Protein 7QR2 (pdb70)

Foldseek 3Di:
DLCQQVLVLLQQLVLLLVVLVCVPQPLHKWKFFSLQQLLLVVLLLLQFDDPLNVLNCVLSVVVVPLSDDVVSSLQSSQVVCVQFADDDVQKHKFKDKAKEFAPVQDWDPSSVVSCVVRPNRHYHYDHLQPPVVVVQVVLQVVQCVRQVNDRGCLPPPVQGHNPAGIAIEIEMHIEGAFQQFFAVVQFDWDWFPLDPVDTDIFGKTKGKAKWWKFDCVVLQWMWTWTQTNDGQKIKIWTAHNDLPSVVVCSVPDGPVVVCVRVPPVRGDIDIAIAIGGFDKDKDKDFCLVSSVVSRSVLQQDQNTGSVSTGPDNTDHHSTYMYMYIYGYDGPNPDHHYHHRRHKIKMFMARNVRRRTGMTIIDNHD

InterPro domains:
  IPR000215 Serpin family [PTHR11461] (58-447)
  IPR023795 Serpin, conserved site [PS00284] (420-430)
  IPR023796 Serpin domain [PF00079] (61-447)
  IPR023796 Serpin domain [SM00093] (67-447)
  IPR036186 Serpin superfamily [SSF56574] (30-447)
  IPR042178 Serpin superfamily, domain 1 [G3DSA:3.30.497.10] (67-394)
  IPR042185 Serpin superfamily, domain 2 [G3DSA:2.30.39.10] (246-440)

Nearest PDB structures (foldseek):
  7qr2-assembly1_A  TM=1.003E+00  e=2.146E-83  Gallus gallus
  7qrn-assembly1_A  TM=9.904E-01  e=1.339E-75  Gallus gallus
  1uhg-assembly3_C  TM=9.634E-01  e=2.475E-57  Gallus gallus
  1uhg-assembly4_D  TM=9.576E-01  e=9.231E-57  Gallus gallus
  1ova-assembly1_B  TM=9.535E-01  e=1.209E-55  Gallus gallus

Secondary structure (DSSP, 8-state):
-TTHHHHHHHHHHHHHHHHHHHHHSTTS-EEE-HHHHHHHHHHHHTT--HHHHHHHHHHTTGGG----TTHHHHHHHHHHHHHH-EEETTEEEEEEEEEEEETTSPPPHHHHHHHHHHSTT-EEEE-HHHHHHHHHHHHHHHHHHHTTT-S---S-GGG--TT--EEEEEEEEEEEEBSSPPPTTT-EEEEEESSSS-EEEEEEEEEEEEEEEEEEGGGTEEEEEEEBSSSSEEEEEEEESSTT-HHHHHHH--HHHHHHHT-TTTEEEEEEEEEEE--EEEEEEE-HHHHHHTT--GGGSTT---TTT---SS--EEEEEEEEEEEEE------EEEE--S-EEEEEEETTTTEEEEEEEE---

Radius of gyration: 21.05 Å; Cα contacts (8 Å, |Δi|>4): 815; chains: 1; bounding box: 39×41×70 Å

Organism: Gallus gallus (NCBI:txid9031)

Sequence (365 aa):
FRMGSISAANAEFCFDVFNELLKVQHTNENILYSPLSIIVALAMVYMGARGNTEYQMEKALHFDSIKCGKSVNIHLLFKELLSDITASKANYSSLLRIANRLYAEKSRPILPIYLKCVKKLYRAGLETVNFKTASDQARQLINSWVEKQTEGQIKDLLVSSSTDLDTTLVLVNAIYFKGMWKTAFNAEDTREMPFHVTKEESKPVQMMCMNNSFNVATLPAEKMKILELLPFASGDLSMLVLLPDEVSGLERIEKTINFEKLTEWTNPNTMEKRRVKVYLPQMKIEEKYNLTSVLMALGMTDLFIPSANLTGISSAESLKISQAVHGAFMELSEDGPELEQFRADHPFLFLIKHNPTNTIVYFGRYWSP

Solvent-accessible surface area: 14768 Å² total; per-residue (Å²): 167,158,15,17,50,1,9,31,1,0,3,60,0,0,10,46,0,1,72,51,0,43,109,100,35,92,112,68,30,0,0,0,0,0,0,0,5,0,3,1,1,0,0,0,14,14,0,0,94,46,112,2,51,131,43,0,54,64,12,0,43,6,85,83,65,125,20,43,114,21,44,102,17,2,84,32,0,95,53,0,28,78,81,4,46,44,84,86,80,76,8,34,3,72,33,3,22,42,0,3,0,4,51,65,51,90,32,48,107,98,5,95,57,4,3,69,60,12,14,81,75,1,26,61,74,17,61,0,55,118,22,20,86,114,3,27,102,114,0,9,66,42,0,62,135,40,1,92,30,65,0,116,68,9,0,74,86,106,15,15,75,109,105,6,10,0,0,5,0,4,0,0,15,0,86,4,35,2,89,24,52,0,56,67,111,41,34,131,116,10,77,0,66,2,46,99,105,78,62,84,84,14,86,1,2,31,9,60,75,64,8,61,1,0,54,17,100,97,66,117,2,45,0,0,38,2,55,11,43,29,33,84,3,8,0,8,0,2,9,1,75,89,55,77,6,9,73,74,9,13,86,62,8,66,67,80,25,14,76,112,17,33,34,120,148,68,30,43,92,102,90,0,18,0,25,0,0,82,0,102,12,63,28,90,10,78,4,24,72,5,1,56,68,39,33,0,50,24,1,14,64,102,83,16,48,2,76,6,0,1,90,24,117,50,11,66,1,22,35,4,8,0,0,0,4,0,20,4,29,48,49,125,143,155,60,21,81,1,90,0,18,13,1,0,0,0,2,0,40,7,68,82,6,89,0,7,0,0,0,0,13,8,44,19,63

Structure (mmCIF, N/CA/C/O backbone):
data_7QR2
#
_entry.id   7QR2
#
_cell.length_a   53.742
_cell.length_b   64.275
_cell.length_c   115.525
_cell.angle_alpha   90.000
_cell.angle_beta   90.000
_cell.angle_gamma   90.000
#
_symmetry.space_group_name_H-M   'P 21 21 21'
#
loop_
_entity.id
_entity.type
_entity.pdbx_description
1 polymer 'Ovalbumin-related protein X'
2 non-polymer 'SULFATE ION'
3 non-polymer 1,2-ETHANEDIOL
4 water water
#
loop_
_atom_site.group_PDB
_atom_site.id
_atom_site.type_symbol
_atom_site.label_atom_id
_atom_site.label_alt_id
_atom_site.label_comp_id
_atom_site.label_asym_id
_atom_site.label_entity_id
_atom_site.label_seq_id
_atom_site.pdbx_PDB_ins_code
_atom_site.Cartn_x
_atom_site.Cartn_y
_atom_site.Cartn_z
_atom_site.occupancy
_atom_site.B_iso_or_equiv
_atom_site.auth_seq_id
_atom_site.auth_comp_id
_atom_site.auth_asym_id
_atom_site.auth_atom_id
_atom_site.pdbx_PDB_model_num
ATOM 1 N N . PHE A 1 8 ? 1.86096 -16.54684 -13.20136 1.000 87.51292 8 PHE A N 1
ATOM 2 C CA . PHE A 1 8 ? 1.43744 -15.15169 -13.19112 1.000 93.25822 8 PHE A CA 1
ATOM 3 C C . PHE A 1 8 ? 1.06311 -14.72803 -11.77150 1.000 90.73641 8 PHE A C 1
ATOM 4 O O . PHE A 1 8 ? -0.11721 -14.68686 -11.41291 1.000 81.22860 8 PHE A O 1
ATOM 12 N N . ARG A 1 9 ? 2.08702 -14.40620 -10.97529 1.000 89.76672 9 ARG A N 1
ATOM 13 C CA . ARG A 1 9 ? 1.86692 -14.03277 -9.58071 1.000 76.12044 9 ARG A CA 1
ATOM 14 C C . ARG A 1 9 ? 1.01483 -12.77283 -9.46513 1.000 73.72036 9 ARG A C 1
ATOM 15 O O . ARG A 1 9 ? 0.09692 -12.70367 -8.63887 1.000 67.60440 9 ARG A O 1
ATOM 23 N N . MET A 1 10 ? 1.28811 -11.77508 -10.29704 1.000 63.60827 10 MET A N 1
ATOM 24 C CA . MET A 1 10 ? 0.62464 -10.48650 -10.18364 1.000 58.83433 10 MET A CA 1
ATOM 25 C C . MET A 1 10 ? -0.76580 -10.46030 -10.81422 1.000 45.34468 10 MET A C 1
ATOM 26 O O . MET A 1 10 ? -1.38289 -9.39281 -10.84500 1.000 43.84064 10 MET A O 1
ATOM 31 N N . GLY A 1 11 ? -1.28195 -11.59679 -11.29214 1.000 53.99368 11 GLY A N 1
ATOM 32 C CA . GLY A 1 11 ? -2.51893 -11.57528 -12.06177 1.000 51.29599 11 GLY A CA 1
ATOM 33 C C . GLY A 1 11 ? -3.73970 -11.19328 -11.24320 1.000 50.68614 11 GLY A C 1
ATOM 34 O O . GLY A 1 11 ? -4.61419 -10.46146 -11.71853 1.000 40.59031 11 GLY A O 1
ATOM 35 N N . SER A 1 12 ? -3.83424 -11.69782 -10.01246 1.000 42.40488 12 SER A N 1
ATOM 36 C CA . SER A 1 12 ? -5.00272 -11.37455 -9.21266 1.000 46.23197 12 SER A CA 1
ATOM 37 C C . SER A 1 12 ? -4.96761 -9.91984 -8.77071 1.000 45.29586 12 SER A C 1
ATOM 38 O O . SER A 1 12 ? -6.01407 -9.26919 -8.70035 1.000 34.61119 12 SER A O 1
ATOM 41 N N . ILE A 1 13 ? -3.77294 -9.38246 -8.51018 1.000 35.91797 13 ILE A N 1
ATOM 42 C CA . ILE A 1 13 ? -3.66245 -7.98003 -8.12773 1.000 33.88947 13 ILE A CA 1
ATOM 43 C C . ILE A 1 13 ? -3.97204 -7.07454 -9.31872 1.000 33.84074 13 ILE A C 1
ATOM 44 O O . ILE A 1 13 ? -4.62012 -6.03239 -9.17231 1.000 29.39651 13 ILE A O 1
ATOM 49 N N . SER A 1 14 ? -3.54475 -7.46842 -10.52134 1.000 33.07851 14 SER A N 1
ATOM 50 C CA . SER A 1 14 ? -3.86978 -6.68619 -11.70569 1.000 31.43300 14 SER A CA 1
ATOM 51 C C . SER A 1 14 ? -5.37830 -6.67065 -11.95337 1.000 30.35111 14 SER A C 1
ATOM 52 O O . SER A 1 14 ? -5.95484 -5.63037 -12.31415 1.000 26.55420 14 SER A O 1
ATOM 55 N N . ALA A 1 15 ? -6.03621 -7.81097 -11.72701 1.000 31.54340 15 ALA A N 1
ATOM 56 C CA . ALA A 1 15 ? -7.48438 -7.89780 -11.89998 1.000 28.24925 15 ALA A CA 1
ATOM 57 C C . ALA A 1 15 ? -8.23861 -7.06180 -10.86988 1.000 26.49986 15 ALA A C 1
ATOM 58 O O . ALA A 1 15 ? -9.21828 -6.39225 -11.20674 1.000 26.77679 15 ALA A O 1
ATOM 60 N N . ALA A 1 16 ? -7.83161 -7.13506 -9.59809 1.000 28.09748 16 ALA A N 1
ATOM 61 C CA . ALA A 1 16 ? -8.44174 -6.28345 -8.58086 1.000 26.05757 16 ALA A CA 1
ATOM 62 C C . ALA A 1 16 ? -8.28233 -4.80445 -8.93340 1.000 26.65165 16 ALA A C 1
ATOM 63 O O . ALA A 1 16 ? -9.22196 -4.00059 -8.79096 1.000 24.40634 16 ALA A O 1
ATOM 65 N N . ASN A 1 17 ? -7.09734 -4.42689 -9.40985 1.000 21.58740 17 ASN A N 1
ATOM 66 C CA . ASN A 1 17 ? -6.86863 -3.04062 -9.79354 1.000 19.75607 17 ASN A CA 1
ATOM 67 C C . ASN A 1 17 ? -7.81601 -2.61028 -10.91474 1.000 20.71970 17 ASN A C 1
ATOM 68 O O . ASN A 1 17 ? -8.36044 -1.49657 -10.89342 1.000 21.47176 17 ASN A O 1
ATOM 73 N N . ALA A 1 18 ? -8.01788 -3.48210 -11.91562 1.000 22.14178 18 ALA A N 1
ATOM 74 C CA . ALA A 1 18 ? -8.91302 -3.14273 -13.02147 1.000 21.46139 18 ALA A CA 1
ATOM 75 C C . ALA A 1 18 ? -10.36516 -3.02704 -12.56798 1.000 24.51463 18 ALA A C 1
ATOM 76 O O . ALA A 1 18 ? -11.09536 -2.13056 -13.00739 1.000 20.52820 18 ALA A O 1
ATOM 78 N N . GLU A 1 19 ? -10.82272 -3.94436 -11.72203 1.000 22.60662 19 GLU A N 1
ATOM 79 C CA . GLU A 1 19 ? -12.19213 -3.85266 -11.23843 1.000 25.02444 19 GLU A CA 1
ATOM 80 C C . GLU A 1 19 ? -12.37728 -2.57856 -10.42891 1.000 25.09069 19 GLU A C 1
ATOM 81 O O . GLU A 1 19 ? -13.37031 -1.86085 -10.59142 1.000 23.13650 19 GLU A O 1
ATOM 87 N N . PHE A 1 20 ? -11.40315 -2.26282 -9.57812 1.000 20.83857 20 PHE A N 1
ATOM 88 C CA . PHE A 1 20 ? -11.44943 -1.00926 -8.83779 1.000 20.22425 20 PHE A CA 1
ATOM 89 C C . PHE A 1 20 ? -11.42325 0.18348 -9.78433 1.000 21.17219 20 PHE A C 1
ATOM 90 O O . PHE A 1 20 ? -12.12658 1.17618 -9.57048 1.000 19.71932 20 PHE A O 1
ATOM 98 N N . CYS A 1 21 ? -10.60093 0.11459 -10.83719 1.000 18.95738 21 CYS A N 1
ATOM 99 C CA . CYS A 1 21 ? -10.53394 1.20657 -11.79746 1.000 19.14743 21 CYS A CA 1
ATOM 100 C C . CYS A 1 21 ? -11.91588 1.55959 -12.31594 1.000 20.72031 21 CYS A C 1
ATOM 101 O O . CYS A 1 21 ? -12.30154 2.72857 -12.33060 1.000 19.73866 21 CYS A O 1
ATOM 104 N N . PHE A 1 22 ? -12.67308 0.55393 -12.73665 1.000 19.45531 22 PHE A N 1
ATOM 105 C CA . PHE A 1 22 ? -13.96502 0.85348 -13.34153 1.000 19.69176 22 PHE A CA 1
ATOM 106 C C . PHE A 1 22 ? -15.01709 1.17502 -12.29333 1.000 21.70257 22 PHE A C 1
ATOM 107 O O . PHE A 1 22 ? -15.91710 1.97583 -12.57240 1.000 23.18843 22 PHE A O 1
ATOM 115 N N . ASP A 1 23 ? -14.86310 0.66225 -11.06476 1.000 20.68234 23 ASP A N 1
ATOM 116 C CA . ASP A 1 23 ? -15.72441 1.13246 -9.98009 1.000 22.20508 23 ASP A CA 1
ATOM 117 C C . ASP A 1 23 ? -15.52152 2.62372 -9.73200 1.000 23.03685 23 ASP A C 1
ATOM 118 O O . ASP A 1 23 ? -16.49191 3.37725 -9.57685 1.000 21.42203 23 ASP A O 1
ATOM 123 N N . VAL A 1 24 ? -14.26571 3.06928 -9.70322 1.000 19.33687 24 VAL A N 1
ATOM 124 C CA . VAL A 1 24 ? -13.97572 4.49175 -9.53609 1.000 18.28120 24 VAL A CA 1
ATOM 125 C C . VAL A 1 24 ? -14.52009 5.28647 -10.72036 1.000 22.62792 24 VAL A C 1
ATOM 126 O O . VAL A 1 24 ? -15.13672 6.33982 -10.54981 1.000 21.64775 24 VAL A O 1
ATOM 130 N N . PHE A 1 25 ? -14.26308 4.81402 -11.94220 1.000 19.95438 25 PHE A N 1
ATOM 131 C CA . PHE A 1 25 ? -14.72798 5.56996 -13.10084 1.000 21.10460 25 PHE A CA 1
ATOM 132 C C . PHE A 1 25 ? -16.23754 5.77430 -13.05310 1.000 23.01502 25 PHE A C 1
ATOM 133 O O . PHE A 1 25 ? -16.73840 6.86545 -13.35629 1.000 22.26245 25 PHE A O 1
ATOM 141 N N . ASN A 1 26 ? -16.97470 4.73355 -12.66170 1.000 22.15588 26 ASN A N 1
ATOM 142 C CA . ASN A 1 26 ? -18.42571 4.82292 -12.61079 1.000 24.35001 26 ASN A CA 1
ATOM 143 C C . ASN A 1 26 ? -18.89724 5.89660 -11.64326 1.000 28.42520 26 ASN A C 1
ATOM 144 O O . ASN A 1 26 ? -19.90504 6.56377 -11.90678 1.000 30.07099 26 ASN A O 1
ATOM 149 N N . GLU A 1 27 ? -18.20060 6.06721 -10.50932 1.000 21.99724 27 GLU A N 1
ATOM 150 C CA . GLU A 1 27 ? -18.55435 7.13699 -9.58947 1.000 26.96385 27 GLU A CA 1
ATOM 151 C C . GLU A 1 27 ? -18.01383 8.47043 -10.05462 1.000 26.58056 27 GLU A C 1
ATOM 152 O O . GLU A 1 27 ? -18.71307 9.48553 -9.99648 1.000 25.79874 27 GLU A O 1
ATOM 158 N N . LEU A 1 28 ? -16.73791 8.49848 -10.46277 1.000 24.90291 28 LEU A N 1
ATOM 159 C CA A LEU A 1 28 ? -16.08967 9.75514 -10.81510 0.500 27.37951 28 LEU A CA 1
ATOM 160 C CA B LEU A 1 28 ? -16.10599 9.76329 -10.78344 0.500 27.32316 28 LEU A CA 1
ATOM 161 C C . LEU A 1 28 ? -16.81790 10.45082 -11.93161 1.000 27.78032 28 LEU A C 1
ATOM 162 O O . LEU A 1 28 ? -16.96200 11.67909 -11.92188 1.000 30.79740 28 LEU A O 1
ATOM 171 N N . LYS A 1 29 ? -17.26325 9.67897 -12.92804 1.000 22.71473 29 LYS A N 1
ATOM 172 C CA . LYS A 1 29 ? -17.88453 10.31472 -14.06543 1.000 30.57932 29 LYS A CA 1
ATOM 173 C C . LYS A 1 29 ? -19.21250 10.96406 -13.68921 1.000 28.98030 29 LYS A C 1
ATOM 174 O O . LYS A 1 29 ? -19.64455 11.86618 -14.40506 1.000 33.38254 29 LYS A O 1
ATOM 180 N N . VAL A 1 30 ? -19.83297 10.58613 -12.55664 1.000 25.76819 30 VAL A N 1
ATOM 181 C CA . VAL A 1 30 ? -21.10971 11.20267 -12.19622 1.000 30.87401 30 VAL A CA 1
ATOM 182 C C . VAL A 1 30 ? -20.93192 12.67597 -11.86290 1.000 28.12354 30 VAL A C 1
ATOM 183 O O . VAL A 1 30 ? -21.84651 13.48985 -12.09265 1.000 29.48298 30 VAL A O 1
ATOM 187 N N . GLN A 1 31 ? -19.79541 13.04030 -11.27006 1.000 23.82545 31 GLN A N 1
ATOM 188 C CA . GLN A 1 31 ? -19.58948 14.40703 -10.82111 1.000 28.36111 31 GLN A CA 1
ATOM 189 C C . GLN A 1 31 ? -18.58344 15.15976 -11.68291 1.000 25.25415 31 GLN A C 1
ATOM 190 O O . GLN A 1 31 ? -18.26878 16.32106 -11.38577 1.000 28.70549 31 GLN A O 1
ATOM 196 N N . HIS A 1 32 ? -18.05904 14.52556 -12.72633 1.000 24.32586 32 HIS A N 1
ATOM 197 C CA . HIS A 1 32 ? -17.15257 15.19469 -13.65326 1.000 23.65088 32 HIS A CA 1
ATOM 198 C C . HIS A 1 32 ? -17.67800 15.03127 -15.06979 1.000 24.70760 32 HIS A C 1
ATOM 199 O O . HIS A 1 32 ? -17.02316 14.47354 -15.95270 1.000 31.43457 32 HIS A O 1
ATOM 206 N N . THR A 1 33 ? -18.88108 15.52563 -15.27618 1.000 26.07010 33 THR A N 1
ATOM 207 C CA . THR A 1 33 ? -19.48384 15.45863 -16.59640 1.000 26.29008 33 THR A CA 1
ATOM 208 C C . THR A 1 33 ? -18.91324 16.53974 -17.50183 1.000 31.88138 33 THR A C 1
ATOM 209 O O . THR A 1 33 ? -18.57131 17.63755 -17.05657 1.000 28.95147 33 THR A O 1
ATOM 213 N N . ASN A 1 34 ? -18.83190 16.22197 -18.79538 1.000 29.11938 34 ASN A N 1
ATOM 214 C CA . ASN A 1 34 ? -18.38008 17.18425 -19.80286 1.000 29.60616 34 ASN A CA 1
ATOM 215 C C . ASN A 1 34 ? -17.01387 17.74872 -19.43409 1.000 31.04978 34 ASN A C 1
ATOM 216 O O . ASN A 1 34 ? -16.74913 18.94792 -19.56574 1.000 32.38374 34 ASN A O 1
ATOM 221 N N . GLU A 1 35 ? -16.13539 16.85827 -18.98991 1.000 25.44719 35 GLU A N 1
ATOM 222 C CA . GLU A 1 35 ? -14.83343 17.22242 -18.46209 1.000 26.47452 35 GLU A CA 1
ATOM 223 C C . GLU A 1 35 ? -13.84082 16.12152 -18.79862 1.000 22.03472 35 GLU A C 1
ATOM 224 O O . GLU A 1 35 ? -14.20293 14.94212 -18.84119 1.000 21.21431 35 GLU A O 1
ATOM 230 N N . ASN A 1 36 ? -12.58345 16.50320 -19.05030 1.000 21.72863 36 ASN A N 1
ATOM 231 C CA . ASN A 1 36 ? -11.51838 15.50421 -19.04390 1.000 20.20180 36 ASN A CA 1
ATOM 232 C C . ASN A 1 36 ? -11.45787 14.80593 -17.68813 1.000 19.10048 36 ASN A C 1
ATOM 233 O O . ASN A 1 36 ? -11.74605 15.40841 -16.65957 1.000 24.05597 36 ASN A O 1
ATOM 238 N N . ILE A 1 37 ? -11.09442 13.52633 -17.71888 1.000 17.96672 37 ILE A N 1
ATOM 239 C CA . ILE A 1 37 ? -10.87430 12.71287 -16.52157 1.000 18.19508 37 ILE A CA 1
ATOM 240 C C . ILE A 1 37 ? -9.49570 12.06909 -16.62227 1.000 21.97897 37 ILE A C 1
ATOM 241 O O . ILE A 1 37 ? -9.09998 11.60249 -17.69829 1.000 18.11005 37 ILE A O 1
ATOM 246 N N . LEU A 1 38 ? -8.74303 12.06143 -15.51451 1.000 16.22363 38 LEU A N 1
ATOM 247 C CA . LEU A 1 38 ? -7.43986 11.39399 -15.52519 1.000 16.16183 38 LEU A CA 1
ATOM 248 C C . LEU A 1 38 ? -7.11828 10.96791 -14.10528 1.000 15.47796 38 LEU A C 1
ATOM 249 O O . LEU A 1 38 ? -7.01133 11.84297 -13.24826 1.000 17.61904 38 LEU A O 1
ATOM 254 N N . TYR A 1 39 ? -6.93614 9.66567 -13.88637 1.000 16.64955 39 TYR A N 1
ATOM 255 C CA . TYR A 1 39 ? -6.54775 9.21781 -12.53378 1.000 16.27831 39 TYR A CA 1
ATOM 256 C C . TYR A 1 39 ? -5.76593 7.91816 -12.65937 1.000 19.39754 39 TYR A C 1
ATOM 257 O O . TYR A 1 39 ? -5.75765 7.26617 -13.71779 1.000 18.55243 39 TYR A O 1
ATOM 266 N N . SER A 1 40 ? -5.07233 7.54390 -11.57350 1.000 16.42023 40 SER A N 1
ATOM 267 C CA . SER A 1 40 ? -4.33743 6.29646 -11.54160 1.000 17.22609 40 SER A CA 1
ATOM 268 C C . SER A 1 40 ? -5.04308 5.36209 -10.58731 1.000 17.44098 40 SER A C 1
ATOM 269 O O . SER A 1 40 ? -4.92014 5.56172 -9.35614 1.000 17.77711 40 SER A O 1
ATOM 272 N N . PRO A 1 41 ? -5.73115 4.32864 -11.06191 1.000 17.91184 41 PRO A N 1
ATOM 273 C CA . PRO A 1 41 ? -6.29086 3.35873 -10.11179 1.000 16.23622 41 PRO A CA 1
ATOM 274 C C . PRO A 1 41 ? -5.20397 2.68082 -9.31471 1.000 18.81735 41 PRO A C 1
ATOM 275 O O . PRO A 1 41 ? -5.41145 2.37122 -8.12653 1.000 20.05747 41 PRO A O 1
ATOM 279 N N . LEU A 1 42 ? -4.01541 2.49590 -9.91947 1.000 17.69651 42 LEU A N 1
ATOM 280 C CA . LEU A 1 42 ? -2.92054 1.80314 -9.24920 1.000 17.78314 42 LEU A CA 1
ATOM 281 C C . LEU A 1 42 ? -2.40732 2.62235 -8.08416 1.000 21.75702 42 LEU A C 1
ATOM 282 O O . LEU A 1 42 ? -2.22847 2.09993 -6.97721 1.000 20.21025 42 LEU A O 1
ATOM 287 N N . SER A 1 43 ? -2.19446 3.92214 -8.29152 1.000 18.32167 43 SER A N 1
ATOM 288 C CA . SER A 1 43 ? -1.64035 4.67190 -7.16956 1.000 20.87092 43 SER A CA 1
ATOM 289 C C . SER A 1 43 ? -2.68036 4.84099 -6.08357 1.000 18.75441 43 SER A C 1
ATOM 290 O O . SER A 1 43 ? -2.32896 4.81099 -4.89451 1.000 19.88522 43 SER A O 1
ATOM 293 N N . ILE A 1 44 ? -3.96020 4.93970 -6.44601 1.000 18.63984 44 ILE A N 1
ATOM 294 C CA . ILE A 1 44 ? -5.00066 5.04957 -5.42679 1.000 16.16493 44 ILE A CA 1
ATOM 295 C C . ILE A 1 44 ? -5.10764 3.75803 -4.63828 1.000 18.92271 44 ILE A C 1
ATOM 296 O O . ILE A 1 44 ? -5.23594 3.77848 -3.39831 1.000 19.25921 44 ILE A O 1
ATOM 301 N N . ILE A 1 45 ? -5.12102 2.61606 -5.33567 1.000 19.76387 45 ILE A N 1
ATOM 302 C CA . ILE A 1 45 ? -5.31992 1.35493 -4.62746 1.000 19.39204 45 ILE A CA 1
ATOM 303 C C . ILE A 1 45 ? -4.11108 1.05463 -3.73726 1.000 21.65157 45 ILE A C 1
ATOM 304 O O . ILE A 1 45 ? -4.27439 0.48919 -2.63887 1.000 24.52727 45 ILE A O 1
ATOM 309 N N . VAL A 1 46 ? -2.90038 1.46153 -4.15150 1.000 19.29273 46 VAL A N 1
ATOM 310 C CA . VAL A 1 46 ? -1.73363 1.27312 -3.28402 1.000 20.26381 46 VAL A CA 1
ATOM 311 C C . VAL A 1 46 ? -1.86672 2.14260 -2.03387 1.000 21.63307 46 VAL A C 1
ATOM 312 O O . VAL A 1 46 ? -1.53729 1.70199 -0.91800 1.000 23.91072 46 VAL A O 1
ATOM 316 N N . ALA A 1 47 ? -2.32463 3.38555 -2.19614 1.000 19.45886 47 ALA A N 1
ATOM 317 C CA . ALA A 1 47 ? -2.51259 4.25210 -1.03218 1.000 21.09812 47 ALA A CA 1
ATOM 318 C C . ALA A 1 47 ? -3.49954 3.63568 -0.06657 1.000 22.80788 47 ALA A C 1
ATOM 319 O O . ALA A 1 47 ? -3.28332 3.64625 1.16639 1.000 22.10941 47 ALA A O 1
ATOM 321 N N . LEU A 1 48 ? -4.60107 3.11514 -0.60227 1.000 17.85023 48 LEU A N 1
ATOM 322 C CA . LEU A 1 48 ? -5.62965 2.55372 0.28181 1.000 17.83953 48 LEU A CA 1
ATOM 323 C C . LEU A 1 48 ? -5.16105 1.24125 0.90850 1.000 21.10764 48 LEU A C 1
ATOM 324 O O . LEU A 1 48 ? -5.48249 0.95469 2.07814 1.000 22.80606 48 LEU A O 1
ATOM 329 N N . ALA A 1 49 ? -4.39448 0.43932 0.16565 1.000 22.13182 49 ALA A N 1
ATOM 330 C CA . ALA A 1 49 ? -3.85076 -0.78541 0.74356 1.000 22.65057 49 ALA A CA 1
ATOM 331 C C . ALA A 1 49 ? -2.95970 -0.48262 1.93627 1.000 26.85918 49 ALA A C 1
ATOM 332 O O . ALA A 1 49 ? -2.94541 -1.24719 2.90638 1.000 24.73731 49 ALA A O 1
ATOM 334 N N . MET A 1 50 ? -2.18880 0.61326 1.87008 1.000 23.62746 50 MET A N 1
ATOM 335 C CA . MET A 1 50 ? -1.35620 1.00191 3.01309 1.000 23.82582 50 MET A CA 1
ATOM 336 C C . MET A 1 50 ? -2.20310 1.32092 4.23719 1.000 24.26716 50 MET A C 1
ATOM 337 O O . MET A 1 50 ? -1.85480 0.91279 5.34886 1.000 25.08464 50 MET A O 1
ATOM 342 N N . VAL A 1 51 ? -3.31299 2.04736 4.05155 1.000 21.65655 51 VAL A N 1
ATOM 343 C CA . VAL A 1 51 ? -4.23496 2.31163 5.16006 1.000 20.28451 51 VAL A CA 1
ATOM 344 C C . VAL A 1 51 ? -4.88584 1.02159 5.64152 1.000 25.60076 51 VAL A C 1
ATOM 345 O O . VAL A 1 51 ? -5.03450 0.79363 6.85011 1.000 24.02423 51 VAL A O 1
ATOM 349 N N . TYR A 1 52 ? -5.33115 0.18620 4.69561 1.000 23.29469 52 TYR A N 1
ATOM 350 C CA . TYR A 1 52 ? -5.97162 -1.09104 5.01285 1.000 23.86167 52 TYR A CA 1
ATOM 351 C C . TYR A 1 52 ? -5.13434 -1.93267 5.96802 1.000 24.94661 52 TYR A C 1
ATOM 352 O O . TYR A 1 52 ? -5.67177 -2.64330 6.83894 1.000 25.69401 52 TYR A O 1
ATOM 361 N N . MET A 1 53 ? -3.80845 -1.86279 5.81886 1.000 26.24512 53 MET A N 1
ATOM 362 C CA . MET A 1 53 ? -2.90296 -2.60650 6.68690 1.000 27.73697 53 MET A CA 1
ATOM 363 C C . MET A 1 53 ? -3.13551 -2.28373 8.16216 1.000 29.50705 53 MET A C 1
ATOM 364 O O . MET A 1 53 ? -2.93283 -3.15410 9.02024 1.000 33.21414 53 MET A O 1
ATOM 369 N N . GLY A 1 54 ? -3.58882 -1.06304 8.47563 1.000 27.29393 54 GLY A N 1
ATOM 370 C CA . GLY A 1 54 ? -3.89818 -0.69274 9.85219 1.000 25.85689 54 GLY A CA 1
ATOM 371 C C . GLY A 1 54 ? -5.36477 -0.61701 10.21566 1.000 28.09127 54 GLY A C 1
ATOM 372 O O . GLY A 1 54 ? -5.69999 -0.22267 11.33584 1.000 27.00066 54 GLY A O 1
ATOM 373 N N . ALA A 1 55 ? -6.26570 -0.96186 9.30393 1.000 23.75698 55 ALA A N 1
ATOM 374 C CA . ALA A 1 55 ? -7.69416 -0.94452 9.59326 1.000 23.23874 55 ALA A CA 1
ATOM 375 C C . ALA A 1 55 ? -8.11332 -2.25580 10.23791 1.000 24.58706 55 ALA A C 1
ATOM 376 O O . ALA A 1 55 ? -7.51670 -3.30360 9.98402 1.000 26.97933 55 ALA A O 1
ATOM 378 N N . ARG A 1 56 ? -9.16207 -2.19378 11.06791 1.000 24.92410 56 ARG A N 1
ATOM 379 C CA . ARG A 1 56 ? -9.69500 -3.37152 11.74468 1.000 26.08999 56 ARG A CA 1
ATOM 380 C C . ARG A 1 56 ? -11.21532 -3.35378 11.66532 1.000 25.60729 56 ARG A C 1
ATOM 381 O O . ARG A 1 56 ? -11.81832 -2.35127 11.28024 1.000 25.76263 56 ARG A O 1
ATOM 389 N N . GLY A 1 57 ? -11.83373 -4.47431 12.05216 1.000 27.55950 57 GLY A N 1
ATOM 390 C CA . GLY A 1 57 ? -13.27695 -4.50658 12.22351 1.000 28.78227 57 GLY A CA 1
ATOM 391 C C . GLY A 1 57 ? -14.00936 -4.18373 10.93528 1.000 26.58967 57 GLY A C 1
ATOM 392 O O . GLY A 1 57 ? -13.57324 -4.54188 9.83061 1.000 27.74475 57 GLY A O 1
ATOM 393 N N . ASN A 1 58 ? -15.13833 -3.47512 11.07716 1.000 28.09855 58 ASN A N 1
ATOM 394 C CA . ASN A 1 58 ? -15.96573 -3.12828 9.91567 1.000 30.55320 58 ASN A CA 1
ATOM 395 C C . ASN A 1 58 ? -15.21919 -2.25711 8.91017 1.000 26.28445 58 ASN A C 1
ATOM 396 O O . ASN A 1 58 ? -15.46770 -2.35001 7.70350 1.000 26.52238 58 ASN A O 1
ATOM 401 N N . THR A 1 59 ? -14.35193 -1.36144 9.38487 1.000 24.09620 59 THR A N 1
ATOM 402 C CA . THR A 1 59 ? -13.59908 -0.48954 8.49411 1.000 21.89921 59 THR A CA 1
ATOM 403 C C . THR A 1 59 ? -12.74967 -1.32351 7.53528 1.000 22.81745 59 THR A C 1
ATOM 404 O O . THR A 1 59 ? -12.71473 -1.08539 6.31817 1.000 23.40042 59 THR A O 1
ATOM 408 N N . GLU A 1 60 ? -12.06302 -2.31613 8.09348 1.000 23.44100 60 GLU A N 1
ATOM 409 C CA . GLU A 1 60 ? -11.22919 -3.23247 7.32621 1.000 23.82435 60 GLU A CA 1
ATOM 410 C C . GLU A 1 60 ? -12.06001 -4.05999 6.35562 1.000 27.06105 60 GLU A C 1
ATOM 411 O O . GLU A 1 60 ? -11.66835 -4.24254 5.19383 1.000 26.26350 60 GLU A O 1
ATOM 417 N N . TYR A 1 61 ? -13.18105 -4.60347 6.83835 1.000 26.86045 61 TYR A N 1
ATOM 418 C CA . TYR A 1 61 ? -14.06068 -5.41082 6.00230 1.000 31.41829 61 TYR A CA 1
ATOM 419 C C . TYR A 1 61 ? -14.56419 -4.61511 4.80403 1.000 28.12669 61 TYR A C 1
ATOM 420 O O . TYR A 1 61 ? -14.58041 -5.12551 3.67474 1.000 28.18955 61 TYR A O 1
ATOM 429 N N . GLN A 1 62 ? -15.00507 -3.36932 5.03681 1.000 24.88108 62 GLN A N 1
ATOM 430 C CA . GLN A 1 62 ? -15.45817 -2.52141 3.92409 1.000 23.61013 62 GLN A CA 1
ATOM 431 C C . GLN A 1 62 ? -14.35244 -2.31056 2.90304 1.000 24.55682 62 GLN A C 1
ATOM 432 O O . GLN A 1 62 ? -14.60780 -2.32073 1.69253 1.000 24.88279 62 GLN A O 1
ATOM 438 N N . MET A 1 63 ? -13.12203 -2.06551 3.36681 1.000 23.26287 63 MET A N 1
ATOM 439 C CA . MET A 1 63 ? -12.03523 -1.85965 2.41413 1.000 24.69809 63 MET A CA 1
ATOM 440 C C . MET A 1 63 ? -11.72830 -3.13916 1.64970 1.000 25.11857 63 MET A C 1
ATOM 441 O O . MET A 1 63 ? -11.46302 -3.09302 0.43686 1.000 26.07059 63 MET A O 1
ATOM 446 N N . GLU A 1 64 ? -11.73309 -4.28406 2.33669 1.000 24.31875 64 GLU A N 1
ATOM 447 C CA . GLU A 1 64 ? -11.43813 -5.53900 1.65623 1.000 27.65088 64 GLU A CA 1
ATOM 448 C C . GLU A 1 64 ? -12.39392 -5.75854 0.48984 1.000 35.75741 64 GLU A C 1
ATOM 449 O O . GLU A 1 64 ? -11.97104 -6.14799 -0.60883 1.000 31.05381 64 GLU A O 1
ATOM 455 N N . LYS A 1 65 ? -13.67825 -5.46372 0.69410 1.000 30.30310 65 LYS A N 1
ATOM 456 C CA . LYS A 1 65 ? -14.66003 -5.67516 -0.36490 1.000 32.65765 65 LYS A CA 1
ATOM 457 C C . LYS A 1 65 ? -14.50956 -4.64677 -1.48233 1.000 30.55097 65 LYS A C 1
ATOM 458 O O . LYS A 1 65 ? -14.52406 -5.00109 -2.67366 1.000 29.83074 65 LYS A O 1
ATOM 462 N N . ALA A 1 66 ? -14.36915 -3.36712 -1.11893 1.000 25.71963 66 ALA A N 1
ATOM 463 C CA . ALA A 1 66 ? -14.33270 -2.29748 -2.11973 1.000 25.66414 66 ALA A CA 1
ATOM 464 C C . ALA A 1 66 ? -13.04485 -2.32178 -2.94348 1.000 30.59838 66 ALA A C 1
ATOM 465 O O . ALA A 1 66 ? -13.03795 -1.87882 -4.10231 1.000 27.60813 66 ALA A O 1
ATOM 467 N N . LEU A 1 67 ? -11.94817 -2.80991 -2.37616 1.000 25.72830 67 LEU A N 1
ATOM 468 C CA . LEU A 1 67 ? -10.70381 -2.89166 -3.13367 1.000 24.24840 67 LEU A CA 1
ATOM 469 C C . LEU A 1 67 ? -10.56256 -4.20884 -3.86807 1.000 28.27996 67 LEU A C 1
ATOM 470 O O . LEU A 1 67 ? -9.54840 -4.42233 -4.54751 1.000 28.02482 67 LEU A O 1
ATOM 475 N N . HIS A 1 68 ? -11.55476 -5.08638 -3.75068 1.000 25.76980 68 HIS A N 1
ATOM 476 C CA . HIS A 1 68 ? -11.60016 -6.37104 -4.42880 1.000 29.29947 68 HIS A CA 1
ATOM 477 C C . HIS A 1 68 ? -10.49575 -7.29983 -3.95482 1.000 38.05653 68 HIS A C 1
ATOM 478 O O . HIS A 1 68 ? -10.09085 -8.21456 -4.66874 1.000 37.67765 68 HIS A O 1
ATOM 485 N N . PHE A 1 69 ? -10.03622 -7.08618 -2.72053 1.000 34.56143 69 PHE A N 1
ATOM 486 C CA . PHE A 1 69 ? -9.06221 -7.97908 -2.11945 1.000 31.16668 69 PHE A CA 1
ATOM 487 C C . PHE A 1 69 ? -9.69502 -9.27727 -1.65212 1.000 39.70489 69 PHE A C 1
ATOM 488 O O . PHE A 1 69 ? -8.97848 -10.25974 -1.45007 1.000 47.02756 69 PHE A O 1
ATOM 496 N N . ASP A 1 70 ? -11.01784 -9.30368 -1.47625 1.000 40.83626 70 ASP A N 1
ATOM 497 C CA . ASP A 1 70 ? -11.68685 -10.53040 -1.04655 1.000 51.65766 70 ASP A CA 1
ATOM 498 C C . ASP A 1 70 ? -11.71862 -11.59248 -2.13335 1.000 59.73972 70 ASP A C 1
ATOM 499 O O . ASP A 1 70 ? -12.26963 -12.67291 -1.90351 1.000 68.22910 70 ASP A O 1
ATOM 504 N N . SER A 1 71 ? -11.13996 -11.31734 -3.30038 1.000 64.14801 71 SER A N 1
ATOM 505 C CA . SER A 1 71 ? -11.06530 -12.28705 -4.38386 1.000 68.05559 71 SER A CA 1
ATOM 506 C C . SER A 1 71 ? -9.63058 -12.60237 -4.78672 1.000 66.86474 71 SER A C 1
ATOM 507 O O . SER A 1 71 ? -9.42064 -13.28505 -5.79589 1.000 76.67792 71 SER A O 1
ATOM 510 N N . ILE A 1 72 ? -8.64000 -12.12182 -4.03740 1.000 69.51307 72 ILE A N 1
ATOM 511 C CA . ILE A 1 72 ? -7.23953 -12.41561 -4.33970 1.000 68.61575 72 ILE A CA 1
ATOM 512 C C . ILE A 1 72 ? -6.53868 -12.99414 -3.11468 1.000 75.08690 72 ILE A C 1
ATOM 513 O O . ILE A 1 72 ? -7.15988 -13.20723 -2.07200 1.000 73.86497 72 ILE A O 1
ATOM 518 N N . LYS A 1 87 ? 3.04996 -11.10747 10.81196 1.000 69.49071 87 LYS A N 1
ATOM 519 C CA . LYS A 1 87 ? 4.04959 -10.07423 10.56447 1.000 73.87488 87 LYS A CA 1
ATOM 520 C C . LYS A 1 87 ? 3.38143 -8.70920 10.41906 1.000 74.33597 87 LYS A C 1
ATOM 521 O O . LYS A 1 87 ? 3.22470 -7.97184 11.39093 1.000 83.72546 87 LYS A O 1
ATOM 523 N N . CYS A 1 88 ? 2.98128 -8.37747 9.19571 1.000 67.34318 88 CYS A N 1
ATOM 524 C CA . CYS A 1 88 ? 2.28141 -7.13044 8.91447 1.000 59.00241 88 CYS A CA 1
ATOM 525 C C . CYS A 1 88 ? 0.81643 -7.36616 8.57001 1.000 58.52125 88 CYS A C 1
ATOM 526 O O . CYS A 1 88 ? 0.22509 -6.60996 7.79590 1.000 63.82854 88 CYS A O 1
ATOM 529 N N . GLY A 1 89 ? 0.21718 -8.40526 9.14534 1.000 55.50304 89 GLY A N 1
ATOM 530 C CA . GLY A 1 89 ? -1.20052 -8.65236 8.97574 1.000 59.44383 89 GLY A CA 1
ATOM 531 C C . GLY A 1 89 ? -1.48477 -9.78545 8.00886 1.000 56.41455 89 GLY A C 1
ATOM 532 O O . GLY A 1 89 ? -0.59115 -10.38569 7.40326 1.000 66.60690 89 GLY A O 1
ATOM 533 N N . LYS A 1 90 ? -2.78306 -10.05815 7.85526 1.000 69.05367 90 LYS A N 1
ATOM 534 C CA . LYS A 1 90 ? -3.22926 -11.22771 7.10760 1.000 70.95201 90 LYS A CA 1
ATOM 535 C C . LYS A 1 90 ? -2.96508 -11.11328 5.61126 1.000 64.19494 90 LYS A C 1
ATOM 536 O O . LYS A 1 90 ? -2.82923 -12.14403 4.94353 1.000 74.33845 90 LYS A O 1
ATOM 538 N N . SER A 1 91 ? -2.87472 -9.89658 5.07106 1.000 58.28868 91 SER A N 1
ATOM 539 C CA . SER A 1 91 ? -2.73582 -9.68644 3.63364 1.000 48.00322 91 SER A CA 1
ATOM 540 C C . SER A 1 91 ? -1.31950 -9.28958 3.22428 1.000 48.74128 91 SER A C 1
ATOM 541 O O . SER A 1 91 ? -1.14514 -8.55172 2.24466 1.000 44.75693 91 SER A O 1
ATOM 544 N N . VAL A 1 92 ? -0.30437 -9.77926 3.94082 1.000 50.83122 92 VAL A N 1
ATOM 545 C CA . VAL A 1 92 ? 1.07037 -9.35394 3.68053 1.000 49.43270 92 VAL A CA 1
ATOM 546 C C . VAL A 1 92 ? 1.46671 -9.66227 2.23959 1.000 50.48502 92 VAL A C 1
ATOM 547 O O . VAL A 1 92 ? 2.19939 -8.89071 1.60966 1.000 48.68457 92 VAL A O 1
ATOM 551 N N . ASN A 1 93 ? 0.95654 -10.76693 1.68064 1.000 47.92788 93 ASN A N 1
ATOM 552 C CA . ASN A 1 93 ? 1.27494 -11.11077 0.29600 1.000 52.28071 93 ASN A CA 1
ATOM 553 C C . ASN A 1 93 ? 0.79770 -10.02991 -0.66912 1.000 48.58344 93 ASN A C 1
ATOM 554 O O . ASN A 1 93 ? 1.51068 -9.67028 -1.61785 1.000 46.21061 93 ASN A O 1
ATOM 559 N N . ILE A 1 94 ? -0.40324 -9.49216 -0.43707 1.000 42.63442 94 ILE A N 1
ATOM 560 C CA . ILE A 1 94 ? -0.91780 -8.41009 -1.27117 1.000 42.15374 94 ILE A CA 1
ATOM 561 C C . ILE A 1 94 ? -0.00056 -7.19737 -1.19364 1.000 38.68155 94 ILE A C 1
ATOM 562 O O . ILE A 1 94 ? 0.31797 -6.56849 -2.20970 1.000 36.92416 94 ILE A O 1
ATOM 567 N N . HIS A 1 95 ? 0.42689 -6.84233 0.02065 1.000 37.44212 95 HIS A N 1
ATOM 568 C CA . HIS A 1 95 ? 1.33371 -5.71086 0.17554 1.000 40.03896 95 HIS A CA 1
ATOM 569 C C . HIS A 1 95 ? 2.64464 -5.96551 -0.55729 1.000 35.47387 95 HIS A C 1
ATOM 570 O O . HIS A 1 95 ? 3.17831 -5.06593 -1.22315 1.000 40.25214 95 HIS A O 1
ATOM 577 N N . LEU A 1 96 ? 3.15537 -7.19461 -0.45921 1.000 35.67482 96 LEU A N 1
ATOM 578 C CA . LEU A 1 96 ? 4.41640 -7.54312 -1.10166 1.000 38.47226 96 LEU A CA 1
ATOM 579 C C . LEU A 1 96 ? 4.30556 -7.46533 -2.61453 1.000 40.94897 96 LEU A C 1
ATOM 580 O O . LEU A 1 96 ? 5.23966 -7.01334 -3.28476 1.000 43.57113 96 LEU A O 1
ATOM 585 N N . LEU A 1 97 ? 3.15887 -7.86754 -3.16829 1.000 42.67853 97 LEU A N 1
ATOM 586 C CA . LEU A 1 97 ? 2.98762 -7.81935 -4.62047 1.000 43.41842 97 LEU A CA 1
ATOM 587 C C . LEU A 1 97 ? 2.89346 -6.38639 -5.12387 1.000 35.56394 97 LEU A C 1
ATOM 588 O O . LEU A 1 97 ? 3.46259 -6.05304 -6.17341 1.000 42.50588 97 LEU A O 1
ATOM 593 N N . PHE A 1 98 ? 2.19143 -5.51533 -4.39076 1.000 34.86979 98 PHE A N 1
ATOM 594 C CA . PHE A 1 98 ? 2.12939 -4.10976 -4.77420 1.000 35.06692 98 PHE A CA 1
ATOM 595 C C . PHE A 1 98 ? 3.49171 -3.44200 -4.68830 1.000 38.10485 98 PHE A C 1
ATOM 596 O O . PHE A 1 98 ? 3.82165 -2.57385 -5.50734 1.000 36.96499 98 PHE A O 1
ATOM 604 N N . LYS A 1 99 ? 4.27784 -3.80069 -3.68130 1.000 36.27853 99 LYS A N 1
ATOM 605 C CA . LYS A 1 99 ? 5.59165 -3.19926 -3.53627 1.000 38.61538 99 LYS A CA 1
ATOM 606 C C . LYS A 1 99 ? 6.46822 -3.55390 -4.72519 1.000 37.08332 99 LYS A C 1
ATOM 607 O O . LYS A 1 99 ? 7.16509 -2.69342 -5.27402 1.000 41.10337 99 LYS A O 1
ATOM 613 N N . GLU A 1 100 ? 6.44241 -4.82911 -5.11710 1.000 38.48247 100 GLU A N 1
ATOM 614 C CA . GLU A 1 100 ? 7.21382 -5.30783 -6.25998 1.000 40.56233 100 GLU A CA 1
ATOM 615 C C . GLU A 1 100 ? 6.75571 -4.63894 -7.55579 1.000 42.06143 100 GLU A C 1
ATOM 616 O O . GLU A 1 100 ? 7.57968 -4.20104 -8.36253 1.000 46.74899 100 GLU A O 1
ATOM 622 N N . LEU A 1 101 ? 5.43854 -4.54342 -7.75874 1.000 40.26162 101 LEU A N 1
ATOM 623 C CA . LEU A 1 101 ? 4.87928 -3.92173 -8.96459 1.000 37.52213 101 LEU A CA 1
ATOM 624 C C . LEU A 1 101 ? 5.27723 -2.45010 -9.07952 1.000 34.65063 101 LEU A C 1
ATOM 625 O O . LEU A 1 101 ? 5.73511 -1.99902 -10.13818 1.000 41.52406 101 LEU A O 1
ATOM 630 N N . LEU A 1 102 ? 5.14269 -1.68920 -7.98124 1.000 37.26458 102 LEU A N 1
ATOM 631 C CA . LEU A 1 102 ? 5.53194 -0.27944 -7.99900 1.000 33.87889 102 LEU A CA 1
ATOM 632 C C . LEU A 1 102 ? 7.02526 -0.11079 -8.24906 1.000 38.89726 102 LEU A C 1
ATOM 633 O O . LEU A 1 102 ? 7.44921 0.83718 -8.91798 1.000 40.97271 102 LEU A O 1
ATOM 638 N N . SER A 1 103 ? 7.84754 -1.00584 -7.70940 1.000 38.82191 103 SER A N 1
ATOM 639 C CA . SER A 1 103 ? 9.28184 -0.89451 -7.94812 1.000 37.73239 103 SER A CA 1
ATOM 640 C C . SER A 1 103 ? 9.61679 -1.08629 -9.42682 1.000 40.91551 103 SER A C 1
ATOM 641 O O . SER A 1 103 ? 10.51683 -0.42514 -9.96332 1.000 53.08236 103 SER A O 1
ATOM 644 N N . ASP A 1 104 ? 8.92599 -2.01419 -10.09061 1.000 42.98349 104 ASP A N 1
ATOM 645 C CA . ASP A 1 104 ? 9.09293 -2.19004 -11.52716 1.000 44.03675 104 ASP A CA 1
ATOM 646 C C . ASP A 1 104 ? 8.83746 -0.88179 -12.27265 1.000 48.97948 104 ASP A C 1
ATOM 647 O O . ASP A 1 104 ? 9.68313 -0.40584 -13.03741 1.000 56.86729 104 ASP A O 1
ATOM 652 N N . ILE A 1 105 ? 7.66658 -0.27963 -12.06013 1.000 41.64414 105 ILE A N 1
ATOM 653 C CA . ILE A 1 105 ? 7.24165 0.78295 -12.96216 1.000 33.17368 105 ILE A CA 1
ATOM 654 C C . ILE A 1 105 ? 7.76871 2.15510 -12.56608 1.000 41.79151 105 ILE A C 1
ATOM 655 O O . ILE A 1 105 ? 7.81930 3.05196 -13.41639 1.000 36.20144 105 ILE A O 1
ATOM 660 N N . THR A 1 106 ? 8.18049 2.34983 -11.31546 1.000 35.09513 106 THR A N 1
ATOM 661 C CA . THR A 1 106 ? 8.72337 3.63609 -10.92059 1.000 39.29147 106 THR A CA 1
ATOM 662 C C . THR A 1 106 ? 10.21000 3.59584 -11.19312 1.000 47.98035 106 THR A C 1
ATOM 663 O O . THR A 1 106 ? 10.88899 2.61152 -10.88531 1.000 59.29140 106 THR A O 1
ATOM 667 N N . ALA A 1 107 ? 10.69407 4.65391 -11.81302 1.000 47.89647 107 ALA A N 1
ATOM 668 C CA . ALA A 1 107 ? 12.00456 4.66250 -12.43330 1.000 59.26670 107 ALA A CA 1
ATOM 669 C C . ALA A 1 107 ? 12.10698 5.95159 -13.20972 1.000 69.31736 107 ALA A C 1
ATOM 670 O O . ALA A 1 107 ? 11.08821 6.58639 -13.53677 1.000 43.27342 107 ALA A O 1
ATOM 672 N N . SER A 1 108 ? 13.34723 6.33549 -13.46918 1.000 73.11804 108 SER A N 1
ATOM 673 C CA . SER A 1 108 ? 13.70004 7.31423 -14.48194 1.000 63.81069 108 SER A CA 1
ATOM 674 C C . SER A 1 108 ? 14.74714 6.61007 -15.33971 1.000 79.85046 108 SER A C 1
ATOM 675 O O . SER A 1 108 ? 15.87453 6.38126 -14.89115 1.000 87.77817 108 SER A O 1
ATOM 678 N N . LYS A 1 109 ? 14.34502 6.18823 -16.53261 1.000 61.83990 109 LYS A N 1
ATOM 679 C CA . LYS A 1 109 ? 15.27199 5.84740 -17.59224 1.000 57.05916 109 LYS A CA 1
ATOM 680 C C . LYS A 1 109 ? 15.38222 7.06123 -18.50653 1.000 55.49322 109 LYS A C 1
ATOM 681 O O . LYS A 1 109 ? 14.76151 8.10151 -18.27355 1.000 62.81062 109 LYS A O 1
ATOM 685 N N . ALA A 1 110 ? 16.18695 6.94154 -19.55332 1.000 50.01509 110 ALA A N 1
ATOM 686 C CA . ALA A 1 110 ? 16.10917 7.92615 -20.61898 1.000 61.60943 110 ALA A CA 1
ATOM 687 C C . ALA A 1 110 ? 14.68889 7.92629 -21.17172 1.000 52.42410 110 ALA A C 1
ATOM 688 O O . ALA A 1 110 ? 14.10674 6.86095 -21.40612 1.000 52.08627 110 ALA A O 1
ATOM 690 N N . ASN A 1 111 ? 14.10462 9.12180 -21.29847 1.000 45.96174 111 ASN A N 1
ATOM 691 C CA . ASN A 1 111 ? 12.80625 9.33111 -21.93911 1.000 43.31708 111 ASN A CA 1
ATOM 692 C C . ASN A 1 111 ? 11.65768 8.68892 -21.17225 1.000 42.24455 111 ASN A C 1
ATOM 693 O O . ASN A 1 111 ? 10.58769 8.46547 -21.73793 1.000 40.63506 111 ASN A O 1
ATOM 698 N N . TYR A 1 112 ? 11.84104 8.40291 -19.88772 1.000 37.33570 112 TYR A N 1
ATOM 699 C CA . TYR A 1 112 ? 10.78904 7.77507 -19.09406 1.000 35.45106 112 TYR A CA 1
ATOM 700 C C . TYR A 1 112 ? 10.91405 8.27526 -17.67129 1.000 34.51522 112 TYR A C 1
ATOM 701 O O . TYR A 1 112 ? 11.96227 8.10250 -17.04772 1.000 39.34021 112 TYR A O 1
ATOM 710 N N . SER A 1 113 ? 9.86088 8.89027 -17.15992 1.000 32.04716 113 SER A N 1
ATOM 711 C CA A SER A 1 113 ? 9.83439 9.32266 -15.77298 0.500 31.12164 113 SER A CA 1
ATOM 712 C CA B SER A 1 113 ? 9.83770 9.31079 -15.76864 0.500 31.13259 113 SER A CA 1
ATOM 713 C C . SER A 1 113 ? 8.44849 9.02578 -15.23566 1.000 28.89978 113 SER A C 1
ATOM 714 O O . SER A 1 113 ? 7.46833 9.60242 -15.70135 1.000 27.27379 113 SER A O 1
ATOM 719 N N . LEU A 1 114 ? 8.36493 8.11649 -14.28546 1.000 31.02683 114 LEU A N 1
ATOM 720 C CA A LEU A 1 114 ? 7.11266 7.83121 -13.60323 0.500 28.87484 114 LEU A CA 1
ATOM 721 C CA B LEU A 1 114 ? 7.11277 7.83720 -13.60431 0.500 28.87425 114 LEU A CA 1
ATOM 722 C C . LEU A 1 114 ? 7.39599 7.95213 -12.12151 1.000 27.04667 114 LEU A C 1
ATOM 723 O O . LEU A 1 114 ? 8.31345 7.29744 -11.61046 1.000 30.49310 114 LEU A O 1
ATOM 732 N N . ARG A 1 115 ? 6.62506 8.79732 -11.44673 1.000 26.60557 115 ARG A N 1
ATOM 733 C CA . ARG A 1 115 ? 6.80512 9.06937 -10.03814 1.000 27.21329 115 ARG A CA 1
ATOM 734 C C . ARG A 1 115 ? 5.46123 8.92924 -9.35532 1.000 24.00470 115 ARG A C 1
ATOM 735 O O . ARG A 1 115 ? 4.46419 9.48500 -9.81520 1.000 22.70810 115 ARG A O 1
ATOM 743 N N . ILE A 1 116 ? 5.43466 8.19261 -8.25001 1.000 31.40751 116 ILE A N 1
ATOM 744 C CA . ILE A 1 116 ? 4.24668 8.11531 -7.40505 1.000 28.21383 116 ILE A CA 1
ATOM 745 C C . ILE A 1 116 ? 4.59410 8.70636 -6.05158 1.000 31.05336 116 ILE A C 1
ATOM 746 O O . ILE A 1 116 ? 5.58110 8.30710 -5.42219 1.000 31.11469 116 ILE A O 1
ATOM 751 N N . ALA A 1 117 ? 3.79458 9.66075 -5.60967 1.000 27.30517 117 ALA A N 1
ATOM 752 C CA . ALA A 1 117 ? 3.98339 10.29900 -4.31774 1.000 27.06123 117 ALA A CA 1
ATOM 753 C C . ALA A 1 117 ? 2.82359 9.82946 -3.46314 1.000 21.47716 117 ALA A C 1
ATOM 754 O O . ALA A 1 117 ? 1.67268 10.14891 -3.74934 1.000 24.66821 117 ALA A O 1
ATOM 756 N N . ASN A 1 118 ? 3.11554 9.05923 -2.41081 1.000 23.18615 118 ASN A N 1
ATOM 757 C CA . ASN A 1 118 ? 2.03535 8.44500 -1.64892 1.000 23.08989 118 ASN A CA 1
ATOM 758 C C . ASN A 1 118 ? 2.36116 8.59231 -0.17436 1.000 21.45835 118 ASN A C 1
ATOM 759 O O . ASN A 1 118 ? 3.35887 8.04172 0.30148 1.000 27.53149 118 ASN A O 1
ATOM 764 N N . ARG 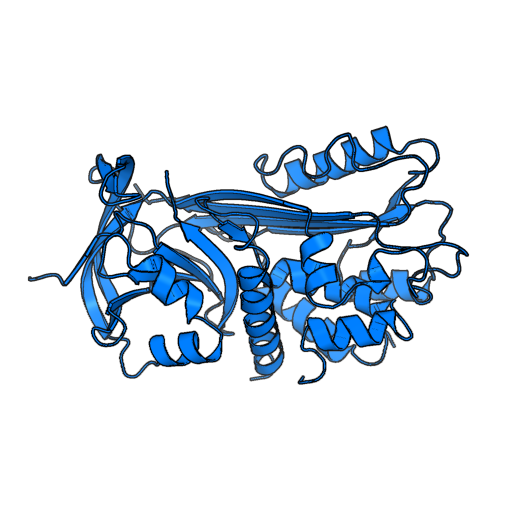A 1 119 ? 1.50780 9.31037 0.54868 1.000 22.40671 119 ARG A N 1
ATOM 765 C CA . ARG A 1 119 ? 1.83804 9.51961 1.95585 1.000 21.60387 119 ARG A CA 1
ATOM 766 C C . ARG A 1 119 ? 0.56400 9.65801 2.75712 1.000 23.25485 119 ARG A C 1
ATOM 767 O O . ARG A 1 119 ? -0.39836 10.29761 2.32971 1.000 22.10166 119 ARG A O 1
ATOM 775 N N . LEU A 1 120 ? 0.59685 9.08035 3.95925 1.000 22.31952 120 LEU A N 1
ATOM 776 C CA . LEU A 1 120 ? -0.41756 9.30849 4.97646 1.000 21.71381 120 LEU A CA 1
ATOM 777 C C . LEU A 1 120 ? 0.19336 10.29416 5.94950 1.000 22.77694 120 LEU A C 1
ATOM 778 O O . LEU A 1 120 ? 1.27652 10.03364 6.47766 1.000 23.68629 120 LEU A O 1
ATOM 783 N N . TYR A 1 121 ? -0.43149 11.45408 6.10780 1.000 23.10931 121 TYR A N 1
ATOM 784 C CA . TYR A 1 121 ? 0.00149 12.42991 7.10505 1.000 24.77411 121 TYR A CA 1
ATOM 785 C C . TYR A 1 121 ? -0.86417 12.29768 8.34311 1.000 23.54220 121 TYR A C 1
ATOM 786 O O . TYR A 1 121 ? -2.09562 12.26773 8.24850 1.000 23.35474 121 TYR A O 1
ATOM 795 N N . ALA A 1 122 ? -0.21144 12.22306 9.51018 1.000 24.93765 122 ALA A N 1
ATOM 796 C CA . ALA A 1 122 ? -0.89024 11.88042 10.75355 1.000 25.62617 122 ALA A CA 1
ATOM 797 C C . ALA A 1 122 ? -0.64107 12.93947 11.80460 1.000 28.49469 122 ALA A C 1
ATOM 798 O O . ALA A 1 122 ? 0.50323 13.35845 12.01260 1.000 32.35659 122 ALA A O 1
ATOM 800 N N . GLU A 1 123 ? -1.71218 13.33209 12.50405 1.000 28.05202 123 GLU A N 1
ATOM 801 C CA . GLU A 1 123 ? -1.57222 14.31394 13.57698 1.000 29.81967 123 GLU A CA 1
ATOM 802 C C . GLU A 1 123 ? -0.67179 13.79370 14.69601 1.000 30.16309 123 GLU A C 1
ATOM 803 O O . GLU A 1 123 ? -0.75561 12.62509 15.08397 1.000 33.04477 123 GLU A O 1
ATOM 809 N N . LYS A 1 124 ? 0.18343 14.68915 15.21291 1.000 34.45379 124 LYS A N 1
ATOM 810 C CA . LYS A 1 124 ? 1.15426 14.38373 16.27225 1.000 38.91478 124 LYS A CA 1
ATOM 811 C C . LYS A 1 124 ? 0.53497 13.65797 17.46266 1.000 44.01764 124 LYS A C 1
ATOM 812 O O . LYS A 1 124 ? 1.13953 12.73324 18.02405 1.000 43.39736 124 LYS A O 1
ATOM 814 N N . SER A 1 125 ? -0.62522 14.12618 17.92222 1.000 35.96366 125 SER A N 1
ATOM 815 C CA . SER A 1 125 ? -1.23287 13.57885 19.12860 1.000 37.60287 125 SER A CA 1
ATOM 816 C C . SER A 1 125 ? -1.97980 12.27589 18.86540 1.000 54.03143 125 SER A C 1
ATOM 817 O O . SER A 1 125 ? -2.67959 11.78552 19.76223 1.000 53.94608 125 SER A O 1
ATOM 820 N N . ARG A 1 126 ? -1.85869 11.71810 17.66035 1.000 41.69586 126 ARG A N 1
ATOM 821 C CA . ARG A 1 126 ? -2.32439 10.37011 17.35912 1.000 38.87096 126 ARG A CA 1
ATOM 822 C C . ARG A 1 126 ? -1.09902 9.47622 17.17646 1.000 40.83099 126 ARG A C 1
ATOM 823 O O . ARG A 1 126 ? -0.73533 9.14619 16.03708 1.000 44.31689 126 ARG A O 1
ATOM 831 N N . PRO A 1 127 ? -0.44226 9.07214 18.26162 1.000 37.72248 127 PRO A N 1
ATOM 832 C CA . PRO A 1 127 ? 0.82546 8.34595 18.14185 1.000 45.33048 127 PRO A CA 1
ATOM 833 C C . PRO A 1 127 ? 0.67196 7.08137 17.32124 1.000 48.33603 127 PRO A C 1
ATOM 834 O O . PRO A 1 127 ? -0.33167 6.37237 17.42435 1.000 44.65984 127 PRO A O 1
ATOM 838 N N . ILE A 1 128 ? 1.68123 6.80306 16.49949 1.000 35.35351 128 ILE A N 1
ATOM 839 C CA . ILE A 1 128 ? 1.63768 5.66419 15.59282 1.000 34.31385 128 ILE A CA 1
ATOM 840 C C . ILE A 1 128 ? 2.17703 4.43848 16.30780 1.000 37.27141 128 ILE A C 1
ATOM 841 O O . ILE A 1 128 ? 3.20921 4.50554 16.99167 1.000 41.00648 128 ILE A O 1
ATOM 846 N N . LEU A 1 129 ? 1.46974 3.33014 16.17210 1.000 33.27571 129 LEU A N 1
ATOM 847 C CA . LEU A 1 129 ? 1.94668 2.07674 16.72368 1.000 38.44493 129 LEU A CA 1
ATOM 848 C C . LEU A 1 129 ? 3.28239 1.72256 16.09749 1.000 36.67212 129 LEU A C 1
ATOM 849 O O . LEU A 1 129 ? 3.43026 1.81395 14.87538 1.000 39.70974 129 LEU A O 1
ATOM 854 N N . PRO A 1 130 ? 4.26896 1.32028 16.88601 1.000 41.63487 130 PRO A N 1
ATOM 855 C CA . PRO A 1 130 ? 5.55325 0.93160 16.28855 1.000 41.14534 130 PRO A CA 1
ATOM 856 C C . PRO A 1 130 ? 5.42001 -0.10289 15.18304 1.000 42.74503 130 PRO A C 1
ATOM 857 O O . PRO A 1 130 ? 6.12800 -0.00529 14.16891 1.000 38.94902 130 PRO A O 1
ATOM 861 N N . ILE A 1 131 ? 4.53271 -1.09019 15.34766 1.000 40.85693 131 ILE A N 1
ATOM 862 C CA . ILE A 1 131 ? 4.41020 -2.13341 14.33250 1.000 39.18607 131 ILE A CA 1
ATOM 863 C C . ILE A 1 131 ? 3.92278 -1.54876 13.00872 1.000 41.35488 131 ILE A C 1
ATOM 864 O O . ILE A 1 131 ? 4.43716 -1.89471 11.93919 1.000 38.56481 131 ILE A O 1
ATOM 869 N N . TYR A 1 132 ? 2.96149 -0.62529 13.05261 1.000 38.79669 132 TYR A N 1
ATOM 870 C CA . TYR A 1 132 ? 2.50937 -0.01492 11.80728 1.000 33.33384 132 TYR A CA 1
ATOM 871 C C . TYR A 1 132 ? 3.63456 0.77740 11.15520 1.000 33.32803 132 TYR A C 1
ATOM 872 O O . TYR A 1 132 ? 3.84406 0.69064 9.93408 1.000 34.33385 132 TYR A O 1
ATOM 881 N N . LEU A 1 133 ? 4.38614 1.52897 11.95861 1.000 35.47932 133 LEU A N 1
ATOM 882 C CA . LEU A 1 133 ? 5.50436 2.27878 11.41131 1.000 36.49590 133 LEU A CA 1
ATOM 883 C C . LEU A 1 133 ? 6.50897 1.34546 10.75189 1.000 35.75350 133 LEU A C 1
ATOM 884 O O . LEU A 1 133 ? 6.97291 1.61599 9.64211 1.000 37.97577 133 LEU A O 1
ATOM 889 N N . LYS A 1 134 ? 6.82669 0.22543 11.40428 1.000 39.57256 134 LYS A N 1
ATOM 890 C CA . LYS A 1 134 ? 7.78342 -0.71198 10.82001 1.000 48.15201 134 LYS A CA 1
ATOM 891 C C . LYS A 1 134 ? 7.22502 -1.33169 9.54424 1.000 52.50620 134 LYS A C 1
ATOM 892 O O . LYS A 1 134 ? 7.94680 -1.48633 8.54947 1.000 47.62013 134 LYS A O 1
ATOM 894 N N . CYS A 1 135 ? 5.93383 -1.66812 9.54989 1.000 42.49310 135 CYS A N 1
ATOM 895 C CA . CYS A 1 135 ? 5.30989 -2.24621 8.36776 1.000 41.59886 135 CYS A CA 1
ATOM 896 C C . CYS A 1 135 ? 5.29221 -1.25706 7.22016 1.000 43.28639 135 CYS A C 1
ATOM 897 O O . CYS A 1 135 ? 5.49109 -1.64196 6.06522 1.000 36.92928 135 CYS A O 1
ATOM 900 N N . VAL A 1 136 ? 5.05723 0.02470 7.50719 1.000 36.40897 136 VAL A N 1
ATOM 901 C CA . VAL A 1 136 ? 5.08623 0.99831 6.42171 1.000 33.16922 136 VAL A CA 1
ATOM 902 C C . VAL A 1 136 ? 6.50570 1.12428 5.86821 1.000 36.94248 136 VAL A C 1
ATOM 903 O O . VAL A 1 136 ? 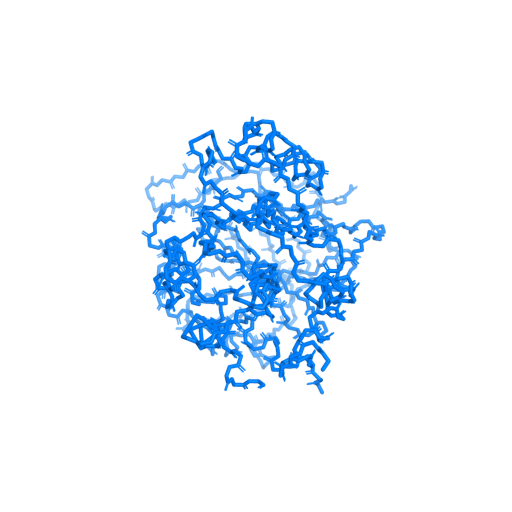6.70677 1.19211 4.65169 1.000 37.62204 136 VAL A O 1
ATOM 907 N N . LYS A 1 137 ? 7.50550 1.14249 6.74450 1.000 34.91183 137 LYS A N 1
ATOM 908 C CA . LYS A 1 137 ? 8.88712 1.22647 6.27060 1.000 33.35528 137 LYS A CA 1
ATOM 909 C C . LYS A 1 137 ? 9.22678 0.05206 5.35438 1.000 39.29104 137 LYS A C 1
ATOM 910 O O . LYS A 1 137 ? 9.78821 0.24046 4.26840 1.000 47.42461 137 LYS A O 1
ATOM 912 N N . LYS A 1 138 ? 8.89206 -1.17120 5.78046 1.000 37.12309 138 LYS A N 1
ATOM 913 C CA . LYS A 1 138 ? 9.23850 -2.35334 5.00022 1.000 43.23332 138 LYS A CA 1
ATOM 914 C C . LYS A 1 138 ? 8.45413 -2.41299 3.69157 1.000 45.52909 138 LYS A C 1
ATOM 915 O O . LYS A 1 138 ? 9.00649 -2.79191 2.65024 1.000 45.49147 138 LYS A O 1
ATOM 917 N N . LEU A 1 139 ? 7.17272 -2.04442 3.71476 1.000 40.60921 139 LEU A N 1
ATOM 918 C CA . LEU A 1 139 ? 6.30349 -2.30209 2.57274 1.000 37.74552 139 LEU A CA 1
ATOM 919 C C . LEU A 1 139 ? 5.92215 -1.07038 1.77037 1.000 43.46621 139 LEU A C 1
ATOM 920 O O . LEU A 1 139 ? 5.68106 -1.20023 0.56415 1.000 37.12633 139 LEU A O 1
ATOM 925 N N . TYR A 1 140 ? 5.85648 0.11374 2.38792 1.000 32.97959 140 TYR A N 1
ATOM 926 C CA . TYR A 1 140 ? 5.33416 1.30210 1.71727 1.000 37.44056 140 TYR A CA 1
ATOM 927 C C . TYR A 1 140 ? 6.29360 2.48190 1.80452 1.000 39.99098 140 TYR A C 1
ATOM 928 O O . TYR A 1 140 ? 5.87429 3.62418 2.00769 1.000 41.42408 140 TYR A O 1
ATOM 937 N N . ARG A 1 141 ? 7.59551 2.23541 1.60403 1.000 36.75926 141 ARG A N 1
ATOM 938 C CA . ARG A 1 141 ? 8.55435 3.32500 1.43289 1.000 53.32816 141 ARG A CA 1
ATOM 939 C C . ARG A 1 141 ? 8.49014 4.34791 2.56137 1.000 35.59416 141 ARG A C 1
ATOM 940 O O . ARG A 1 141 ? 8.29815 3.99420 3.73014 1.000 52.18979 141 ARG A O 1
ATOM 942 N N . ALA A 1 142 ? 8.65725 5.62014 2.22567 1.000 40.83326 142 ALA A N 1
ATOM 943 C CA . ALA A 1 142 ? 8.48789 6.69448 3.20452 1.000 49.67132 142 ALA A CA 1
ATOM 944 C C . ALA A 1 142 ? 7.03654 7.17541 3.19557 1.000 57.48590 142 ALA A C 1
ATOM 945 O O . ALA A 1 142 ? 6.74239 8.34408 2.93450 1.000 45.88734 142 ALA A O 1
ATOM 947 N N . GLY A 1 143 ? 6.11758 6.24336 3.46029 1.000 33.96179 143 GLY A N 1
ATOM 948 C CA . GLY A 1 143 ? 4.72988 6.56621 3.21473 1.000 28.75788 143 GLY A CA 1
ATOM 949 C C . GLY A 1 143 ? 3.95288 7.12398 4.38780 1.000 24.25732 143 GLY A C 1
ATOM 950 O O . GLY A 1 143 ? 2.74809 7.29989 4.26595 1.000 26.67558 143 GLY A O 1
ATOM 951 N N . LEU A 1 144 ? 4.60921 7.44002 5.49921 1.000 30.08543 144 LEU A N 1
ATOM 952 C CA . LEU A 1 144 ? 3.88744 7.93890 6.66145 1.000 28.34798 144 LEU A CA 1
ATOM 953 C C . LEU A 1 144 ? 4.69125 9.08073 7.25902 1.000 31.57527 144 LEU A C 1
ATOM 954 O O . LEU A 1 144 ? 5.89949 8.95239 7.47488 1.000 34.15466 144 LEU A O 1
ATOM 959 N N . GLU A 1 145 ? 4.03066 10.19123 7.53589 1.000 25.11126 145 GLU A N 1
ATOM 960 C CA . GLU A 1 145 ? 4.69852 11.31661 8.17064 1.000 26.95540 145 GLU A CA 1
ATOM 961 C C . GLU A 1 145 ? 3.79809 11.85084 9.27162 1.000 27.82341 145 GLU A C 1
ATOM 962 O O . GLU A 1 145 ? 2.61255 12.08259 9.02332 1.000 28.20233 145 GLU A O 1
ATOM 968 N N . THR A 1 146 ? 4.35892 12.08102 10.46084 1.000 29.12738 146 THR A N 1
ATOM 969 C CA . THR A 1 146 ? 3.64258 12.75217 11.53591 1.000 28.04968 146 THR A CA 1
ATOM 970 C C . THR A 1 146 ? 3.89492 14.25512 11.46190 1.000 45.09018 146 THR A C 1
ATOM 971 O O . THR A 1 146 ? 5.04353 14.69285 11.31578 1.000 36.79081 146 THR A O 1
ATOM 975 N N . VAL A 1 147 ? 2.81220 15.03752 11.55445 1.000 33.35867 147 VAL A N 1
ATOM 976 C CA . VAL A 1 147 ? 2.86263 16.49471 11.54263 1.000 32.46231 147 VAL A CA 1
ATOM 977 C C . VAL A 1 147 ? 1.93706 17.05601 12.59731 1.000 32.66720 147 VAL A C 1
ATOM 978 O O . VAL A 1 147 ? 1.00596 16.39308 13.05363 1.000 34.04923 147 VAL A O 1
ATOM 982 N N . ASN A 1 148 ? 2.16715 18.31965 12.94296 1.000 32.23326 148 ASN A N 1
ATOM 983 C CA . ASN A 1 148 ? 1.33587 18.98012 13.95075 1.000 34.21381 148 ASN A CA 1
ATOM 984 C C . ASN A 1 148 ? 0.13928 19.66860 13.27758 1.000 42.50555 148 ASN A C 1
ATOM 985 O O . ASN A 1 148 ? 0.15695 20.86686 13.00112 1.000 40.23031 148 ASN A O 1
ATOM 990 N N . PHE A 1 149 ? -0.93861 18.92134 13.03254 1.000 35.57249 149 PHE A N 1
ATOM 991 C CA . PHE A 1 149 ? -2.16239 19.58324 12.56745 1.000 36.36198 149 PHE A CA 1
ATOM 992 C C . PHE A 1 149 ? -2.81751 20.40149 13.67452 1.000 42.75656 149 PHE A C 1
ATOM 993 O O . PHE A 1 149 ? -3.47989 21.41021 13.39292 1.000 44.11567 149 PHE A O 1
ATOM 1001 N N . LYS A 1 150 ? -2.68563 19.97034 14.93496 1.000 40.33361 150 LYS A N 1
ATOM 1002 C CA . LYS A 1 150 ? -3.49306 20.56536 15.99769 1.000 42.49566 150 LYS A CA 1
ATOM 1003 C C . LYS A 1 150 ? -3.23025 22.06160 16.12674 1.000 48.06499 150 LYS A C 1
ATOM 1004 O O . LYS A 1 150 ? -4.17175 22.85378 16.24594 1.000 50.05627 150 LYS A O 1
ATOM 1007 N N . THR A 1 151 ? -1.95715 22.47918 16.13814 1.000 42.46963 151 THR A N 1
ATOM 1008 C CA . THR A 1 151 ? -1.66322 23.90907 16.27820 1.000 44.77539 151 THR A CA 1
ATOM 1009 C C . THR A 1 151 ? -0.83976 24.44573 15.10576 1.000 43.54036 151 THR A C 1
ATOM 1010 O O . THR A 1 151 ? -0.45387 25.61548 15.11963 1.000 46.88036 151 THR A O 1
ATOM 1014 N N . ALA A 1 152 ? -0.62099 23.65081 14.06922 1.000 40.48162 152 ALA A N 1
ATOM 1015 C CA . ALA A 1 152 ? 0.07644 24.15860 12.88451 1.000 45.98981 152 ALA A CA 1
ATOM 1016 C C . ALA A 1 152 ? -0.52111 23.58975 11.60449 1.000 43.73169 152 ALA A C 1
ATOM 1017 O O . ALA A 1 152 ? 0.19941 23.33024 10.62831 1.000 34.78729 152 ALA A O 1
ATOM 1019 N N . SER A 1 153 ? -1.83818 23.38698 11.58924 1.000 36.40595 153 SER A N 1
ATOM 1020 C CA . SER A 1 153 ? -2.47579 22.80793 10.40796 1.000 37.12027 153 SER A CA 1
ATOM 1021 C C . SER A 1 153 ? -2.20016 23.61173 9.14389 1.000 33.72206 153 SER A C 1
ATOM 1022 O O . SER A 1 153 ? -2.11893 23.02553 8.06925 1.000 32.28991 153 SER A O 1
ATOM 1025 N N . ASP A 1 154 ? -2.04811 24.93969 9.22873 1.000 39.48023 154 ASP A N 1
ATOM 1026 C CA . ASP A 1 154 ? -1.81458 25.58482 7.94030 1.000 43.13756 154 ASP A CA 1
ATOM 1027 C C . ASP A 1 154 ? -0.38305 25.36859 7.44034 1.000 36.29859 154 ASP A C 1
ATOM 1028 O O . ASP A 1 154 ? -0.18367 25.08175 6.25184 1.000 34.49276 154 ASP A O 1
ATOM 1033 N N . GLN A 1 155 ? 0.62807 25.48517 8.31172 1.000 40.21187 155 GLN A N 1
ATOM 1034 C CA . GLN A 1 155 ? 1.98449 25.15149 7.87873 1.000 34.05945 155 GLN A CA 1
ATOM 1035 C C . GLN A 1 155 ? 2.07180 23.70410 7.40614 1.000 31.34257 155 GLN A C 1
ATOM 1036 O O . GLN A 1 155 ? 2.72397 23.40160 6.40025 1.000 29.88972 155 GLN A O 1
ATOM 1042 N N . ALA A 1 156 ? 1.38602 22.78791 8.09407 1.000 30.81130 156 ALA A N 1
ATOM 1043 C CA . ALA A 1 156 ? 1.36225 21.40108 7.64526 1.000 28.51387 156 ALA A CA 1
ATOM 1044 C C . ALA A 1 156 ? 0.79917 21.29802 6.22518 1.000 26.80160 156 ALA A C 1
ATOM 1045 O O . ALA A 1 156 ? 1.33576 20.57926 5.38069 1.000 25.20045 156 ALA A O 1
ATOM 1047 N N . ARG A 1 157 ? -0.25706 22.05716 5.93860 1.000 28.17955 157 ARG A N 1
ATOM 1048 C CA . ARG A 1 157 ? -0.84324 22.04937 4.60923 1.000 27.28676 157 ARG A CA 1
ATOM 1049 C C . ARG A 1 157 ? 0.15781 22.49622 3.54992 1.000 25.74405 157 ARG A C 1
ATOM 1050 O O . ARG A 1 157 ? 0.27932 21.86608 2.47462 1.000 24.84583 157 ARG A O 1
ATOM 1058 N N . GLN A 1 158 ? 0.86662 23.59640 3.82878 1.000 27.41551 158 GLN A N 1
ATOM 1059 C CA . GLN A 1 158 ? 1.83327 24.13381 2.87767 1.000 28.40236 158 GLN A CA 1
ATOM 1060 C C . GLN A 1 158 ? 2.96342 23.15095 2.66049 1.000 27.44441 158 GLN A C 1
ATOM 1061 O O . GLN A 1 158 ? 3.44794 22.99002 1.53767 1.000 25.04489 158 GLN A O 1
ATOM 1067 N N . LEU A 1 159 ? 3.39030 22.48034 3.72391 1.000 26.20539 159 LEU A N 1
ATOM 1068 C CA . LEU A 1 159 ? 4.44629 21.48188 3.60149 1.000 25.29819 159 LEU A CA 1
ATOM 1069 C C . LEU A 1 159 ? 4.00435 20.30704 2.75434 1.000 26.13768 159 LEU A C 1
ATOM 1070 O O . LEU A 1 159 ? 4.78583 19.80615 1.93361 1.000 23.76079 159 LEU A O 1
ATOM 1075 N N . ILE A 1 160 ? 2.77436 19.81485 2.98094 1.000 22.61055 160 ILE A N 1
ATOM 1076 C CA . ILE A 1 160 ? 2.21425 18.73392 2.16323 1.000 20.93878 160 ILE A CA 1
ATOM 1077 C C . ILE A 1 160 ? 2.14555 19.15768 0.70308 1.000 22.34105 160 ILE A C 1
ATOM 1078 O O . ILE A 1 160 ? 2.58423 18.42322 -0.19592 1.000 20.97654 160 ILE A O 1
ATOM 1083 N N . ASN A 1 161 ? 1.58714 20.34419 0.43538 1.000 21.14671 161 ASN A N 1
ATOM 1084 C CA . ASN A 1 161 ? 1.42055 20.74979 -0.96907 1.000 21.05746 161 ASN A CA 1
ATOM 1085 C C . ASN A 1 161 ? 2.76496 20.98346 -1.65214 1.000 21.47146 161 ASN A C 1
ATOM 1086 O O . ASN A 1 161 ? 2.90194 20.75316 -2.87247 1.000 22.82721 161 ASN A O 1
ATOM 1091 N N . SER A 1 162 ? 3.75676 21.46541 -0.90351 1.000 21.88329 162 SER A N 1
ATOM 1092 C CA . SER A 1 162 ? 5.08747 21.66331 -1.49692 1.000 22.19248 162 SER A CA 1
ATOM 1093 C C . SER A 1 162 ? 5.70538 20.33834 -1.89084 1.000 24.99589 162 SER A C 1
ATOM 1094 O O . SER A 1 162 ? 6.33496 20.22986 -2.95238 1.000 22.85384 162 SER A O 1
ATOM 1097 N N . TRP A 1 163 ? 5.55213 19.32612 -1.03272 1.000 20.62229 163 TRP A N 1
ATOM 1098 C CA . TRP A 1 163 ? 6.03701 17.98867 -1.33407 1.000 22.09123 163 TRP A CA 1
ATOM 1099 C C . TRP A 1 163 ? 5.38403 17.44635 -2.59692 1.000 21.90905 163 TRP A C 1
ATOM 1100 O O . TRP A 1 163 ? 6.07819 16.95468 -3.50207 1.000 24.77888 163 TRP A O 1
ATOM 1111 N N . VAL A 1 164 ? 4.06442 17.56662 -2.69113 1.000 18.66386 164 VAL A N 1
ATOM 1112 C CA . VAL A 1 164 ? 3.36897 17.08435 -3.88553 1.000 21.60499 164 VAL A CA 1
ATOM 1113 C C . VAL A 1 164 ? 3.85744 17.83965 -5.10742 1.000 21.79331 164 VAL A C 1
ATOM 1114 O O . VAL A 1 164 ? 4.09843 17.24362 -6.17505 1.000 21.83244 164 VAL A O 1
ATOM 1118 N N . GLU A 1 165 ? 4.02117 19.15737 -4.97185 1.000 18.54617 165 GLU A N 1
ATOM 1119 C CA . GLU A 1 165 ? 4.42092 19.96824 -6.11439 1.000 20.15243 165 GLU A CA 1
ATOM 1120 C C . GLU A 1 165 ? 5.82404 19.60014 -6.56881 1.000 21.26603 165 GLU A C 1
ATOM 1121 O O . GLU A 1 165 ? 6.07556 19.45777 -7.78293 1.000 21.10061 165 GLU A O 1
ATOM 1127 N N . LYS A 1 166 ? 6.73769 19.37107 -5.62386 1.000 20.88265 166 LYS A N 1
ATOM 1128 C CA . LYS A 1 166 ? 8.09577 18.99208 -6.01423 1.000 20.20945 166 LYS A CA 1
ATOM 1129 C C . LYS A 1 166 ? 8.09718 17.61664 -6.68738 1.000 20.71694 166 LYS A C 1
ATOM 1130 O O . LYS A 1 166 ? 8.77402 17.40402 -7.72199 1.000 23.90040 166 LYS A O 1
ATOM 1136 N N . GLN A 1 167 ? 7.40418 16.65533 -6.08089 1.000 21.37627 167 GLN A N 1
ATOM 1137 C CA . GLN A 1 167 ? 7.42015 15.28356 -6.58913 1.000 22.78720 167 GLN A CA 1
ATOM 1138 C C . GLN A 1 167 ? 6.79365 15.17237 -7.96927 1.000 28.48635 167 GLN A C 1
ATOM 1139 O O . GLN A 1 167 ? 7.12638 14.25030 -8.72092 1.000 28.23417 167 GLN A O 1
ATOM 1145 N N . THR A 1 168 ? 5.87804 16.06714 -8.31290 1.000 20.68975 168 THR A N 1
ATOM 1146 C CA . THR A 1 168 ? 5.24895 16.05452 -9.63006 1.000 19.67888 168 THR A CA 1
ATOM 1147 C C . THR A 1 168 ? 5.84349 17.08585 -10.58090 1.000 20.38729 168 THR A C 1
ATOM 1148 O O . THR A 1 168 ? 5.14109 17.54811 -11.49446 1.000 22.80079 168 THR A O 1
ATOM 1152 N N . GLU A 1 169 ? 7.09839 17.48086 -10.35661 1.000 21.99932 169 GLU A N 1
ATOM 1153 C CA . GLU A 1 169 ? 7.82761 18.34922 -11.28714 1.000 22.73637 169 GLU A CA 1
ATOM 1154 C C . GLU A 1 169 ? 7.06905 19.65211 -11.53037 1.000 24.93438 169 GLU A C 1
ATOM 1155 O O . GLU A 1 169 ? 6.99136 20.16535 -12.66063 1.000 25.55889 169 GLU A O 1
ATOM 1161 N N . GLY A 1 170 ? 6.45813 20.17187 -10.46021 1.000 24.65154 170 GLY A N 1
ATOM 1162 C CA . GLY A 1 170 ? 5.77360 21.43027 -10.54521 1.000 22.71421 170 GLY A CA 1
ATOM 1163 C C . GLY A 1 170 ? 4.35089 21.34558 -11.06498 1.000 22.92432 170 GLY A C 1
ATOM 1164 O O . GLY A 1 170 ? 3.67798 22.38253 -11.12499 1.000 27.97803 170 GLY A O 1
ATOM 1165 N N . GLN A 1 171 ? 3.84903 20.14909 -11.39848 1.000 21.35050 171 GLN A N 1
ATOM 1166 C CA . GLN A 1 171 ? 2.59208 20.07564 -12.14312 1.000 22.92834 171 GLN A CA 1
ATOM 1167 C C . GLN A 1 171 ? 1.35019 20.01988 -11.26584 1.000 25.41831 171 GLN A C 1
ATOM 1168 O O . GLN A 1 171 ? 0.27790 20.46130 -11.70358 1.000 29.23181 171 GLN A O 1
ATOM 1174 N N . ILE A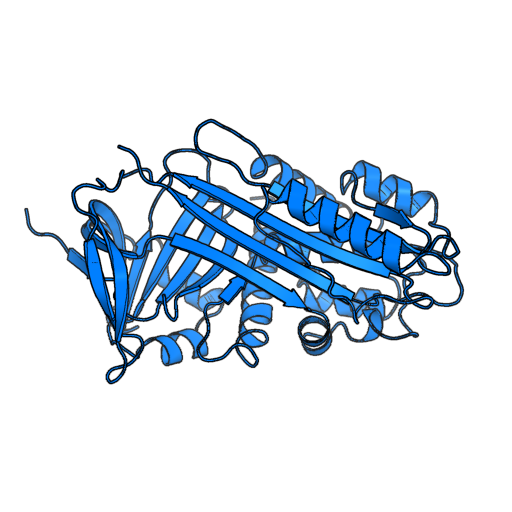 1 172 ? 1.43032 19.44000 -10.07934 1.000 23.93188 172 ILE A N 1
ATOM 1175 C CA . ILE A 1 172 ? 0.25794 19.30062 -9.21187 1.000 20.94094 172 ILE A CA 1
ATOM 1176 C C . ILE A 1 172 ? 0.47196 20.29514 -8.07817 1.000 23.27741 172 ILE A C 1
ATOM 1177 O O . ILE A 1 172 ? 1.27286 20.04760 -7.16412 1.000 24.26511 172 ILE A O 1
ATOM 1182 N N . LYS A 1 173 ? -0.21049 21.42964 -8.15950 1.000 24.52221 173 LYS A N 1
ATOM 1183 C CA . LYS A 1 173 ? -0.09773 22.49549 -7.17448 1.000 24.25502 173 LYS A CA 1
ATOM 1184 C C . LYS A 1 173 ? -1.36656 22.55712 -6.33459 1.000 27.16263 173 LYS A C 1
ATOM 1185 O O . LYS A 1 173 ? -2.46213 22.22814 -6.80632 1.000 28.81254 173 LYS A O 1
ATOM 1191 N N . ASP A 1 174 ? -1.20242 22.95964 -5.07523 1.000 24.31596 174 ASP A N 1
ATOM 1192 C CA . ASP A 1 174 ? -2.31927 23.18038 -4.16128 1.000 22.69847 174 ASP A CA 1
ATOM 1193 C C . ASP A 1 174 ? -3.27427 21.97975 -4.08914 1.000 23.78315 174 ASP A C 1
ATOM 1194 O O . ASP A 1 174 ? -4.49793 22.13554 -4.12551 1.000 27.55039 174 ASP A O 1
ATOM 1199 N N . LEU A 1 175 ? -2.72144 20.77257 -3.95982 1.000 23.00912 175 LEU A N 1
ATOM 1200 C CA . LEU A 1 175 ? -3.57556 19.58068 -3.96867 1.000 20.98100 175 LEU A CA 1
ATOM 1201 C C . LEU A 1 175 ? -4.53042 19.57697 -2.77450 1.000 21.80625 175 LEU A C 1
ATOM 1202 O O . LEU A 1 175 ? -5.72217 19.25907 -2.91713 1.000 24.21281 175 LEU A O 1
ATOM 1207 N N . LEU A 1 176 ? -4.03313 19.95068 -1.59552 1.000 21.66789 176 LEU A N 1
ATOM 1208 C CA . LEU A 1 176 ? -4.85611 20.17139 -0.40602 1.000 22.76318 176 LEU A CA 1
ATOM 1209 C C . LEU A 1 176 ? -5.26535 21.63061 -0.37136 1.000 25.57565 176 LEU A C 1
ATOM 1210 O O . LEU A 1 176 ? -4.44180 22.50128 -0.08802 1.000 28.97295 176 LEU A O 1
ATOM 1215 N N . VAL A 1 177 ? -6.53881 21.91098 -0.63107 1.000 26.75777 177 VAL A N 1
ATOM 1216 C CA . VAL A 1 177 ? -6.96516 23.30297 -0.70006 1.000 28.19789 177 VAL A CA 1
ATOM 1217 C C . VAL A 1 177 ? -7.16363 23.89929 0.68478 1.000 30.58608 177 VAL A C 1
ATOM 1218 O O . VAL A 1 177 ? -7.23003 23.17604 1.68570 1.000 35.59520 177 VAL A O 1
ATOM 1222 N N . SER A 1 178 ? -7.29319 25.22562 0.73483 1.000 35.08916 178 SER A N 1
ATOM 1223 C CA . SER A 1 178 ? -7.25385 25.94737 2.00451 1.000 41.03812 178 SER A CA 1
ATOM 1224 C C . SER A 1 178 ? -8.33920 25.48271 2.97210 1.000 50.93500 178 SER A C 1
ATOM 1225 O O . SER A 1 178 ? -8.10764 25.40940 4.18496 1.000 50.38111 178 SER A O 1
ATOM 1228 N N . SER A 1 179 ? -9.53018 25.17325 2.46963 1.000 42.96360 179 SER A N 1
ATOM 1229 C CA . SER A 1 179 ? -10.57749 24.79419 3.41654 1.000 62.60728 179 SER A CA 1
ATOM 1230 C C . SER A 1 179 ? -10.38944 23.39289 4.01054 1.000 54.81668 179 SER A C 1
ATOM 1231 O O . SER A 1 179 ? -11.15999 23.01312 4.90348 1.000 53.02543 179 SER A O 1
ATOM 1234 N N . SER A 1 180 ? -9.38010 22.63307 3.58529 1.000 42.65635 180 SER A N 1
ATOM 1235 C CA . SER A 1 180 ? -9.41523 21.18604 3.76083 1.000 42.01128 180 SER A CA 1
ATOM 1236 C C . SER A 1 180 ? -8.75538 20.68269 5.04220 1.000 51.12303 180 SER A C 1
ATOM 1237 O O . SER A 1 180 ? -8.98678 19.52753 5.41689 1.000 45.04963 180 SER A O 1
ATOM 1240 N N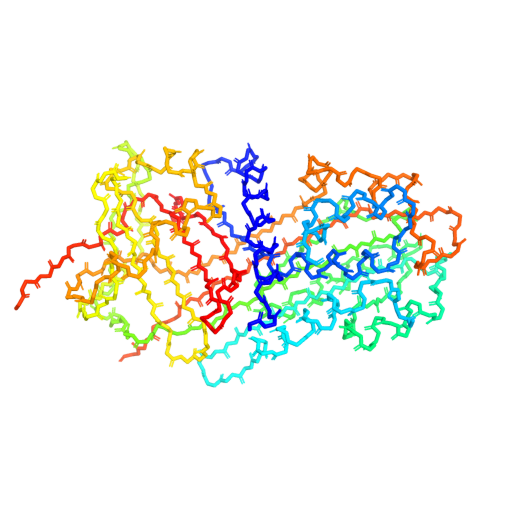 . THR A 1 181 ? -7.92641 21.47978 5.71180 1.000 43.54091 181 THR A N 1
ATOM 1241 C CA . THR A 1 181 ? -7.30025 21.03802 6.95274 1.000 44.09360 181 THR A CA 1
ATOM 1242 C C . THR A 1 181 ? -7.56574 22.06957 8.03746 1.000 49.25016 181 THR A C 1
ATOM 1243 O O . THR A 1 181 ? -7.73383 23.26024 7.75512 1.000 46.45271 181 THR A O 1
ATOM 1247 N N . ASP A 1 182 ? -7.63661 21.59840 9.27835 1.000 37.14748 182 ASP A N 1
ATOM 1248 C CA . ASP A 1 182 ? -7.81409 22.49551 10.40965 1.000 36.03439 182 ASP A CA 1
ATOM 1249 C C . ASP A 1 182 ? -7.29696 21.78804 11.65784 1.000 47.84872 182 ASP A C 1
ATOM 1250 O O . ASP A 1 182 ? -6.73412 20.68798 11.58168 1.000 42.97946 182 ASP A O 1
ATOM 1255 N N . LEU A 1 183 ? -7.49688 22.42127 12.81315 1.000 46.88388 183 LEU A N 1
ATOM 1256 C CA . LEU A 1 183 ? -6.94076 21.89703 14.05188 1.000 39.75102 183 LEU A CA 1
ATOM 1257 C C . LEU A 1 183 ? -7.51457 20.53663 14.42904 1.000 50.82231 183 LEU A C 1
ATOM 1258 O O . LEU A 1 183 ? -6.98906 19.90119 15.34970 1.000 49.76831 183 LEU A O 1
ATOM 1263 N N . ASP A 1 184 ? -8.56076 20.06689 13.74437 1.000 46.82302 184 ASP A N 1
ATOM 1264 C CA . ASP A 1 184 ? -9.16241 18.77231 14.04921 1.000 38.39156 184 ASP A CA 1
ATOM 1265 C C . ASP A 1 184 ? -8.77392 17.69406 13.05726 1.000 38.79709 184 ASP A C 1
ATOM 1266 O O . ASP A 1 184 ? -9.19504 16.54477 13.21136 1.000 40.30820 184 ASP A O 1
ATOM 1271 N N . THR A 1 185 ? -7.98991 18.03776 12.05275 1.000 39.36375 185 THR A N 1
ATOM 1272 C CA . THR A 1 185 ? -7.52005 17.04385 11.11218 1.000 36.81876 185 THR A CA 1
ATOM 1273 C C . THR A 1 185 ? -6.68968 16.01505 11.85571 1.000 40.65084 185 THR A C 1
ATOM 1274 O O . THR A 1 185 ? -5.80987 16.37691 12.64501 1.000 36.94806 185 THR A O 1
ATOM 1278 N N . THR A 1 186 ? -6.97215 14.73020 11.62613 1.000 30.30757 186 THR A N 1
ATOM 1279 C CA . THR A 1 186 ? -6.09139 13.73062 12.21677 1.000 30.69551 186 THR A CA 1
ATOM 1280 C C . THR A 1 186 ? -5.32182 12.90997 11.20030 1.000 27.24506 186 THR A C 1
ATOM 1281 O O . THR A 1 186 ? -4.16562 12.61551 11.44905 1.000 30.14477 186 THR A O 1
ATOM 1285 N N . LEU A 1 187 ? -5.90971 12.53022 10.05544 1.000 24.24059 187 LEU A N 1
ATOM 1286 C CA . LEU A 1 187 ? -5.18218 11.79586 9.02968 1.000 22.62626 187 LEU A CA 1
ATOM 1287 C C . LEU A 1 187 ? -5.55690 12.34027 7.65601 1.000 21.64745 187 LEU A C 1
ATOM 1288 O O . LEU A 1 187 ? -6.73680 12.59144 7.38624 1.000 24.05559 187 LEU A O 1
ATOM 1293 N N . VAL A 1 188 ? -4.55645 12.54537 6.80173 1.000 21.44771 188 VAL A N 1
ATOM 1294 C CA . VAL A 1 188 ? -4.79554 12.94592 5.41611 1.000 22.14522 188 VAL A CA 1
ATOM 1295 C C . VAL A 1 188 ? -4.04472 11.99547 4.50587 1.000 19.92083 188 VAL A C 1
ATOM 1296 O O . VAL A 1 188 ? -2.83473 11.78769 4.66419 1.000 21.42381 188 VAL A O 1
ATOM 1300 N N . LEU A 1 189 ? -4.75285 11.45360 3.50284 1.000 20.75365 189 LEU A N 1
ATOM 1301 C CA . LEU A 1 189 ? -4.12973 10.54531 2.55389 1.000 19.55711 189 LEU A CA 1
ATOM 1302 C C . LEU A 1 189 ? -3.87016 11.33544 1.27770 1.000 17.01388 189 LEU A C 1
ATOM 1303 O O . LEU A 1 189 ? -4.80159 11.93896 0.73406 1.000 18.92782 189 LEU A O 1
ATOM 1308 N N . VAL A 1 190 ? -2.61147 11.38515 0.88066 1.000 18.58020 190 VAL A N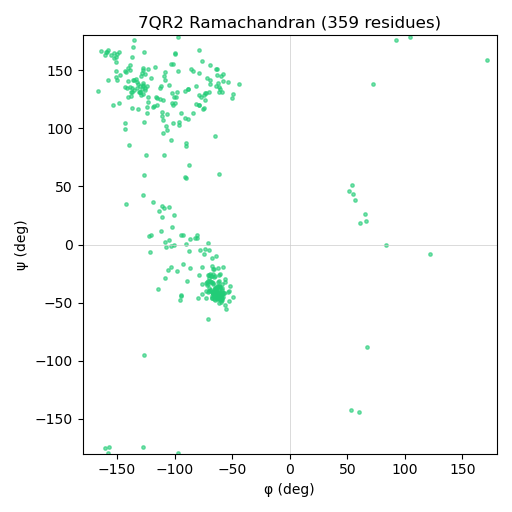 1
ATOM 1309 C CA . VAL A 1 190 ? -2.18029 12.28215 -0.18794 1.000 20.04884 190 VAL A CA 1
ATOM 1310 C C . VAL A 1 190 ? -1.53146 11.41610 -1.25017 1.000 21.03378 190 VAL A C 1
ATOM 1311 O O . VAL A 1 190 ? -0.57213 10.68651 -0.97398 1.000 21.60090 190 VAL A O 1
ATOM 1315 N N . ASN A 1 191 ? -2.04183 11.49120 -2.46974 1.000 20.58739 191 ASN A N 1
ATOM 1316 C CA . ASN A 1 191 ? -1.54941 10.55739 -3.45777 1.000 20.66606 191 ASN A CA 1
ATOM 1317 C C . ASN A 1 191 ? -1.42379 11.30857 -4.77618 1.000 17.51862 191 ASN A C 1
ATOM 1318 O O . ASN A 1 191 ? -2.36580 11.97527 -5.18323 1.000 21.70777 191 ASN A O 1
ATOM 1323 N N . ALA A 1 192 ? -0.25646 11.25346 -5.40733 1.000 20.81544 192 ALA A N 1
ATOM 1324 C CA . ALA A 1 192 ? -0.13199 11.92725 -6.69235 1.000 20.62388 192 ALA A CA 1
ATOM 1325 C C . ALA A 1 192 ? 0.73980 11.10532 -7.61215 1.000 19.49362 192 ALA A C 1
ATOM 1326 O O . ALA A 1 192 ? 1.66954 10.43270 -7.18690 1.000 21.97992 192 ALA A O 1
ATOM 1328 N N . ILE A 1 193 ? 0.45704 11.19701 -8.90287 1.000 19.70130 193 ILE A N 1
ATOM 1329 C CA . ILE A 1 193 ? 1.26877 10.44858 -9.85400 1.000 18.06339 193 ILE A CA 1
ATOM 1330 C C . ILE A 1 193 ? 1.66397 11.38057 -10.98451 1.000 19.15271 193 ILE A C 1
ATOM 1331 O O . ILE A 1 193 ? 0.86930 12.22383 -11.41025 1.000 19.50345 193 ILE A O 1
ATOM 1336 N N . TYR A 1 194 ? 2.91852 11.24556 -11.43173 1.000 19.11037 194 TYR A N 1
ATOM 1337 C CA . TYR A 1 194 ? 3.45415 12.01357 -12.55353 1.000 20.24208 194 TYR A CA 1
ATOM 1338 C C . TYR A 1 194 ? 4.02784 11.05759 -13.59244 1.000 19.68255 194 TYR A C 1
ATOM 1339 O O . TYR A 1 194 ? 4.81068 10.15839 -13.26511 1.000 22.63961 194 TYR A O 1
ATOM 1348 N N . PHE A 1 195 ? 3.67773 11.28276 -14.84587 1.000 20.31389 195 PHE A N 1
ATOM 1349 C CA . PHE A 1 195 ? 4.28854 10.47173 -15.89095 1.000 20.41091 195 PHE A CA 1
ATOM 1350 C C . PHE A 1 195 ? 4.64036 11.37608 -17.05357 1.000 24.54157 195 PHE A C 1
ATOM 1351 O O . PHE A 1 195 ? 3.79188 12.13847 -17.52328 1.000 24.60285 195 PHE A O 1
ATOM 1359 N N . LYS A 1 196 ? 5.89634 11.29714 -17.49582 1.000 24.31977 196 LYS A N 1
ATOM 1360 C CA . LYS A 1 196 ? 6.31267 11.92047 -18.74204 1.000 24.91260 196 LYS A CA 1
ATOM 1361 C C . LYS A 1 196 ? 7.08290 10.88030 -19.52150 1.000 27.18193 196 LYS A C 1
ATOM 1362 O O . LYS A 1 196 ? 8.16010 10.44114 -19.08853 1.000 28.82023 196 LYS A O 1
ATOM 1368 N N . GLY A 1 197 ? 6.54195 10.51889 -20.66931 1.000 27.16266 197 GLY A N 1
ATOM 1369 C CA . GLY A 1 197 ? 7.16879 9.55719 -21.54999 1.000 30.62398 197 GLY A CA 1
ATOM 1370 C C . GLY A 1 197 ? 7.28511 10.11732 -22.95335 1.000 31.93371 197 GLY A C 1
ATOM 1371 O O . GLY A 1 197 ? 6.99964 11.28792 -23.20907 1.000 33.06880 197 GLY A O 1
ATOM 1372 N N . MET A 1 198 ? 7.73567 9.26334 -23.84276 1.000 31.31638 198 MET A N 1
ATOM 1373 C CA . MET A 1 198 ? 7.98258 9.66061 -25.21741 1.000 33.07526 198 MET A CA 1
ATOM 1374 C C . MET A 1 198 ? 7.34459 8.65095 -26.15072 1.000 35.67996 198 MET A C 1
ATOM 1375 O O . MET A 1 198 ? 7.41278 7.44348 -25.91391 1.000 43.42678 198 MET A O 1
ATOM 1380 N N . TRP A 1 199 ? 6.71889 9.15455 -27.20049 1.000 34.25050 199 TRP A N 1
ATOM 1381 C CA . TRP A 1 199 ? 6.14729 8.27223 -28.20903 1.000 36.31704 199 TRP A CA 1
ATOM 1382 C C . TRP A 1 199 ? 7.26240 7.48660 -28.89577 1.000 42.36867 199 TRP A C 1
ATOM 1383 O O . TRP A 1 199 ? 8.32773 8.04326 -29.19322 1.000 46.27609 199 TRP A O 1
ATOM 1394 N N . LYS A 1 200 ? 7.04627 6.17114 -29.09636 1.000 55.34690 200 LYS A N 1
ATOM 1395 C CA . LYS A 1 200 ? 8.03057 5.35076 -29.81988 1.000 55.66484 200 LYS A CA 1
ATOM 1396 C C . LYS A 1 200 ? 8.03933 5.69993 -31.29823 1.000 62.38937 200 LYS A C 1
ATOM 1397 O O . LYS A 1 200 ? 9.05426 6.15123 -31.84315 1.000 59.28059 200 LYS A O 1
ATOM 1401 N N . THR A 1 201 ? 6.92526 5.45567 -31.97985 1.000 94.57864 201 THR A N 1
ATOM 1402 C CA . THR A 1 201 ? 6.77146 6.05387 -33.29236 1.000 102.37775 201 THR A CA 1
ATOM 1403 C C . THR A 1 201 ? 6.70397 7.55420 -33.06132 1.000 89.86851 201 THR A C 1
ATOM 1404 O O . THR A 1 201 ? 5.64249 8.09563 -32.73748 1.000 83.61328 201 THR A O 1
ATOM 1406 N N . ALA A 1 202 ? 7.86017 8.20452 -33.14830 1.000 77.36983 202 ALA A N 1
ATOM 1407 C CA . ALA A 1 202 ? 7.94840 9.65126 -33.05452 1.000 64.57617 202 ALA A CA 1
ATOM 1408 C C . ALA A 1 202 ? 6.95775 10.32136 -33.99465 1.000 85.56784 202 ALA A C 1
ATOM 1409 O O . ALA A 1 202 ? 6.94241 10.04954 -35.20069 1.000 73.88942 202 ALA A O 1
ATOM 1411 N N . PHE A 1 203 ? 6.13303 11.20037 -33.43055 1.000 74.82360 203 PHE A N 1
ATOM 1412 C CA . PHE A 1 203 ? 5.32798 12.12787 -34.21477 1.000 64.43978 203 PHE A CA 1
ATOM 1413 C C . PHE A 1 203 ? 6.20830 13.31970 -34.59533 1.000 88.51705 203 PHE A C 1
ATOM 1414 O O . PHE A 1 203 ? 6.76588 13.98765 -33.71693 1.000 94.26392 203 PHE A O 1
ATOM 1416 N N . ASN A 1 204 ? 6.37459 13.56105 -35.89868 1.000 80.37174 204 ASN A N 1
ATOM 1417 C CA . ASN A 1 204 ? 7.18320 14.68679 -36.35945 1.000 85.95117 204 ASN A CA 1
ATOM 1418 C C . ASN A 1 204 ? 6.43325 15.99497 -36.12986 1.000 101.46346 204 ASN A C 1
ATOM 1419 O O . ASN A 1 204 ? 5.30670 16.16558 -36.61099 1.000 82.07153 204 ASN A O 1
ATOM 1421 N N . ALA A 1 205 ? 7.06599 16.92221 -35.40136 1.000 157.06970 205 ALA A N 1
ATOM 1422 C CA . ALA A 1 205 ? 6.42034 18.18512 -35.05629 1.000 148.72539 205 ALA A CA 1
ATOM 1423 C C . ALA A 1 205 ? 6.14572 19.05441 -36.27666 1.000 150.14977 205 ALA A C 1
ATOM 1424 O O . ALA A 1 205 ? 5.28681 19.94045 -36.20886 1.000 151.41084 205 ALA A O 1
ATOM 1426 N N . GLU A 1 206 ? 6.85118 18.82891 -37.38810 1.000 105.66067 206 GLU A N 1
ATOM 1427 C CA . GLU A 1 206 ? 6.52745 19.52815 -38.62473 1.000 78.09023 206 GLU A CA 1
ATOM 1428 C C . GLU A 1 206 ? 5.17585 19.10758 -39.19239 1.000 88.66295 206 GLU A C 1
ATOM 1429 O O . GLU A 1 206 ? 4.66658 19.77259 -40.09965 1.000 77.86927 206 GLU A O 1
ATOM 1431 N N . ASP A 1 207 ? 4.58266 18.02947 -38.67631 1.000 72.61716 207 ASP A N 1
ATOM 1432 C CA . ASP A 1 207 ? 3.25905 17.58640 -39.09085 1.000 63.66289 207 ASP A CA 1
ATOM 1433 C C . ASP A 1 207 ? 2.16253 17.93260 -38.08556 1.000 72.14854 207 ASP A C 1
ATOM 1434 O O . ASP A 1 207 ? 0.98216 17.92181 -38.45645 1.000 70.80815 207 ASP A O 1
ATOM 1436 N N . THR A 1 208 ? 2.51901 18.21870 -36.82982 1.000 46.08571 208 THR A N 1
ATOM 1437 C CA . THR A 1 208 ? 1.56536 18.73332 -35.86131 1.000 45.46496 208 THR A CA 1
ATOM 1438 C C . THR A 1 208 ? 0.98806 20.07150 -36.31222 1.000 43.26422 208 THR A C 1
ATOM 1439 O O . THR A 1 208 ? 1.71860 20.95419 -36.76445 1.000 50.49335 208 THR A O 1
ATOM 1443 N N . ARG A 1 209 ? -0.32688 20.23130 -36.17286 1.000 41.44718 209 ARG A N 1
ATOM 1444 C CA . ARG A 1 209 ? -0.99286 21.44627 -36.62808 1.000 43.80434 209 ARG A CA 1
ATOM 1445 C C . ARG A 1 209 ? -2.33752 21.54870 -35.92915 1.000 41.33053 209 ARG A C 1
ATOM 1446 O O . ARG A 1 209 ? -2.85191 20.56141 -35.41635 1.000 38.06598 209 ARG A O 1
ATOM 1454 N N . GLU A 1 210 ? -2.91814 22.74347 -35.95869 1.000 43.46824 210 GLU A N 1
ATOM 1455 C CA . GLU A 1 210 ? -4.21965 22.96864 -35.34009 1.000 42.09432 210 GLU A CA 1
ATOM 1456 C C . GLU A 1 210 ? -5.34220 22.34560 -36.16859 1.000 41.47574 210 GLU A C 1
ATOM 1457 O O . GLU A 1 210 ? -5.43378 22.55898 -37.37652 1.000 44.10196 210 GLU A O 1
ATOM 1463 N N . MET A 1 211 ? -6.21612 21.58600 -35.51979 1.000 38.52179 211 MET A N 1
ATOM 1464 C CA . MET A 1 211 ? -7.35882 20.98203 -36.18815 1.000 38.27089 211 MET A CA 1
ATOM 1465 C C . MET A 1 211 ? -8.56321 21.11407 -35.27641 1.000 37.15816 211 MET A C 1
ATOM 1466 O O . MET A 1 211 ? -8.39989 21.21523 -34.06171 1.000 35.65302 211 MET A O 1
ATOM 1471 N N . PRO A 1 212 ? -9.77548 21.12377 -35.82545 1.000 38.39173 212 PRO A N 1
ATOM 1472 C CA . PRO A 1 212 ? -10.97069 21.19712 -34.96581 1.000 37.87258 212 PRO A CA 1
ATOM 1473 C C . PRO A 1 212 ? -11.15973 19.90161 -34.19243 1.000 34.47988 212 PRO A C 1
ATOM 1474 O O . PRO A 1 212 ? -11.09983 18.80530 -34.75396 1.000 33.35531 212 PRO A O 1
ATOM 1478 N N . PHE A 1 213 ? -11.37333 20.03248 -32.89024 1.000 33.37938 213 PHE A N 1
ATOM 1479 C CA . PHE A 1 213 ? -11.79341 18.91183 -32.07505 1.000 30.92359 213 PHE A CA 1
ATOM 1480 C C . PHE A 1 213 ? -13.29569 19.03633 -31.88298 1.000 32.43184 213 PHE A C 1
ATOM 1481 O O . PHE A 1 213 ? -13.76745 20.04298 -31.36016 1.000 34.45416 213 PHE A O 1
ATOM 1489 N N . HIS A 1 214 ? -14.03420 18.01785 -32.30391 1.000 31.99464 214 HIS A N 1
ATOM 1490 C CA . HIS A 1 214 ? -15.49327 18.02428 -32.24744 1.000 33.93153 214 HIS A CA 1
ATOM 1491 C C . HIS A 1 214 ? -15.92459 17.44672 -30.90698 1.000 32.71652 214 HIS A C 1
ATOM 1492 O O . HIS A 1 214 ? -16.14233 16.24897 -30.77035 1.000 31.63075 214 HIS A O 1
ATOM 1499 N N . VAL A 1 215 ? -16.01665 18.32143 -29.90899 1.000 33.74367 215 VAL A N 1
ATOM 1500 C CA . VAL A 1 215 ? -16.51699 17.92098 -28.59603 1.000 33.58246 215 VAL A CA 1
ATOM 1501 C C . VAL A 1 215 ? -17.93358 17.37530 -28.72004 1.000 36.55883 215 VAL A C 1
ATOM 1502 O O . VAL A 1 215 ? -18.27606 16.32899 -28.14979 1.000 34.46089 215 VAL A O 1
ATOM 1506 N N . THR A 1 216 ? -18.78475 18.08762 -29.45723 1.000 38.49344 216 THR A N 1
ATOM 1507 C CA . THR A 1 216 ? -20.10100 17.59713 -29.84107 1.000 42.14512 216 THR A CA 1
ATOM 1508 C C . THR A 1 216 ? -20.29736 17.91947 -31.31224 1.000 47.56408 216 THR A C 1
ATOM 1509 O O . THR A 1 216 ? -19.45447 18.56483 -31.93935 1.000 46.99093 216 THR A O 1
ATOM 1513 N N . LYS A 1 217 ? -21.43005 17.47073 -31.86364 1.000 49.18427 217 LYS A N 1
ATOM 1514 C CA . LYS A 1 217 ? -21.75598 17.81484 -33.24501 1.000 59.69486 217 LYS A CA 1
ATOM 1515 C C . LYS A 1 217 ? -21.90347 19.31939 -33.42350 1.000 63.72500 217 LYS A C 1
ATOM 1516 O O . LYS A 1 217 ? -21.67762 19.83748 -34.52259 1.000 60.90322 217 LYS A O 1
ATOM 1518 N N . GLU A 1 218 ? -22.25911 20.04057 -32.35890 1.000 54.03127 218 GLU A N 1
ATOM 1519 C CA . GLU A 1 218 ? -22.43451 21.48418 -32.44955 1.000 57.13323 218 GLU A CA 1
ATOM 1520 C C . GLU A 1 218 ? -21.22586 22.28288 -31.97110 1.000 61.02729 218 GLU A C 1
ATOM 1521 O O . GLU A 1 218 ? -21.06768 23.43298 -32.39304 1.000 64.34248 218 GLU A O 1
ATOM 1523 N N . GLU A 1 219 ? -20.36456 21.70878 -31.12798 1.000 52.78810 219 GLU A N 1
ATOM 1524 C CA . GLU A 1 219 ? -19.29078 22.44330 -30.46262 1.000 48.71004 219 GLU A CA 1
ATOM 1525 C C . GLU A 1 219 ? -17.94090 21.88394 -30.88423 1.000 44.71296 219 GLU A C 1
ATOM 1526 O O . GLU A 1 219 ? -17.64723 20.71462 -30.62944 1.000 41.44762 219 GLU A O 1
ATOM 1532 N N . SER A 1 220 ? -17.11289 22.72000 -31.50177 1.000 47.19489 220 SER A N 1
ATOM 1533 C CA . SER A 1 220 ? -15.73594 22.34439 -31.77947 1.000 41.14884 220 SER A CA 1
ATOM 1534 C C . SER A 1 220 ? -14.79895 23.36515 -31.14339 1.000 37.76571 220 SER A C 1
ATOM 1535 O O . SER A 1 220 ? -15.16117 24.52542 -30.94558 1.000 42.35648 220 SER A O 1
ATOM 1538 N N . LYS A 1 221 ? -13.60820 22.89774 -30.77331 1.000 38.25703 221 LYS A N 1
ATOM 1539 C CA . LYS A 1 221 ? -12.54723 23.68262 -30.15833 1.000 42.01061 221 LYS A CA 1
ATOM 1540 C C . LYS A 1 221 ? -11.23834 23.31498 -30.84463 1.000 34.98064 221 LYS A C 1
ATOM 1541 O O . LYS A 1 221 ? -11.00957 22.13603 -31.13477 1.000 36.80171 221 LYS A O 1
ATOM 1547 N N . PRO A 1 222 ? -10.35437 24.28091 -31.08258 1.000 36.99233 222 PRO A N 1
ATOM 1548 C CA . PRO A 1 222 ? -9.08179 23.95602 -31.74067 1.000 36.12333 222 PRO A CA 1
ATOM 1549 C C . PRO A 1 222 ? -8.15103 23.18780 -30.81081 1.000 43.91025 222 PRO A C 1
ATOM 1550 O O . PRO A 1 222 ? -8.08018 23.45134 -29.60627 1.000 36.97865 222 PRO A O 1
ATOM 1554 N N . VAL A 1 223 ? -7.41667 22.23418 -31.38153 1.000 32.76958 223 VAL A N 1
ATOM 1555 C CA . VAL A 1 223 ? -6.41573 21.49753 -30.61983 1.000 34.37467 223 VAL A CA 1
ATOM 1556 C C . VAL A 1 223 ? -5.18838 21.31625 -31.48934 1.000 34.17893 223 VAL A C 1
ATOM 1557 O O . VAL A 1 223 ? -5.29051 21.24269 -32.71636 1.000 34.56050 223 VAL A O 1
ATOM 1561 N N . GLN A 1 224 ? -4.01886 21.25042 -30.85481 1.000 34.70038 224 GLN A N 1
ATOM 1562 C CA . GLN A 1 224 ? -2.81754 20.85313 -31.58228 1.000 35.53460 224 GLN A CA 1
ATOM 1563 C C . GLN A 1 224 ? -2.88388 19.34838 -31.80235 1.000 29.07233 224 GLN A C 1
ATOM 1564 O O . GLN A 1 224 ? -2.92139 18.56515 -30.84219 1.000 29.44164 224 GLN A O 1
ATOM 1570 N N . MET A 1 225 ? -2.94258 18.93403 -33.06587 1.000 30.67261 225 MET A N 1
ATOM 1571 C CA . MET A 1 225 ? -3.18887 17.54102 -33.40633 1.000 28.66820 225 MET A CA 1
ATOM 1572 C C . MET A 1 225 ? -1.91091 16.94937 -33.98229 1.000 31.92412 225 MET A C 1
ATOM 1573 O O . MET A 1 225 ? -1.35095 17.48986 -34.94622 1.000 31.29089 225 MET A O 1
ATOM 1578 N N . MET A 1 226 ? -1.44000 15.86172 -33.37959 1.000 28.71148 226 MET A N 1
ATOM 1579 C CA . MET A 1 226 ? -0.30287 15.13626 -33.92555 1.000 31.58175 226 MET A CA 1
ATOM 1580 C C . MET A 1 226 ? -0.77543 14.17043 -34.99856 1.000 26.92992 226 MET A C 1
ATOM 1581 O O . MET A 1 226 ? -1.88835 13.64286 -34.93754 1.000 30.33454 226 MET A O 1
ATOM 1586 N N . CYS A 1 227 ? 0.08853 13.92824 -35.98569 1.000 29.71980 227 CYS A N 1
ATOM 1587 C CA . CYS A 1 227 ? -0.23544 12.99405 -37.04681 1.000 33.24485 227 CYS A CA 1
ATOM 1588 C C . CYS A 1 227 ? 0.90681 12.00441 -37.20980 1.000 34.47832 227 CYS A C 1
ATOM 1589 O O . CYS A 1 227 ? 2.06906 12.40493 -37.30743 1.000 41.07211 227 CYS A O 1
ATOM 1592 N N . MET A 1 228 ? 0.56827 10.71577 -37.20588 1.000 38.98111 228 MET A N 1
ATOM 1593 C CA . MET A 1 228 ? 1.52082 9.63326 -37.39063 1.000 54.19957 228 MET A CA 1
ATOM 1594 C C . MET A 1 228 ? 1.00460 8.73662 -38.50856 1.000 42.74338 228 MET A C 1
ATOM 1595 O O . MET A 1 228 ? -0.20027 8.63707 -38.73254 1.000 41.31301 228 MET A O 1
ATOM 1600 N N . ASN A 1 229 ? 1.91319 8.07596 -39.20733 1.000 46.31284 229 ASN A N 1
ATOM 1601 C CA . ASN A 1 229 ? 1.50902 7.11186 -40.22925 1.000 39.47271 229 ASN A CA 1
ATOM 1602 C C . ASN A 1 229 ? 2.51169 5.96883 -40.14676 1.000 37.23955 229 ASN A C 1
ATOM 1603 O O . ASN A 1 229 ? 3.62285 6.08199 -40.67081 1.000 47.62164 229 ASN A O 1
ATOM 1608 N N . ASN A 1 230 ? 2.13018 4.88593 -39.46962 1.000 38.70089 230 ASN A N 1
ATOM 1609 C CA . ASN A 1 230 ? 3.05702 3.78147 -39.25469 1.000 37.19156 230 ASN A CA 1
ATOM 1610 C C . ASN A 1 230 ? 2.26040 2.51554 -38.97916 1.000 36.39675 230 ASN A C 1
ATOM 1611 O O . ASN A 1 230 ? 1.02788 2.51760 -38.97354 1.000 36.14931 230 ASN A O 1
ATOM 1616 N N . SER A 1 231 ? 2.98429 1.43059 -38.74380 1.000 34.64483 231 SER A N 1
ATOM 1617 C CA . SER A 1 231 ? 2.37613 0.17385 -38.33836 1.000 35.56589 231 SER A CA 1
ATOM 1618 C C . SER A 1 231 ? 2.04158 0.22063 -36.85049 1.000 30.55569 231 SER A C 1
ATOM 1619 O O . SER A 1 231 ? 2.90715 0.53418 -36.02170 1.000 35.82188 231 SER A O 1
ATOM 1622 N N . PHE A 1 232 ? 0.80003 -0.10936 -36.52173 1.000 28.58683 232 PHE A N 1
ATOM 1623 C CA . PHE A 1 232 ? 0.29511 -0.14654 -35.15112 1.000 30.02226 232 PHE A CA 1
ATOM 1624 C C . PHE A 1 232 ? -0.62633 -1.34431 -34.98782 1.000 31.52569 232 PHE A C 1
ATOM 1625 O O . PHE A 1 232 ? -1.26896 -1.77662 -35.94239 1.000 31.58839 232 PHE A O 1
ATOM 1633 N N . ASN A 1 233 ? -0.70936 -1.86199 -33.76583 1.000 30.40607 233 ASN A N 1
ATOM 1634 C CA . ASN A 1 233 ? -1.77081 -2.80210 -33.42558 1.000 27.34066 233 ASN A CA 1
ATOM 1635 C C . ASN A 1 233 ? -3.07225 -2.04046 -33.20189 1.000 26.74233 233 ASN A C 1
ATOM 1636 O O . ASN A 1 233 ? -3.11372 -1.07534 -32.43190 1.000 27.49381 233 ASN A O 1
ATOM 1641 N N . VAL A 1 234 ? -4.12903 -2.45090 -33.88882 1.000 31.71888 234 VAL A N 1
ATOM 1642 C CA . VAL A 1 234 ? -5.40860 -1.76568 -33.77996 1.000 27.53825 234 VAL A CA 1
ATOM 1643 C C . VAL A 1 234 ? -6.52389 -2.79757 -33.84133 1.000 28.40891 234 VAL A C 1
ATOM 1644 O O . VAL A 1 234 ? -6.49316 -3.71662 -34.66306 1.000 30.68636 234 VAL A O 1
ATOM 1648 N N . ALA A 1 235 ? -7.50949 -2.65537 -32.95625 1.000 31.08452 235 ALA A N 1
ATOM 1649 C CA . ALA A 1 235 ? -8.71626 -3.47188 -33.00378 1.000 30.14155 235 ALA A CA 1
ATOM 1650 C C . ALA A 1 235 ? -9.80177 -2.65915 -33.69064 1.000 24.98738 235 ALA A C 1
ATOM 1651 O O . ALA A 1 235 ? -10.06241 -1.51541 -33.31440 1.000 29.12328 235 ALA A O 1
ATOM 1653 N N . THR A 1 236 ? -10.40520 -3.23301 -34.71437 1.000 28.81864 236 THR A N 1
ATOM 1654 C CA . THR A 1 236 ? -11.44756 -2.56709 -35.47901 1.000 28.70748 236 THR A CA 1
ATOM 1655 C C . THR A 1 236 ? -12.74645 -3.29683 -35.18434 1.000 29.13169 236 THR A C 1
ATOM 1656 O O . THR A 1 236 ? -12.89816 -4.45157 -35.57360 1.000 30.62166 236 THR A O 1
ATOM 1660 N N . LEU A 1 237 ? -13.66108 -2.64642 -34.45828 1.000 29.49146 237 LEU A N 1
ATOM 1661 C CA . LEU A 1 237 ? -14.77356 -3.32979 -33.79812 1.000 28.10078 237 LEU A CA 1
ATOM 1662 C C . LEU A 1 237 ? -16.10293 -2.71819 -34.22651 1.000 27.32932 237 LEU A C 1
ATOM 1663 O O . LEU A 1 237 ? -16.72030 -1.95617 -33.47599 1.000 29.21753 237 LEU A O 1
ATOM 1668 N N . PRO A 1 238 ? -16.58284 -3.02500 -35.42123 1.000 29.62795 238 PRO A N 1
ATOM 1669 C CA . PRO A 1 238 ? -17.81730 -2.35052 -35.86129 1.000 29.46193 238 PRO A CA 1
ATOM 1670 C C . PRO A 1 238 ? -19.03882 -2.70476 -35.03316 1.000 33.56961 238 PRO A C 1
ATOM 1671 O O . PRO A 1 238 ? -19.96465 -1.88594 -34.93965 1.000 31.83311 238 PRO A O 1
ATOM 1675 N N . ALA A 1 239 ? -19.08675 -3.89786 -34.43598 1.000 35.89318 239 ALA A N 1
ATOM 1676 C CA . ALA A 1 239 ? -20.24209 -4.25286 -33.62342 1.000 38.37894 239 ALA A CA 1
ATOM 1677 C C . ALA A 1 239 ? -20.32941 -3.39697 -32.36910 1.000 34.78946 239 ALA A C 1
ATOM 1678 O O . ALA A 1 239 ? -21.43080 -3.18201 -31.85495 1.000 38.35212 239 ALA A O 1
ATOM 1680 N N . GLU A 1 240 ? -19.19692 -2.87364 -31.90771 1.000 34.55878 240 GLU A N 1
ATOM 1681 C CA . GLU A 1 240 ? -19.14338 -1.93120 -30.80205 1.000 34.11041 240 GLU A CA 1
ATOM 1682 C C . GLU A 1 240 ? -18.99369 -0.49118 -31.27288 1.000 36.06159 240 GLU A C 1
ATOM 1683 O O . GLU A 1 240 ? -18.91022 0.41996 -30.44040 1.000 35.93290 240 GLU A O 1
ATOM 1689 N N . LYS A 1 241 ? -18.93114 -0.27824 -32.58460 1.000 30.09211 241 LYS A N 1
ATOM 1690 C CA . LYS A 1 241 ? -18.77363 1.03968 -33.20465 1.000 34.56167 241 LYS A CA 1
ATOM 1691 C C . LYS A 1 241 ? -17.56024 1.78501 -32.64540 1.000 30.93007 241 LYS A C 1
ATOM 1692 O O . LYS A 1 241 ? -17.64487 2.93904 -32.20331 1.000 31.02972 241 LYS A O 1
ATOM 1698 N N . MET A 1 242 ? -16.40446 1.11174 -32.65397 1.000 27.64634 242 MET A N 1
ATOM 1699 C CA . MET A 1 242 ? -15.22024 1.72794 -32.07675 1.000 25.09155 242 MET A CA 1
ATOM 1700 C C . MET A 1 242 ? -13.97756 1.11846 -32.70859 1.000 27.54071 242 MET A C 1
ATOM 1701 O O . MET A 1 242 ? -14.04361 0.08641 -33.38954 1.000 27.93839 242 MET A O 1
ATOM 1706 N N . LYS A 1 243 ? -12.85833 1.82036 -32.54169 1.000 24.03470 243 LYS A N 1
ATOM 1707 C CA . LYS A 1 243 ? -11.53023 1.29868 -32.82039 1.000 26.42727 243 LYS A CA 1
ATOM 1708 C C . LYS A 1 243 ? -10.69124 1.47288 -31.56846 1.000 23.19740 243 LYS A C 1
ATOM 1709 O O . LYS A 1 243 ? -10.86559 2.44069 -30.81481 1.000 23.87908 243 LYS A O 1
ATOM 1715 N N . ILE A 1 244 ? -9.77545 0.53073 -31.34263 1.000 24.56372 244 ILE A N 1
ATOM 1716 C CA . ILE A 1 244 ? -8.86181 0.61647 -30.20143 1.000 21.44163 244 ILE A CA 1
ATOM 1717 C C . ILE A 1 244 ? -7.44683 0.54870 -30.73186 1.000 22.91780 244 ILE A C 1
ATOM 1718 O O . ILE A 1 244 ? -7.06701 -0.44119 -31.37823 1.000 28.00537 244 ILE A O 1
ATOM 1723 N N . LEU A 1 245 ? -6.69086 1.61117 -30.50518 1.000 20.65158 245 LEU A N 1
ATOM 1724 C CA . LEU A 1 245 ? -5.31786 1.71318 -31.00146 1.000 21.07798 245 LEU A CA 1
ATOM 1725 C C . LEU A 1 245 ? -4.34941 1.49908 -29.84424 1.000 22.71645 245 LEU A C 1
ATOM 1726 O O . LEU A 1 245 ? -4.56416 2.02307 -28.74920 1.000 22.03055 245 LEU A O 1
ATOM 1731 N N . GLU A 1 246 ? -3.29398 0.71907 -30.09266 1.000 21.92364 246 GLU A N 1
ATOM 1732 C CA . GLU A 1 246 ? -2.19019 0.54833 -29.14996 1.000 22.14690 246 GLU A CA 1
ATOM 1733 C C . GLU A 1 246 ? -1.03542 1.43227 -29.59108 1.000 25.97488 246 GLU A C 1
ATOM 1734 O O . GLU A 1 246 ? -0.59805 1.35676 -30.74836 1.000 27.06369 246 GLU A O 1
ATOM 1740 N N . LEU A 1 247 ? -0.54197 2.26221 -28.68433 1.000 21.82372 247 LEU A N 1
ATOM 1741 C CA A LEU A 1 247 ? 0.60252 3.12584 -28.97435 0.500 24.74694 247 LEU A CA 1
ATOM 1742 C CA B LEU A 1 247 ? 0.59791 3.13205 -28.97024 0.500 24.75784 247 LEU A CA 1
ATOM 1743 C C . LEU A 1 247 ? 1.72430 2.82528 -28.00156 1.000 25.01867 247 LEU A C 1
ATOM 1744 O O . LEU A 1 247 ? 1.59248 3.11564 -26.79463 1.000 24.26001 247 LEU A O 1
ATOM 1753 N N . PRO A 1 248 ? 2.82823 2.25408 -28.46517 1.000 24.94066 248 PRO A N 1
ATOM 1754 C CA . PRO A 1 248 ? 3.96768 2.00965 -27.58466 1.000 25.87631 248 PRO A CA 1
ATOM 1755 C C . PRO A 1 248 ? 4.72380 3.30435 -27.31521 1.000 25.93458 248 PRO A C 1
ATOM 1756 O O . PRO A 1 248 ? 4.58817 4.30173 -28.02684 1.000 30.84488 248 PRO A O 1
ATOM 1760 N N . PHE A 1 249 ? 5.45448 3.29909 -26.21742 1.000 31.93333 249 PHE A N 1
ATOM 1761 C CA . PHE A 1 249 ? 6.30981 4.41952 -25.86680 1.000 36.09932 249 PHE A CA 1
ATOM 1762 C C . PHE A 1 249 ? 7.75487 4.11270 -26.24865 1.000 38.13593 249 PHE A C 1
ATOM 1763 O O . PHE A 1 249 ? 8.11423 2.96757 -26.52453 1.000 35.50353 249 PHE A O 1
ATOM 1771 N N . ALA A 1 250 ? 8.59151 5.15976 -26.28413 1.000 35.74025 250 ALA A N 1
ATOM 1772 C CA . ALA A 1 250 ? 9.95772 4.96717 -26.76547 1.000 36.93460 250 ALA A CA 1
ATOM 1773 C C . ALA A 1 250 ? 10.79928 4.17872 -25.77220 1.000 35.48809 250 ALA A C 1
ATOM 1774 O O . ALA A 1 250 ? 11.78611 3.54041 -26.16499 1.000 39.37895 250 ALA A O 1
ATOM 1776 N N . SER A 1 251 ? 10.45698 4.22568 -24.48852 1.000 37.85528 251 SER A N 1
ATOM 1777 C CA . SER A 1 251 ? 11.2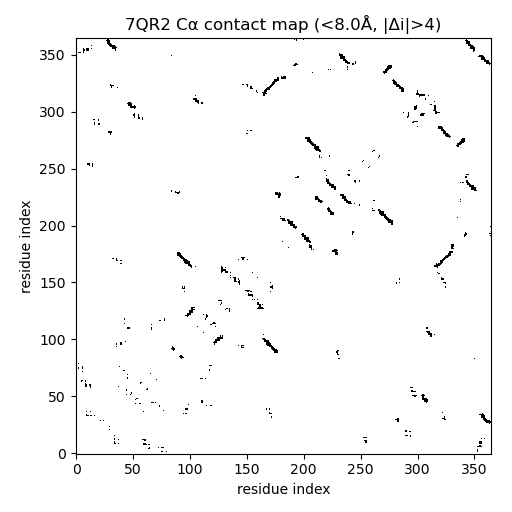0393 3.47575 -23.48377 1.000 40.55592 251 SER A CA 1
ATOM 1778 C C . SER A 1 251 ? 10.26020 3.17014 -22.32753 1.000 36.35493 251 SER A C 1
ATOM 1779 O O . SER A 1 251 ? 9.21790 3.81167 -22.16810 1.000 38.94421 251 SER A O 1
ATOM 1782 N N . GLY A 1 252 ? 10.64091 2.17376 -21.52060 1.000 40.10617 252 GLY A N 1
ATOM 1783 C CA . GLY A 1 252 ? 9.77967 1.70214 -20.44510 1.000 39.07715 252 GLY A CA 1
ATOM 1784 C C . GLY A 1 252 ? 8.90029 0.55018 -20.89922 1.000 43.32333 252 GLY A C 1
ATOM 1785 O O . GLY A 1 252 ? 8.89014 0.15773 -22.07065 1.000 48.41933 252 GLY A O 1
ATOM 1786 N N . ASP A 1 253 ? 8.12780 -0.00246 -19.95287 1.000 32.01957 253 ASP A N 1
ATOM 1787 C CA . ASP A 1 253 ? 7.25215 -1.13650 -20.24113 1.000 32.59950 253 ASP A CA 1
ATOM 1788 C C . ASP A 1 253 ? 5.77475 -0.75777 -20.17949 1.000 29.23710 253 ASP A C 1
ATOM 1789 O O . ASP A 1 253 ? 4.90429 -1.63085 -20.05866 1.000 29.75327 253 ASP A O 1
ATOM 1794 N N . LEU A 1 254 ? 5.47792 0.52389 -20.37836 1.000 28.92159 254 LEU A N 1
ATOM 1795 C CA . LEU A 1 254 ? 4.11648 1.04164 -20.48387 1.000 25.73597 254 LEU A CA 1
ATOM 1796 C C . LEU A 1 254 ? 3.72820 1.28987 -21.93265 1.000 24.68333 254 LEU A C 1
ATOM 1797 O O . LEU A 1 254 ? 4.58435 1.49387 -22.80547 1.000 30.01396 254 LEU A O 1
ATOM 1802 N N . SER A 1 255 ? 2.42774 1.26005 -22.19457 1.000 23.29850 255 SER A N 1
ATOM 1803 C CA . SER A 1 255 ? 1.91326 1.64477 -23.49927 1.000 22.82997 255 SER A CA 1
ATOM 1804 C C . SER A 1 255 ? 0.53388 2.25056 -23.30994 1.000 22.74346 255 SER A C 1
ATOM 1805 O O . SER A 1 255 ? -0.06857 2.15112 -22.22459 1.000 22.64934 255 SER A O 1
ATOM 1808 N N . MET A 1 256 ? 0.03648 2.91869 -24.35553 1.000 20.31569 256 MET A N 1
ATOM 1809 C CA . MET A 1 256 ? -1.27053 3.54612 -24.28202 1.000 19.01693 256 MET A CA 1
ATOM 1810 C C . MET A 1 256 ? -2.26803 2.78002 -25.13584 1.000 21.06756 256 MET A C 1
ATOM 1811 O O . MET A 1 256 ? -1.92428 2.27738 -26.20748 1.000 21.74875 256 MET A O 1
ATOM 1816 N N . LEU A 1 257 ? -3.49776 2.66272 -24.64882 1.000 18.46256 257 LEU A N 1
ATOM 1817 C CA . LEU A 1 257 ? -4.61758 2.26833 -25.49164 1.000 18.78602 257 LEU A CA 1
ATOM 1818 C C . LEU A 1 257 ? -5.55353 3.45329 -25.63669 1.000 21.67682 257 LEU A C 1
ATOM 1819 O O . LEU A 1 257 ? -5.86478 4.12303 -24.64824 1.000 17.92013 257 LEU A O 1
ATOM 1824 N N . VAL A 1 258 ? -6.03263 3.69296 -26.86208 1.000 20.36610 258 VAL A N 1
ATOM 1825 C CA . VAL A 1 258 ? -6.99620 4.74621 -27.16247 1.000 19.02844 258 VAL A CA 1
ATOM 1826 C C . VAL A 1 258 ? -8.24987 4.08465 -27.70537 1.000 21.70303 258 VAL A C 1
ATOM 1827 O O . VAL A 1 258 ? -8.19600 3.38105 -28.72415 1.000 21.92593 258 VAL A O 1
ATOM 1831 N N . LEU A 1 259 ? -9.37364 4.26974 -27.00114 1.000 17.90709 259 LEU A N 1
ATOM 1832 C CA . LEU A 1 259 ? -10.66702 3.70466 -27.41179 1.000 18.68023 259 LEU A CA 1
ATOM 1833 C C . LEU A 1 259 ? -11.46676 4.82280 -28.04947 1.000 22.09122 259 LEU A C 1
ATOM 1834 O O . LEU A 1 259 ? -11.97465 5.70449 -27.35216 1.000 21.51231 259 LEU A O 1
ATOM 1839 N N . LEU A 1 260 ? -11.55683 4.80339 -29.40071 1.000 20.33912 260 LEU A N 1
ATOM 1840 C CA . LEU A 1 260 ? -12.14226 5.88847 -30.17497 1.000 21.12434 260 LEU A CA 1
ATOM 1841 C C . LEU A 1 260 ? -13.49911 5.45820 -30.68903 1.000 23.91790 260 LEU A C 1
ATOM 1842 O O . LEU A 1 260 ? -13.56706 4.56306 -31.54367 1.000 25.67807 260 LEU A O 1
ATOM 1847 N N . PRO A 1 261 ? -14.59621 6.05307 -30.22443 1.000 24.50578 261 PRO A N 1
ATOM 1848 C CA . PRO A 1 261 ? -15.90199 5.72781 -30.79639 1.000 28.53779 261 PRO A CA 1
ATOM 1849 C C . PRO A 1 261 ? -15.90895 6.13080 -32.25537 1.000 29.31562 261 PRO A C 1
ATOM 1850 O O . PRO A 1 261 ? -15.29302 7.12839 -32.63548 1.000 31.11223 261 PRO A O 1
ATOM 1854 N N . ASP A 1 262 ? -16.63180 5.34949 -33.07355 1.000 28.22947 262 ASP A N 1
ATOM 1855 C CA . ASP A 1 262 ? -16.73955 5.67991 -34.49038 1.000 28.36519 262 ASP A CA 1
ATOM 1856 C C . ASP A 1 262 ? -17.54148 6.95318 -34.69567 1.000 37.77377 262 ASP A C 1
ATOM 1857 O O . ASP A 1 262 ? -17.31704 7.67533 -35.67566 1.000 37.64539 262 ASP A O 1
ATOM 1862 N N . GLU A 1 263 ? -18.51603 7.21147 -33.82439 1.000 34.06488 263 GLU A N 1
ATOM 1863 C CA . GLU A 1 263 ? -19.42535 8.33539 -33.97778 1.000 43.98480 263 GLU A CA 1
ATOM 1864 C C . GLU A 1 263 ? -18.90559 9.47532 -33.12954 1.000 33.68607 263 GLU A C 1
ATOM 1865 O O . GLU A 1 263 ? -18.33930 9.24186 -32.05788 1.000 33.56919 263 GLU A O 1
ATOM 1871 N N . VAL A 1 264 ? -19.16815 10.70777 -33.58377 1.000 39.06726 264 VAL A N 1
ATOM 1872 C CA . VAL A 1 264 ? -18.70970 11.88893 -32.85005 1.000 36.96665 264 VAL A CA 1
ATOM 1873 C C . VAL A 1 264 ? -19.17348 11.83814 -31.40202 1.000 38.25872 264 VAL A C 1
ATOM 1874 O O . VAL A 1 264 ? -18.42539 12.17695 -30.47546 1.000 39.61454 264 VAL A O 1
ATOM 1878 N N . SER A 1 265 ? -20.40944 11.41397 -31.17690 1.000 39.65804 265 SER A N 1
ATOM 1879 C CA . SER A 1 265 ? -20.94500 11.32177 -29.82703 1.000 47.62953 265 SER A CA 1
ATOM 1880 C C . SER A 1 265 ? -21.14910 9.87677 -29.37760 1.000 47.15586 265 SER A C 1
ATOM 1881 O O . SER A 1 265 ? -22.06341 9.58461 -28.59791 1.000 45.37659 265 SER A O 1
ATOM 1884 N N . GLY A 1 266 ? -20.28050 8.96626 -29.83887 1.000 37.76344 266 GLY A N 1
ATOM 1885 C CA . GLY A 1 266 ? -20.37850 7.57357 -29.43832 1.000 32.47984 266 GLY A CA 1
ATOM 1886 C C . GLY A 1 266 ? -19.84961 7.25283 -28.05593 1.000 34.40922 266 GLY A C 1
ATOM 1887 O O . GLY A 1 266 ? -19.99658 6.11710 -27.60374 1.000 34.74185 266 GLY A O 1
ATOM 1888 N N . LEU A 1 267 ? -19.25412 8.23001 -27.37198 1.000 30.89879 267 LEU A N 1
ATOM 1889 C CA . LEU A 1 267 ? -18.56386 7.95627 -26.12172 1.000 28.72525 267 LEU A CA 1
ATOM 1890 C C . LEU A 1 267 ? -19.51223 7.45136 -25.04547 1.000 31.34907 267 LEU A C 1
ATOM 1891 O O . LEU A 1 267 ? -19.17548 6.50920 -24.31124 1.000 31.83263 267 LEU A O 1
ATOM 1896 N N . GLU A 1 268 ? -20.69171 8.07701 -24.92849 1.000 33.63615 268 GLU A N 1
ATOM 1897 C CA . GLU A 1 268 ? -21.59605 7.77156 -23.81625 1.000 37.55402 268 GLU A CA 1
ATOM 1898 C C . GLU A 1 268 ? -21.96745 6.29267 -23.79753 1.000 37.42914 268 GLU A C 1
ATOM 1899 O O . GLU A 1 268 ? -21.93950 5.64439 -22.74234 1.000 39.17873 268 GLU A O 1
ATOM 1901 N N . ARG A 1 269 ? -22.30896 5.74083 -24.96381 1.000 38.85408 269 ARG A N 1
ATOM 1902 C CA . ARG A 1 269 ? -22.71206 4.34188 -25.02468 1.000 47.85547 269 ARG A CA 1
ATOM 1903 C C . ARG A 1 269 ? -21.57714 3.44070 -24.57176 1.000 42.47782 269 ARG A C 1
ATOM 1904 O O . ARG A 1 269 ? -21.80361 2.42869 -23.90052 1.000 46.78755 269 ARG A O 1
ATOM 1906 N N . ILE A 1 270 ? -20.34257 3.81754 -24.88881 1.000 36.45175 270 ILE A N 1
ATOM 1907 C CA . ILE A 1 270 ? -19.20293 3.00527 -24.51142 1.000 32.33061 270 ILE A CA 1
ATOM 1908 C C . ILE A 1 270 ? -18.88390 3.17522 -23.03109 1.000 35.90751 270 ILE A C 1
ATOM 1909 O O . ILE A 1 270 ? -18.44150 2.22405 -22.37065 1.000 38.77104 270 ILE A O 1
ATOM 1914 N N . GLU A 1 271 ? -19.08883 4.37763 -22.48910 1.000 30.85078 271 GLU A N 1
ATOM 1915 C CA . GLU A 1 271 ? -18.85841 4.55578 -21.05811 1.000 30.56610 271 GLU A CA 1
ATOM 1916 C C . GLU A 1 271 ? -19.89981 3.81846 -20.23729 1.000 42.25175 271 GLU A C 1
ATOM 1917 O O . GLU A 1 271 ? -19.60265 3.39074 -19.11416 1.000 42.10541 271 GLU A O 1
ATOM 1923 N N . LYS A 1 272 ? -21.12525 3.70580 -20.76130 1.000 43.47383 272 LYS A N 1
ATOM 1924 C CA . LYS A 1 272 ? -22.20162 3.03054 -20.03858 1.000 38.85627 272 LYS A CA 1
ATOM 1925 C C . LYS A 1 272 ? -21.94994 1.53433 -19.96825 1.000 55.08844 272 LYS A C 1
ATOM 1926 O O . LYS A 1 272 ? -22.39606 0.87099 -19.02464 1.000 61.64533 272 LYS A O 1
ATOM 1928 N N . THR A 1 273 ? -21.20452 0.99932 -20.93363 1.000 49.71993 273 THR A N 1
ATOM 1929 C CA . THR A 1 273 ? -21.01099 -0.43314 -21.06736 1.000 48.43413 273 THR A CA 1
ATOM 1930 C C . THR A 1 273 ? -19.63253 -0.91819 -20.62654 1.000 40.63771 273 THR A C 1
ATOM 1931 O O . THR A 1 273 ? -19.49436 -2.10495 -20.30533 1.000 46.07693 273 THR A O 1
ATOM 1935 N N . ILE A 1 274 ? -18.61417 -0.05225 -20.58470 1.000 38.64077 274 ILE A N 1
ATOM 1936 C CA . ILE A 1 274 ? -17.26090 -0.52877 -20.32340 1.000 33.54890 274 ILE A CA 1
ATOM 1937 C C . ILE A 1 274 ? -17.13939 -1.01176 -18.88143 1.000 48.82530 274 ILE A C 1
ATOM 1938 O O . ILE A 1 274 ? -17.71483 -0.43431 -17.94321 1.000 46.30962 274 ILE A O 1
ATOM 1943 N N . ASN A 1 275 ? -16.39861 -2.09740 -18.71521 1.000 35.65859 275 ASN A N 1
ATOM 1944 C CA . ASN A 1 275 ? -15.95349 -2.60393 -17.42734 1.000 36.76634 275 ASN A CA 1
ATOM 1945 C C . ASN A 1 275 ? -14.77419 -3.51718 -17.73412 1.000 37.77005 275 ASN A C 1
ATOM 1946 O O . ASN A 1 275 ? -14.35488 -3.63748 -18.89007 1.000 36.57848 275 ASN A O 1
ATOM 1951 N N . PHE A 1 276 ? -14.25288 -4.18194 -16.70115 1.000 35.33908 276 PHE A N 1
ATOM 1952 C CA . PHE A 1 276 ? -13.06227 -5.00666 -16.89378 1.000 35.10081 276 PHE A CA 1
ATOM 1953 C C . PHE A 1 276 ? -13.32275 -6.13915 -17.88531 1.000 43.38382 276 PHE A C 1
ATOM 1954 O O . PHE A 1 276 ? -12.48684 -6.41427 -18.76260 1.000 38.30781 276 PHE A O 1
ATOM 1962 N N . GLU A 1 277 ? -14.48513 -6.79539 -17.77412 1.000 36.28048 277 GLU A N 1
ATOM 1963 C CA . GLU A 1 277 ? -14.79720 -7.90550 -18.66871 1.000 38.16048 277 GLU A CA 1
ATOM 1964 C C . GLU A 1 277 ? -14.93258 -7.42213 -20.10772 1.000 44.28956 277 GLU A C 1
ATOM 1965 O O . GLU A 1 277 ? -14.34896 -8.01070 -21.02770 1.000 42.69932 277 GLU A O 1
ATOM 1968 N N . LYS A 1 278 ? -15.69121 -6.34059 -20.32210 1.000 37.92634 278 LYS A N 1
ATOM 1969 C CA . LYS A 1 278 ? -15.86409 -5.83160 -21.67916 1.000 37.13863 278 LYS A CA 1
ATOM 1970 C C . LYS A 1 278 ? -14.54281 -5.33513 -22.25270 1.000 35.79398 278 LYS A C 1
ATOM 1971 O O . LYS A 1 278 ? -14.24125 -5.57568 -23.42590 1.000 38.26064 278 LYS A O 1
ATOM 1974 N N . LEU A 1 279 ? -13.71548 -4.67415 -21.43519 1.000 31.36878 279 LEU A N 1
ATOM 1975 C CA . LEU A 1 279 ? -12.43365 -4.20156 -21.95703 1.000 33.97416 279 LEU A CA 1
ATOM 1976 C C . LEU A 1 279 ? -11.55422 -5.37052 -22.37919 1.000 31.99399 279 LEU A C 1
ATOM 1977 O O . LEU A 1 279 ? -10.80223 -5.27390 -23.36126 1.000 32.64188 279 LEU A O 1
ATOM 1982 N N . THR A 1 280 ? -11.63348 -6.48317 -21.64821 1.000 33.61151 280 THR A N 1
ATOM 1983 C CA . THR A 1 280 ? -10.84271 -7.65771 -21.99620 1.000 37.26876 280 THR A CA 1
ATOM 1984 C C . THR A 1 280 ? -11.34298 -8.28097 -23.29493 1.000 39.16748 280 THR A C 1
ATOM 1985 O O . THR A 1 280 ? -10.54464 -8.71661 -24.13332 1.000 39.54758 280 THR A O 1
ATOM 1989 N N . GLU A 1 281 ? -12.66211 -8.31278 -23.47992 1.000 39.65688 281 GLU A N 1
ATOM 1990 C CA . GLU A 1 281 ? -13.22757 -8.82168 -24.73242 1.000 37.09586 281 GLU A CA 1
ATOM 1991 C C . GLU A 1 281 ? -12.79079 -7.96389 -25.91539 1.000 44.50757 281 GLU A C 1
ATOM 1992 O O . GLU A 1 281 ? -12.36099 -8.48310 -26.95247 1.000 41.51276 281 GLU A O 1
ATOM 1998 N N . TRP A 1 282 ? -12.87076 -6.63892 -25.76352 1.000 35.53624 282 TRP A N 1
ATOM 1999 C CA . TRP A 1 282 ? -12.56608 -5.73308 -26.86970 1.000 34.70914 282 TRP A CA 1
ATOM 2000 C C . TRP A 1 282 ? -11.08724 -5.74234 -27.23428 1.000 41.84320 282 TRP A C 1
ATOM 2001 O O . TRP A 1 282 ? -10.73350 -5.43322 -28.37533 1.000 39.16119 282 TRP A O 1
ATOM 2012 N N . THR A 1 283 ? -10.20273 -6.04705 -26.28379 1.000 41.11248 283 THR A N 1
ATOM 2013 C CA . THR A 1 283 ? -8.77186 -6.08311 -26.56029 1.000 39.17588 283 THR A CA 1
ATOM 2014 C C . THR A 1 283 ? -8.22110 -7.49570 -26.71890 1.000 44.16881 283 THR A C 1
ATOM 2015 O O . THR A 1 283 ? -7.00162 -7.67519 -26.66423 1.000 51.82118 283 THR A O 1
ATOM 2019 N N . ASN A 1 284 ? -9.08198 -8.49154 -26.90472 1.000 51.82407 284 ASN A N 1
ATOM 2020 C CA . ASN A 1 284 ? -8.61072 -9.85568 -27.08664 1.000 54.08341 284 ASN A CA 1
ATOM 2021 C C . ASN A 1 284 ? -7.58005 -9.89958 -28.21449 1.000 67.52228 284 ASN A C 1
ATOM 2022 O O . ASN A 1 284 ? -7.73200 -9.19405 -29.22085 1.000 56.65933 284 ASN A O 1
ATOM 2024 N N . PRO A 1 285 ? -6.50113 -10.66985 -28.06396 1.000 72.25382 285 PRO A N 1
ATOM 2025 C CA . PRO A 1 285 ? -5.49605 -10.73910 -29.13429 1.000 60.87942 285 PRO A CA 1
ATOM 2026 C C . PRO A 1 285 ? -6.04747 -11.20593 -30.46830 1.000 54.46352 285 PRO A C 1
ATOM 2027 O O . PRO A 1 285 ? -5.41330 -10.94239 -31.49630 1.000 62.05137 285 PRO A O 1
ATOM 2031 N N . ASN A 1 286 ? -7.20918 -11.87312 -30.48627 1.000 56.54527 286 ASN A N 1
ATOM 2032 C CA . ASN A 1 286 ? -7.77557 -12.38263 -31.73441 1.000 49.36220 286 ASN A CA 1
ATOM 2033 C C . ASN A 1 286 ? -8.08808 -11.25749 -32.71957 1.000 49.68895 286 ASN A C 1
ATOM 2034 O O . ASN A 1 286 ? -7.90596 -11.41969 -33.93103 1.000 62.01194 286 ASN A O 1
ATOM 2039 N N . THR A 1 287 ? -8.57016 -10.11371 -32.22408 1.000 54.09311 287 THR A N 1
ATOM 2040 C CA . THR A 1 287 ? -9.01193 -9.01168 -33.07629 1.000 58.00306 287 THR A CA 1
ATOM 2041 C C . THR A 1 287 ? -8.06034 -7.81972 -33.06824 1.000 48.91917 287 THR A C 1
ATOM 2042 O O . THR A 1 287 ? -8.31156 -6.83639 -33.77206 1.000 44.58490 287 THR A O 1
ATOM 2046 N N . MET A 1 288 ? -6.99255 -7.87562 -32.28760 1.000 53.50660 288 MET A N 1
ATOM 2047 C CA . MET A 1 288 ? -5.92382 -6.88627 -32.35416 1.000 41.32168 288 MET A CA 1
ATOM 2048 C C . MET A 1 288 ? -5.03719 -7.22643 -33.55474 1.000 46.56583 288 MET A C 1
ATOM 2049 O O . MET A 1 288 ? -4.49696 -8.33488 -33.63399 1.000 54.35312 288 MET A O 1
ATOM 2054 N N . GLU A 1 289 ? -4.92582 -6.30821 -34.51775 1.000 37.07796 289 GLU A N 1
ATOM 2055 C CA . GLU A 1 289 ? -4.22831 -6.60102 -35.76755 1.000 39.83019 289 GLU A CA 1
ATOM 2056 C C . GLU A 1 289 ? -3.16066 -5.54749 -36.05810 1.000 34.70789 289 GLU A C 1
ATOM 2057 O O . GLU A 1 289 ? -3.39062 -4.34144 -35.91123 1.000 32.14312 289 GLU A O 1
ATOM 2059 N N . LYS A 1 290 ? -1.99199 -6.01653 -36.49199 1.000 38.61679 290 LYS A N 1
ATOM 2060 C CA . LYS A 1 290 ? -0.91394 -5.12329 -36.89433 1.000 37.35781 290 LYS A CA 1
ATOM 2061 C C . LYS A 1 290 ? -1.20373 -4.61540 -38.29860 1.000 36.79876 290 LYS A C 1
ATOM 2062 O O . LYS A 1 290 ? -1.32004 -5.41180 -39.23777 1.000 38.39212 290 LYS A O 1
ATOM 2065 N N . ARG A 1 291 ? -1.33689 -3.30195 -38.46057 1.000 34.41061 291 ARG A N 1
ATOM 2066 C CA . ARG A 1 291 ? -1.57291 -2.78469 -39.80630 1.000 36.36864 291 ARG A CA 1
ATOM 2067 C C . ARG A 1 291 ? -1.15456 -1.32412 -39.88005 1.000 33.47389 291 ARG A C 1
ATOM 2068 O O . ARG A 1 291 ? -0.91197 -0.67870 -38.85644 1.000 33.22778 291 ARG A O 1
ATOM 2076 N N . ARG A 1 292 ? -1.07902 -0.80326 -41.11166 1.000 35.74677 292 ARG A N 1
ATOM 2077 C CA . ARG A 1 292 ? -0.71965 0.60007 -41.27779 1.000 34.05327 292 ARG A CA 1
ATOM 2078 C C . ARG A 1 292 ? -1.89359 1.48777 -40.88828 1.000 32.32943 292 ARG A C 1
ATOM 2079 O O . ARG A 1 292 ? -3.01508 1.29127 -41.35925 1.000 33.43322 292 ARG A O 1
ATOM 2087 N N . VAL A 1 293 ? -1.63921 2.46304 -40.01946 1.000 29.88945 293 VAL A N 1
ATOM 2088 C CA . VAL A 1 293 ? -2.68507 3.34052 -39.51246 1.000 28.67259 293 VAL A CA 1
ATOM 2089 C C . VAL A 1 293 ? -2.23187 4.78499 -39.67265 1.000 31.73402 293 VAL A C 1
ATOM 2090 O O . VAL A 1 293 ? -1.07747 5.12419 -39.38094 1.000 32.59303 293 VAL A O 1
ATOM 2094 N N . LYS A 1 294 ? -3.13945 5.63119 -40.12773 1.000 30.35893 294 LYS A N 1
ATOM 2095 C CA . LYS A 1 294 ? -2.93872 7.07828 -40.15919 1.000 30.30019 294 LYS A CA 1
ATOM 2096 C C . LYS A 1 294 ? -3.58604 7.64188 -38.89989 1.000 30.60751 294 LYS A C 1
ATOM 2097 O O . LYS A 1 294 ? -4.81388 7.71691 -38.80946 1.000 30.64054 294 LYS A O 1
ATOM 2101 N N . VAL A 1 295 ? -2.76650 8.03367 -37.93031 1.000 28.73013 295 VAL A N 1
ATOM 2102 C CA . VAL A 1 295 ? -3.24362 8.40139 -36.59805 1.000 27.33854 295 VAL A CA 1
ATOM 2103 C C . VAL A 1 295 ? -3.26956 9.91440 -36.46035 1.000 28.92504 295 VAL A C 1
ATOM 2104 O O . VAL A 1 295 ? -2.27833 10.58697 -36.77426 1.000 29.85889 295 VAL A O 1
ATOM 2108 N N . TYR A 1 296 ? -4.40356 10.45003 -35.99549 1.000 26.29510 296 TYR A N 1
ATOM 2109 C CA . TYR A 1 296 ? -4.49427 11.83306 -35.54055 1.000 29.27442 296 TYR A CA 1
ATOM 2110 C C . TYR A 1 296 ? -4.80665 11.77605 -34.05783 1.000 23.83932 296 TYR A C 1
ATOM 2111 O O . TYR A 1 296 ? -5.83358 11.21346 -33.67381 1.000 26.59072 296 TYR A O 1
ATOM 2120 N N . LEU A 1 297 ? -3.92680 12.34769 -33.23516 1.000 24.58010 297 LEU A N 1
ATOM 2121 C CA . LEU A 1 297 ? -4.12562 12.32001 -31.78294 1.000 22.36563 297 LEU A CA 1
ATOM 2122 C C . LEU A 1 297 ? -3.78738 13.69069 -31.21030 1.000 22.74017 297 LEU A C 1
ATOM 2123 O O . LEU A 1 297 ? -2.75665 14.26864 -31.55879 1.000 24.38443 297 LEU A O 1
ATOM 2128 N N . PRO A 1 298 ? -4.61326 14.23573 -30.32579 1.000 24.89473 298 PRO A N 1
ATOM 2129 C CA . PRO A 1 298 ? -4.24728 15.51182 -29.69006 1.000 24.46525 298 PRO A CA 1
ATOM 2130 C C . PRO A 1 298 ? -2.97375 15.35120 -28.86413 1.000 25.75644 298 PRO A C 1
ATOM 2131 O O . PRO A 1 298 ? -2.68283 14.26943 -28.37532 1.000 25.32890 298 PRO A O 1
ATOM 2135 N N . GLN A 1 299 ? -2.20324 16.42937 -28.73757 1.000 28.82496 299 GLN A N 1
ATOM 2136 C CA . GLN A 1 299 ? -1.11952 16.39663 -27.75250 1.000 27.96394 299 GLN A CA 1
ATOM 2137 C C . GLN A 1 299 ? -1.65524 15.89806 -26.40294 1.000 35.26516 299 GLN A C 1
ATOM 2138 O O . GLN A 1 299 ? -2.70294 16.34370 -25.93515 1.000 34.84366 299 GLN A O 1
ATOM 2144 N N . MET A 1 300 ? -0.97530 14.89961 -25.82115 1.000 29.52742 300 MET A N 1
ATOM 2145 C CA . MET A 1 300 ? -1.43587 14.20852 -24.61489 1.000 29.21310 300 MET A CA 1
ATOM 2146 C C . MET A 1 300 ? -0.60368 14.76764 -23.46230 1.000 31.61557 300 MET A C 1
ATOM 2147 O O . MET A 1 300 ? 0.50529 14.29826 -23.16499 1.000 33.39204 300 MET A O 1
ATOM 2152 N N . LYS A 1 301 ? -1.12451 15.84016 -22.86452 1.000 27.10854 301 LYS A N 1
ATOM 2153 C CA . LYS A 1 301 ? -0.53686 16.46031 -21.67046 1.000 33.62094 301 LYS A CA 1
ATOM 2154 C C . LYS A 1 301 ? -1.71697 16.91272 -20.81034 1.000 27.32169 301 LYS A C 1
ATOM 2155 O O . LYS A 1 301 ? -2.36116 17.90646 -21.14790 1.000 35.25676 301 LYS A O 1
ATOM 2161 N N . ILE A 1 302 ? -2.01852 16.18142 -19.71323 1.000 25.50599 302 ILE A N 1
ATOM 2162 C CA . ILE A 1 302 ? -3.26354 16.35099 -18.94610 1.000 23.51653 302 ILE A CA 1
ATOM 2163 C C . ILE A 1 302 ? -2.97809 16.33432 -17.44022 1.000 23.44119 302 ILE A C 1
ATOM 2164 O O . ILE A 1 302 ? -2.16906 15.52924 -16.97808 1.000 23.64922 302 ILE A O 1
ATOM 2169 N N . GLU A 1 303 ? -3.68005 17.18547 -16.68450 1.000 22.18264 303 GLU A N 1
ATOM 2170 C CA . GLU A 1 303 ? -3.60546 17.20719 -15.22294 1.000 26.85974 303 GLU A CA 1
ATOM 2171 C C . GLU A 1 303 ? -5.00881 17.25392 -14.61865 1.000 26.66249 303 GLU A C 1
ATOM 2172 O O . GLU A 1 303 ? -5.84729 18.04879 -15.04405 1.000 26.56224 303 GLU A O 1
ATOM 2178 N N . GLU A 1 304 ? -5.26225 16.42907 -13.59703 1.000 22.24826 304 GLU A N 1
ATOM 2179 C CA . GLU A 1 304 ? -6.53767 16.47745 -12.90368 1.000 20.39971 304 GLU A CA 1
ATOM 2180 C C . GLU A 1 304 ? -6.26544 16.24680 -11.43717 1.000 20.07696 304 GLU A C 1
ATOM 2181 O O . GLU A 1 304 ? -5.32716 15.53586 -11.07726 1.000 21.78026 304 GLU A O 1
ATOM 2187 N N . LYS A 1 305 ? -7.09370 16.85931 -10.59750 1.000 20.98580 305 LYS A N 1
ATOM 2188 C CA . LYS A 1 305 ? -6.99843 16.70554 -9.14915 1.000 20.73789 305 LYS A CA 1
ATOM 2189 C C . LYS A 1 305 ? -8.37710 16.34800 -8.60618 1.000 19.66820 305 LYS A C 1
ATOM 2190 O O . LYS A 1 305 ? -9.38762 16.87184 -9.07674 1.000 25.03615 305 LYS A O 1
ATOM 2196 N N . TYR A 1 306 ? -8.41173 15.50968 -7.57216 1.000 19.60249 306 TYR A N 1
ATOM 2197 C CA . TYR A 1 306 ? -9.68195 15.02207 -7.04728 1.000 20.17247 306 TYR A CA 1
ATOM 2198 C C . TYR A 1 306 ? -9.65551 14.95581 -5.54220 1.000 22.90710 306 TYR A C 1
ATOM 2199 O O . TYR A 1 306 ? -8.67120 14.51665 -4.94733 1.000 21.44032 306 TYR A O 1
ATOM 2208 N N . ASN A 1 307 ? -10.75722 15.32345 -4.91927 1.000 21.64250 307 ASN A N 1
ATOM 2209 C CA . ASN A 1 307 ? -10.96724 14.93294 -3.54221 1.000 22.55268 307 ASN A CA 1
ATOM 2210 C C . ASN A 1 307 ? -11.79374 13.65972 -3.65212 1.000 22.55008 307 ASN A C 1
ATOM 2211 O O . ASN A 1 307 ? -12.93244 13.70238 -4.13412 1.000 26.43214 307 ASN A O 1
ATOM 2216 N N . LEU A 1 308 ? -11.22148 12.52220 -3.26659 1.000 21.79881 308 LEU A N 1
ATOM 2217 C CA . LEU A 1 308 ? -11.89296 11.25347 -3.53702 1.000 22.51274 308 LEU A CA 1
ATOM 2218 C C . LEU A 1 308 ? -12.73094 10.77648 -2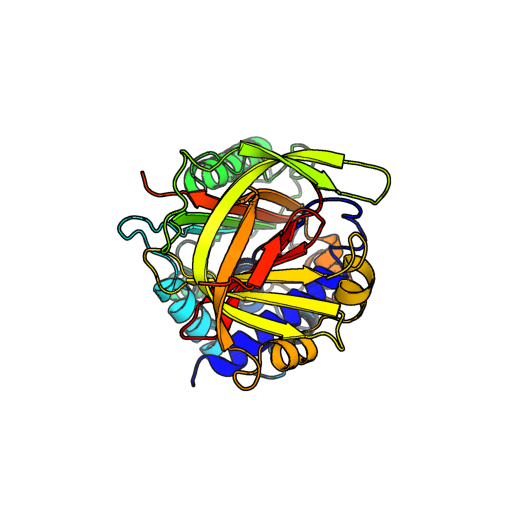.37193 1.000 21.41743 308 LEU A C 1
ATOM 2219 O O . LEU A 1 308 ? -13.25966 9.67097 -2.42682 1.000 22.89152 308 LEU A O 1
ATOM 2224 N N . THR A 1 309 ? -12.89921 11.60130 -1.33573 1.000 21.22856 309 THR A N 1
ATOM 2225 C CA . THR A 1 309 ? -13.60042 11.15700 -0.13718 1.000 19.49433 309 THR A CA 1
ATOM 2226 C C . THR A 1 309 ? -15.01163 10.64785 -0.44665 1.000 20.09461 309 THR A C 1
ATOM 2227 O O . THR A 1 309 ? -15.36707 9.52577 -0.05823 1.000 20.42098 309 THR A O 1
ATOM 2231 N N . SER A 1 310 ? -15.80854 11.44692 -1.15940 1.000 21.63753 310 SER A N 1
ATOM 2232 C CA . SER A 1 310 ? -17.19604 11.03651 -1.45345 1.000 21.94342 310 SER A CA 1
ATOM 2233 C C . SER A 1 310 ? -17.23119 9.80823 -2.33967 1.000 22.25122 310 SER A C 1
ATOM 2234 O O . SER A 1 310 ? -18.04457 8.89297 -2.12992 1.000 20.70145 310 SER A O 1
ATOM 2237 N N . VAL A 1 311 ? -16.35040 9.76899 -3.33973 1.000 19.64947 311 VAL A N 1
ATOM 2238 C CA . VAL A 1 311 ? -16.29782 8.61793 -4.23031 1.000 19.30788 311 VAL A CA 1
ATOM 2239 C C . VAL A 1 311 ? -16.00100 7.35111 -3.44332 1.000 20.01347 311 VAL A C 1
ATOM 2240 O O . VAL A 1 311 ? -16.63484 6.31418 -3.63978 1.000 20.42535 311 VAL A O 1
ATOM 2244 N N . LEU A 1 312 ? -15.01278 7.40473 -2.54377 1.000 18.64336 312 LEU A N 1
ATOM 2245 C CA . LEU A 1 312 ? -14.64009 6.17311 -1.85984 1.000 18.36451 312 LEU A CA 1
ATOM 2246 C C . LEU A 1 312 ? -15.69453 5.75385 -0.84046 1.000 20.25249 312 LEU A C 1
ATOM 2247 O O . LEU A 1 312 ? -15.88052 4.55195 -0.61099 1.000 19.73536 312 LEU A O 1
ATOM 2252 N N . MET A 1 313 ? -16.36351 6.72649 -0.20126 1.000 18.25638 313 MET A N 1
ATOM 2253 C CA . MET A 1 313 ? -17.49647 6.38550 0.65497 1.000 20.05870 313 MET A CA 1
ATOM 2254 C C . MET A 1 313 ? -18.60100 5.72623 -0.14721 1.000 21.57844 313 MET A C 1
ATOM 2255 O O . MET A 1 313 ? -19.18051 4.71556 0.27583 1.000 22.72205 313 MET A O 1
ATOM 2260 N N . ALA A 1 314 ? -18.89264 6.28084 -1.33202 1.000 18.43090 314 ALA A N 1
ATOM 2261 C CA . ALA A 1 314 ? -19.97984 5.75525 -2.14568 1.000 22.04194 314 ALA A CA 1
ATOM 2262 C C . ALA A 1 314 ? -19.65412 4.35659 -2.65643 1.000 24.30131 314 ALA A C 1
ATOM 2263 O O . ALA A 1 314 ? -20.57247 3.55608 -2.87787 1.000 23.92134 314 ALA A O 1
ATOM 2265 N N . LEU A 1 315 ? -18.35662 4.03020 -2.80555 1.000 20.34473 315 LEU A N 1
ATOM 2266 C CA . LEU A 1 315 ? -17.94979 2.67006 -3.14182 1.000 21.08060 315 LEU A CA 1
ATOM 2267 C C . LEU A 1 315 ? -18.07545 1.69661 -1.97508 1.000 22.20176 315 LEU A C 1
ATOM 2268 O O . LEU A 1 315 ? -17.89704 0.48329 -2.16767 1.000 26.00556 315 LEU A O 1
ATOM 2273 N N . GLY A 1 316 ? -18.36291 2.18618 -0.77956 1.000 20.63729 316 GLY A N 1
ATOM 2274 C CA . GLY A 1 316 ? -18.60505 1.30911 0.35179 1.000 23.3060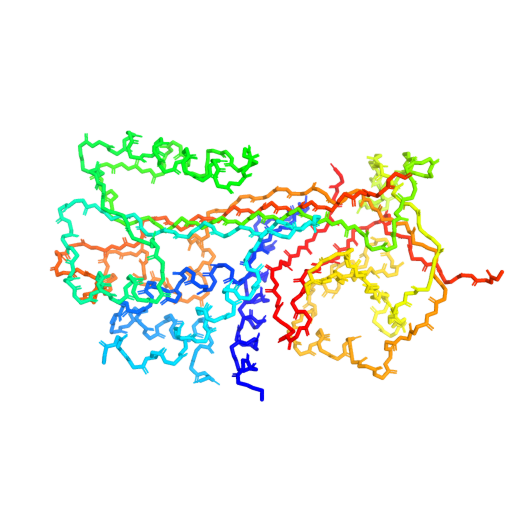3 316 GLY A CA 1
ATOM 2275 C C . GLY A 1 316 ? -17.68804 1.54071 1.52206 1.000 22.64034 316 GLY A C 1
ATOM 2276 O O . GLY A 1 316 ? -17.93501 0.96070 2.59205 1.000 25.33470 316 GLY A O 1
ATOM 2277 N N . MET A 1 317 ? -16.65563 2.36822 1.37713 1.000 21.25390 317 MET A N 1
ATOM 2278 C CA . MET A 1 317 ? -15.70973 2.62428 2.47595 1.000 19.48249 317 MET A CA 1
ATOM 2279 C C . MET A 1 317 ? -16.17075 3.81890 3.31459 1.000 22.53635 317 MET A C 1
ATOM 2280 O O . MET A 1 317 ? -15.47028 4.79884 3.52162 1.000 24.19330 317 MET A O 1
ATOM 2285 N N . THR A 1 318 ? -17.38817 3.71296 3.83538 1.000 24.82367 318 THR A N 1
ATOM 2286 C CA . THR A 1 318 ? -17.92580 4.84581 4.57713 1.000 23.36892 318 THR A CA 1
ATOM 2287 C C . THR A 1 318 ? -17.21423 5.01681 5.91294 1.000 24.37670 318 THR A C 1
ATOM 2288 O O . THR A 1 318 ? -16.92068 6.15324 6.31133 1.000 23.28572 318 THR A O 1
ATOM 2292 N N . ASP A 1 319 ? -16.91899 3.90041 6.60699 1.000 21.54122 319 ASP A N 1
ATOM 2293 C CA . ASP A 1 319 ? -16.40517 3.99934 7.98455 1.000 21.73606 319 ASP A CA 1
ATOM 2294 C C . ASP A 1 319 ? -15.07138 4.73456 8.05720 1.000 22.48241 319 ASP A C 1
ATOM 2295 O O . ASP A 1 319 ? -14.78146 5.40760 9.05917 1.000 22.07590 319 ASP A O 1
ATOM 2300 N N . LEU A 1 320 ? -14.25020 4.60947 7.02288 1.000 21.73228 320 LEU A N 1
ATOM 2301 C CA . LEU A 1 320 ? -12.91878 5.18171 7.03533 1.000 21.98811 320 LEU A CA 1
ATOM 2302 C C . LEU A 1 320 ? -12.93684 6.69645 7.21038 1.000 18.38736 320 LEU A C 1
ATOM 2303 O O . LEU A 1 320 ? -11.96022 7.27503 7.69090 1.000 19.46300 320 LEU A O 1
ATOM 2308 N N . PHE A 1 321 ? -14.02781 7.36511 6.81383 1.000 18.02714 321 PHE A N 1
ATOM 2309 C CA . PHE A 1 321 ? -14.06882 8.82106 6.72995 1.000 18.99482 321 PHE A CA 1
ATOM 2310 C C . PHE A 1 321 ? -14.98795 9.44850 7.76527 1.000 20.09109 321 PHE A C 1
ATOM 2311 O O . PHE A 1 321 ? -15.27563 10.65829 7.70666 1.000 19.05462 321 PHE A O 1
ATOM 2319 N N . ILE A 1 322 ? -15.43985 8.66648 8.73952 1.000 18.49346 322 ILE A N 1
ATOM 2320 C CA . ILE A 1 322 ? -16.27656 9.19550 9.80832 1.000 17.54004 322 ILE A CA 1
ATOM 2321 C C . ILE A 1 322 ? -15.64428 8.82622 11.14155 1.000 19.79868 322 ILE A C 1
ATOM 2322 O O . ILE A 1 322 ? -14.71930 7.99333 11.18363 1.000 21.56659 322 ILE A O 1
ATOM 2327 N N . PRO A 1 323 ? -16.07980 9.44467 12.23432 1.000 22.76510 323 PRO A N 1
ATOM 2328 C CA . PRO A 1 323 ? -15.38968 9.23557 13.52296 1.000 25.58419 323 PRO A CA 1
ATOM 2329 C C . PRO A 1 323 ? -15.41021 7.79888 14.03112 1.000 28.23276 323 PRO A C 1
ATOM 2330 O O . PRO A 1 323 ? -14.57519 7.46369 14.88507 1.000 31.54401 323 PRO A O 1
ATOM 2334 N N . SER A 1 324 ? -16.31601 6.95041 13.57288 1.000 26.17686 324 SER A N 1
ATOM 2335 C CA . SER A 1 324 ? -16.31538 5.55844 14.02024 1.000 31.22700 324 SER A CA 1
ATOM 2336 C C . SER A 1 324 ? -15.32020 4.67061 13.26163 1.000 29.71656 324 SER A C 1
ATOM 2337 O O . SER A 1 324 ? -15.31857 3.44725 13.44403 1.000 30.78017 324 SER A O 1
ATOM 2340 N N . ALA A 1 325 ? -14.50320 5.24892 12.39853 1.000 22.76819 325 ALA A N 1
ATOM 2341 C CA . ALA A 1 325 ? -13.40727 4.51653 11.78076 1.000 23.14041 325 ALA A CA 1
ATOM 2342 C C . ALA A 1 325 ? -12.65838 3.66594 12.79569 1.000 23.32811 325 ALA A C 1
ATOM 2343 O O . ALA A 1 325 ? -12.37184 4.11014 13.91941 1.000 29.11928 325 ALA A O 1
ATOM 2345 N N . ASN A 1 326 ? -12.31792 2.44342 12.39344 1.000 23.12383 326 ASN A N 1
ATOM 2346 C CA . ASN A 1 326 ? -11.49908 1.56270 13.23317 1.000 22.77214 326 ASN A CA 1
ATOM 2347 C C . ASN A 1 326 ? -10.14055 1.46555 12.54845 1.000 23.80684 326 ASN A C 1
ATOM 2348 O O . ASN A 1 326 ? -9.93027 0.64503 11.64790 1.000 23.98758 326 ASN A O 1
ATOM 2353 N N . LEU A 1 327 ? -9.21706 2.29879 13.00703 1.000 22.64505 327 LEU A N 1
ATOM 2354 C CA . LEU A 1 327 ? -7.84904 2.31850 12.50324 1.000 23.10339 327 LEU A CA 1
ATOM 2355 C C . LEU A 1 327 ? -6.90154 1.99804 13.64910 1.000 23.51546 327 LEU A C 1
ATOM 2356 O O . LEU A 1 327 ? -5.82260 2.57080 13.76749 1.000 25.82967 327 LEU A O 1
ATOM 2361 N N . THR A 1 328 ? -7.33152 1.09513 14.53143 1.000 25.82673 328 THR A N 1
ATOM 2362 C CA . THR A 1 328 ? -6.53481 0.74496 15.70323 1.000 25.23095 328 THR A CA 1
ATOM 2363 C C . THR A 1 328 ? -5.29043 -0.04885 15.36670 1.000 25.46364 328 THR A C 1
ATOM 2364 O O . THR A 1 328 ? -4.47253 -0.27117 16.26305 1.000 30.46437 328 THR A O 1
ATOM 2368 N N . GLY A 1 329 ? -5.07913 -0.43330 14.09041 1.000 27.14009 329 GLY A N 1
ATOM 2369 C CA . GLY A 1 329 ? -3.77827 -0.93230 13.73043 1.000 30.01303 329 GLY A CA 1
ATOM 2370 C C . GLY A 1 329 ? -2.80726 0.14458 13.30744 1.000 27.49024 329 GLY A C 1
ATOM 2371 O O . GLY A 1 329 ? -1.64935 -0.15950 13.01048 1.000 32.38354 329 GLY A O 1
ATOM 2372 N N . ILE A 1 330 ? -3.27286 1.38869 13.21096 1.000 25.53612 330 ILE A N 1
ATOM 2373 C CA . ILE A 1 330 ? -2.41143 2.54517 12.98006 1.000 27.27783 330 ILE A CA 1
ATOM 2374 C C . ILE A 1 330 ? -2.05050 3.22548 14.28584 1.000 27.56135 330 ILE A C 1
ATOM 2375 O O . ILE A 1 330 ? -0.88585 3.53948 14.53050 1.000 30.09557 330 ILE A O 1
ATOM 2380 N N . SER A 1 331 ? -3.05806 3.46029 15.12931 1.000 28.98752 331 SER A N 1
ATOM 2381 C CA . SER A 1 331 ? -2.88222 4.21721 16.36753 1.000 28.74380 331 SER A CA 1
ATOM 2382 C C . SER A 1 331 ? -3.89323 3.72917 17.38680 1.000 27.32052 331 SER A C 1
ATOM 2383 O O . SER A 1 331 ? -5.01128 3.38052 17.00471 1.000 29.51871 331 SER A O 1
ATOM 2386 N N . SER A 1 332 ? -3.52838 3.79973 18.66641 1.000 32.96928 332 SER A N 1
ATOM 2387 C CA . SER A 1 332 ? -4.47093 3.57568 19.76919 1.000 34.73372 332 SER A CA 1
ATOM 2388 C C . SER A 1 332 ? -5.21594 4.83556 20.18422 1.000 40.01742 332 SER A C 1
ATOM 2389 O O . SER A 1 332 ? -5.97067 4.79366 21.16161 1.000 42.03015 332 SER A O 1
ATOM 2392 N N . ALA A 1 333 ? -5.02669 5.94762 19.47765 1.000 35.95528 333 ALA A N 1
ATOM 2393 C CA . ALA A 1 333 ? -5.62925 7.21197 19.88647 1.000 43.45338 333 ALA A CA 1
ATOM 2394 C C . ALA A 1 333 ? -7.15072 7.13994 19.83450 1.000 39.98564 333 ALA A C 1
ATOM 2395 O O . ALA A 1 333 ? -7.73266 6.42702 19.01334 1.000 41.83953 333 ALA A O 1
ATOM 2397 N N . GLU A 1 334 ? -7.80132 7.92107 20.70332 1.000 37.72765 334 GLU A N 1
ATOM 2398 C CA . GLU A 1 334 ? -9.25095 7.77422 20.87369 1.000 52.35699 334 GLU A CA 1
ATOM 2399 C C . GLU A 1 334 ? -10.00450 8.05491 19.58087 1.000 56.73184 334 GLU A C 1
ATOM 2400 O O . GLU A 1 334 ? -10.85417 7.25982 19.16312 1.000 79.59620 334 GLU A O 1
ATOM 2402 N N . SER A 1 335 ? -9.71721 9.18180 18.93343 1.000 48.03033 335 SER A N 1
ATOM 2403 C CA . SER A 1 335 ? -10.42198 9.58406 17.72602 1.000 41.28839 335 SER A CA 1
ATOM 2404 C C . SER A 1 335 ? -9.45655 9.53398 16.54713 1.000 36.62054 335 SER A C 1
ATOM 2405 O O . SER A 1 335 ? -8.32781 10.02627 16.63549 1.000 39.18628 335 SER A O 1
ATOM 2407 N N . LEU A 1 336 ? -9.91487 8.97130 15.43873 1.000 30.35059 336 LEU A N 1
ATOM 2408 C CA . LEU A 1 336 ? -9.02326 8.81209 14.30015 1.000 27.86992 336 LEU A CA 1
ATOM 2409 C C . LEU A 1 336 ? -9.86270 8.47179 13.07988 1.000 27.48070 336 LEU A C 1
ATOM 2410 O O . LEU A 1 336 ? -10.72913 7.59394 13.15887 1.000 33.26693 336 LEU A O 1
ATOM 2415 N N . LYS A 1 337 ? -9.62087 9.16226 11.97133 1.000 23.98161 337 LYS A N 1
ATOM 2416 C CA . LYS A 1 337 ? -10.36396 8.88472 10.74699 1.000 21.21441 337 LYS A CA 1
ATOM 2417 C C . LYS A 1 337 ? -9.58305 9.54060 9.62579 1.000 19.52322 337 LYS A C 1
ATOM 2418 O O . LYS A 1 337 ? -8.69296 10.36223 9.86495 1.000 21.56489 337 LYS A O 1
ATOM 2424 N N . ILE A 1 338 ? -9.92192 9.18569 8.39435 1.000 19.87485 338 ILE A N 1
ATOM 2425 C CA . ILE A 1 338 ? -9.32555 9.88484 7.25714 1.000 21.56913 338 ILE A CA 1
ATOM 2426 C C . ILE A 1 338 ? -10.12373 11.15200 7.00098 1.000 24.18283 338 ILE A C 1
ATOM 2427 O O . ILE A 1 338 ? -11.31136 11.10650 6.66785 1.000 20.83966 338 ILE A O 1
ATOM 2432 N N . SER A 1 339 ? -9.49014 12.29325 7.22560 1.000 22.06902 339 SER A N 1
ATOM 2433 C CA . SER A 1 339 ? -10.15362 13.56558 7.00204 1.000 22.56881 339 SER A CA 1
ATOM 2434 C C . SER A 1 339 ? -10.33250 13.88821 5.51497 1.000 30.52890 339 SER A C 1
ATOM 2435 O O . SER A 1 339 ? -11.38622 14.37239 5.09621 1.000 28.83196 339 SER A O 1
ATOM 2438 N N . GLN A 1 340 ? -9.33728 13.60007 4.67385 1.000 22.53819 340 GLN A N 1
ATOM 2439 C CA . GLN A 1 340 ? -9.39865 13.88159 3.25408 1.000 27.83787 340 GLN A CA 1
ATOM 2440 C C . GLN A 1 340 ? -8.53781 12.83234 2.58476 1.000 18.83198 340 GLN A C 1
ATOM 2441 O O . GLN A 1 340 ? -7.52133 12.42744 3.13753 1.000 20.28337 340 GLN A O 1
ATOM 2447 N N . ALA A 1 341 ? -8.95894 12.39294 1.41235 1.000 22.13449 341 ALA A N 1
ATOM 2448 C CA . ALA A 1 341 ? -8.15786 11.54165 0.55016 1.000 21.98653 341 ALA A CA 1
ATOM 2449 C C . ALA A 1 341 ? -8.08526 12.28319 -0.77340 1.000 22.64921 341 ALA A C 1
ATOM 2450 O O . ALA A 1 341 ? -9.11078 12.43766 -1.43892 1.000 23.62123 341 ALA A O 1
ATOM 2452 N N . VAL A 1 342 ? -6.90211 12.75700 -1.16321 1.000 17.96249 342 VAL A N 1
ATOM 2453 C CA . VAL A 1 342 ? -6.79617 13.58404 -2.36222 1.000 16.12226 342 VAL A CA 1
ATOM 2454 C C . VAL A 1 342 ? -5.85690 12.90922 -3.33740 1.000 17.59079 342 VAL A C 1
ATOM 2455 O O . VAL A 1 342 ? -4.92159 12.22663 -2.92603 1.000 18.25111 342 VAL A O 1
ATOM 2459 N N . HIS A 1 343 ? -6.17784 13.01807 -4.64762 1.000 17.37351 343 HIS A N 1
ATOM 2460 C CA . HIS A 1 343 ? -5.40253 12.37726 -5.70022 1.000 18.34978 343 HIS A CA 1
ATOM 2461 C C . HIS A 1 343 ? -5.11453 13.40829 -6.78114 1.000 19.90307 343 HIS A C 1
ATOM 2462 O O . HIS A 1 343 ? -6.02860 14.09485 -7.22380 1.000 19.65562 343 HIS A O 1
ATOM 2469 N N . GLY A 1 344 ? -3.85955 13.51612 -7.22323 1.000 18.94837 344 GLY A N 1
ATOM 2470 C CA . GLY A 1 344 ? -3.52207 14.39687 -8.33373 1.000 18.85357 344 GLY A CA 1
ATOM 2471 C C . GLY A 1 344 ? -2.83504 13.54697 -9.37286 1.000 21.39521 344 GLY A C 1
ATOM 2472 O O . GLY A 1 344 ? -2.03143 12.67664 -9.04096 1.000 20.83804 344 GLY A O 1
ATOM 2473 N N . ALA A 1 345 ? -3.21036 13.74770 -10.63693 1.000 18.82704 345 ALA A N 1
ATOM 2474 C CA . ALA A 1 345 ? -2.63248 12.93311 -11.70360 1.000 18.90913 345 ALA A CA 1
ATOM 2475 C C . ALA A 1 345 ? -2.14045 13.83568 -12.82087 1.000 20.43723 345 ALA A C 1
ATOM 2476 O O . ALA A 1 345 ? -2.85392 14.74119 -13.26036 1.000 19.52011 345 ALA A O 1
ATOM 2478 N N . PHE A 1 346 ? -0.90782 13.60611 -13.26837 1.000 19.42084 346 PHE A N 1
ATOM 2479 C CA . PHE A 1 346 ? -0.37917 14.32222 -14.42177 1.000 22.57802 346 PHE A CA 1
ATOM 2480 C C . PHE A 1 346 ? 0.18128 13.31737 -15.42125 1.000 19.11887 346 PHE A C 1
ATOM 2481 O O . PHE A 1 346 ? 0.92272 12.41286 -15.04193 1.000 20.53657 346 PHE A O 1
ATOM 2489 N N . MET A 1 347 ? -0.14867 13.49360 -16.70803 1.000 23.09152 347 MET A N 1
ATOM 2490 C CA . MET A 1 347 ? 0.34223 12.60316 -17.76184 1.000 21.42681 347 MET A CA 1
ATOM 2491 C C . MET A 1 347 ? 0.75816 13.43161 -18.95923 1.000 25.45116 347 MET A C 1
ATOM 2492 O O . MET A 1 347 ? -0.00842 14.29704 -19.38609 1.000 25.43138 347 MET A O 1
ATOM 2497 N N . GLU A 1 348 ? 1.95811 13.16612 -19.48613 1.000 24.61373 348 GLU A N 1
ATOM 2498 C CA . GLU A 1 348 ? 2.43527 13.81047 -20.70110 1.000 28.05212 348 GLU A CA 1
ATOM 2499 C C . GLU A 1 348 ? 3.20693 12.82280 -21.56983 1.000 22.65388 348 GLU A C 1
ATOM 2500 O O . GLU A 1 348 ? 4.11743 12.11693 -21.10199 1.000 27.78804 348 GLU A O 1
ATOM 2506 N N . LEU A 1 349 ? 2.92073 12.83805 -22.86844 1.000 27.57450 349 LEU A N 1
ATOM 2507 C CA . LEU A 1 349 ? 3.79246 12.18378 -23.83139 1.000 29.95473 349 LEU A CA 1
ATOM 2508 C C . LEU A 1 349 ? 4.38522 13.24190 -24.75343 1.000 31.70763 349 LEU A C 1
ATOM 2509 O O . LEU A 1 349 ? 3.64558 14.01721 -25.37507 1.000 35.19023 349 LEU A O 1
ATOM 2514 N N . SER A 1 350 ? 5.70843 13.25903 -24.86099 1.000 36.23494 350 SER A N 1
ATOM 2515 C CA . SER A 1 350 ? 6.40762 14.18822 -25.74319 1.000 35.22008 350 SER A CA 1
ATOM 2516 C C . SER A 1 350 ? 6.78836 13.49464 -27.04284 1.000 42.37084 350 SER A C 1
ATOM 2517 O O . SER A 1 350 ? 6.77182 12.26856 -27.14757 1.000 35.35792 350 SER A O 1
ATOM 2520 N N . GLU A 1 351 ? 7.12958 14.29698 -28.04722 1.000 41.39662 351 GLU A N 1
ATOM 2521 C CA . GLU A 1 351 ? 7.54116 13.75232 -29.32949 1.000 37.44857 351 GLU A CA 1
ATOM 2522 C C . GLU A 1 351 ? 9.06608 13.69175 -29.41652 1.000 59.86037 351 GLU A C 1
ATOM 2523 O O . GLU A 1 351 ? 9.78486 14.08055 -28.49294 1.000 59.85429 351 GLU A O 1
ATOM 2529 N N . ASP A 1 352 ? 9.55449 13.17720 -30.54662 1.000 77.81845 352 ASP A N 1
ATOM 2530 C CA . ASP A 1 352 ? 10.95959 13.24121 -30.93261 1.000 77.45419 352 ASP A CA 1
ATOM 2531 C C . ASP A 1 352 ? 11.10917 14.21150 -32.09684 1.000 73.63203 352 ASP A C 1
ATOM 2532 O O . ASP A 1 352 ? 10.22710 14.29871 -32.95919 1.000 71.52733 352 ASP A O 1
ATOM 2537 N N . GLY A 1 353 ? 12.22689 14.93328 -32.11941 1.000 79.82627 353 GLY A N 1
ATOM 2538 C CA . GLY A 1 353 ? 12.51194 15.87818 -33.18592 1.000 71.25233 353 GLY A CA 1
ATOM 2539 C C . GLY A 1 353 ? 12.61956 15.22585 -34.54798 1.000 74.88198 353 GLY A C 1
ATOM 2540 O O . GLY A 1 353 ? 13.49123 15.57379 -35.34596 1.000 95.81379 353 GLY A O 1
ATOM 2541 N N . PRO A 1 370 ? 1.07108 3.09150 -49.76686 1.000 91.85298 370 PRO A N 1
ATOM 2542 C CA . PRO A 1 370 ? 0.29747 2.02809 -49.11391 1.000 99.23199 370 PRO A CA 1
ATOM 2543 C C . PRO A 1 370 ? -0.89979 2.59328 -48.35691 1.000 92.09235 370 PRO A C 1
ATOM 2544 O O . PRO A 1 370 ? -0.76496 3.62359 -47.70185 1.000 79.95866 370 PRO A O 1
ATOM 2548 N N . GLU A 1 371 ? -2.05470 1.93989 -48.44936 1.000 67.74254 371 GLU A N 1
ATOM 2549 C CA . GLU A 1 371 ? -3.23755 2.48236 -47.80446 1.000 57.35937 371 GLU A CA 1
ATOM 2550 C C . GLU A 1 371 ? -3.09727 2.38890 -46.29036 1.000 51.05167 371 GLU A C 1
ATOM 2551 O O . GLU A 1 371 ? -2.35465 1.56158 -45.74998 1.000 44.34164 371 GLU A O 1
ATOM 2557 N N . LEU A 1 372 ? -3.80053 3.27658 -45.60470 1.000 43.45306 372 LEU A N 1
ATOM 2558 C CA . LEU A 1 372 ? -3.74926 3.34542 -44.15559 1.000 42.07826 372 LEU A CA 1
ATOM 2559 C C . LEU A 1 372 ? -5.16466 3.30538 -43.61177 1.000 36.74715 372 LEU A C 1
ATOM 2560 O O . LEU A 1 372 ? -6.05776 3.95399 -44.15411 1.000 40.93398 372 LEU A O 1
ATOM 2565 N N . GLU A 1 373 ? -5.35751 2.56454 -42.52804 1.000 33.92608 373 GLU A N 1
ATOM 2566 C CA . GLU A 1 373 ? -6.59944 2.67475 -41.77315 1.000 33.84606 373 GLU A CA 1
ATOM 2567 C C . GLU A 1 373 ? -6.66435 4.02344 -41.06412 1.000 34.15523 373 GLU A C 1
ATOM 2568 O O . GLU A 1 373 ? -5.68216 4.47002 -40.46786 1.000 37.32184 373 GLU A O 1
ATOM 2574 N N . GLN A 1 374 ? -7.83868 4.65831 -41.07125 1.000 30.92603 374 GLN A N 1
ATOM 2575 C CA . GLN A 1 374 ? -7.96358 5.95318 -40.41000 1.000 33.85848 374 GLN A CA 1
ATOM 2576 C C . GLN A 1 374 ? -8.16426 5.76310 -38.91992 1.000 32.44303 374 GLN A C 1
ATOM 2577 O O . GLN A 1 374 ? -8.95099 4.91020 -38.50754 1.000 33.35997 374 GLN A O 1
ATOM 2583 N N . PHE A 1 375 ? -7.46373 6.57457 -38.09940 1.000 25.69390 375 PHE A N 1
ATOM 2584 C CA . PHE A 1 375 ? -7.74393 6.64022 -36.66235 1.000 23.81546 375 PHE A CA 1
ATOM 2585 C C . PHE A 1 375 ? -7.64871 8.11456 -36.28155 1.000 28.62158 375 PHE A C 1
ATOM 2586 O O . PHE A 1 375 ? -6.57916 8.57901 -35.90105 1.000 27.00969 375 PHE A O 1
ATOM 2594 N N . ARG A 1 376 ? -8.75338 8.85112 -36.44104 1.000 27.27721 376 ARG A N 1
ATOM 2595 C CA . ARG A 1 376 ? -8.74256 10.30951 -36.31266 1.000 25.86791 376 ARG A CA 1
ATOM 2596 C C . ARG A 1 376 ? -9.42296 10.62615 -34.98535 1.000 25.53474 376 ARG A C 1
ATOM 2597 O O . ARG A 1 376 ? -10.65082 10.61712 -34.89314 1.000 29.45744 376 ARG A O 1
ATOM 2605 N N . ALA A 1 377 ? -8.61659 10.86436 -33.95187 1.000 22.76432 377 ALA A N 1
ATOM 2606 C CA . ALA A 1 377 ? -9.14837 11.08905 -32.61086 1.000 23.07509 377 ALA A CA 1
ATOM 2607 C C . ALA A 1 377 ? -9.45437 12.57553 -32.43680 1.000 26.53604 377 ALA A C 1
ATOM 2608 O O . ALA A 1 377 ? -8.81778 13.30219 -31.66714 1.000 25.11363 377 ALA A O 1
ATOM 2610 N N . ASP A 1 378 ? -10.47659 13.02277 -33.17305 1.000 27.77969 378 ASP A N 1
ATOM 2611 C CA . ASP A 1 378 ? -10.90360 14.41794 -33.14759 1.000 26.19370 378 ASP A CA 1
ATOM 2612 C C . ASP A 1 378 ? -12.29605 14.58479 -32.54953 1.000 27.30375 378 ASP A C 1
ATOM 2613 O O . ASP A 1 378 ? -13.00872 15.54455 -32.85569 1.000 29.81076 378 ASP A O 1
ATOM 2618 N N . HIS A 1 379 ? -12.65716 13.67632 -31.65757 1.000 23.83941 379 HIS A N 1
ATOM 2619 C CA . HIS A 1 379 ? -13.88857 13.75819 -30.89099 1.000 25.44032 379 HIS A CA 1
ATOM 2620 C C . HIS A 1 379 ? -13.68975 12.89530 -29.66407 1.000 25.28094 379 HIS A C 1
ATOM 2621 O O . HIS A 1 379 ? -12.71177 12.14255 -29.59590 1.000 22.69452 379 HIS A O 1
ATOM 2628 N N . PRO A 1 380 ? -14.54734 13.02401 -28.64518 1.000 22.46622 380 PRO A N 1
ATOM 2629 C CA . PRO A 1 380 ? -14.17292 12.49013 -27.33024 1.000 18.99448 380 PRO A CA 1
ATOM 2630 C C . PRO A 1 380 ? -13.90131 10.99441 -27.33050 1.000 24.59038 380 PRO A C 1
ATOM 2631 O O . PRO A 1 380 ? -14.57052 10.20693 -28.01313 1.000 23.62606 380 PRO A O 1
ATOM 2635 N N . PHE A 1 381 ? -12.93409 10.60239 -26.48988 1.000 21.54275 381 PHE A N 1
ATOM 2636 C CA . PHE A 1 381 ? -12.45072 9.23483 -26.47066 1.000 18.34360 381 PHE A CA 1
ATOM 2637 C C . PHE A 1 381 ? -11.97630 8.88098 -25.07404 1.000 18.81822 381 PHE A C 1
ATOM 2638 O O . PHE A 1 381 ? -11.82860 9.75038 -24.20399 1.000 19.51791 381 PHE A O 1
ATOM 2646 N N . LEU A 1 382 ? -11.83255 7.57912 -24.85260 1.000 18.90302 382 LEU A N 1
ATOM 2647 C CA . LEU A 1 382 ? -11.22774 7.08117 -23.62808 1.000 17.26847 382 LEU A CA 1
ATOM 2648 C C . LEU A 1 382 ? -9.79805 6.64163 -23.89255 1.000 17.91430 382 LEU A C 1
ATOM 2649 O O . LEU A 1 382 ? -9.43315 6.26236 -25.00830 1.000 18.76258 382 LEU A O 1
ATOM 2654 N N . PHE A 1 383 ? -8.98211 6.64400 -22.83798 1.000 18.93291 383 PHE A N 1
ATOM 2655 C CA . PHE A 1 383 ? -7.62967 6.14695 -23.03910 1.000 18.29491 383 PHE A CA 1
ATOM 2656 C C . PHE A 1 383 ? -7.13578 5.56504 -21.72345 1.000 18.36408 383 PHE A C 1
ATOM 2657 O O . PHE A 1 383 ? -7.68192 5.85274 -20.65585 1.000 18.43610 383 PHE A O 1
ATOM 2665 N N . LEU A 1 384 ? -6.10432 4.74185 -21.81631 1.000 17.67694 384 LEU A N 1
ATOM 2666 C CA . LEU A 1 384 ? -5.48486 4.25389 -20.59036 1.000 16.74699 384 LEU A CA 1
ATOM 2667 C C . LEU A 1 384 ? -4.02134 3.98431 -20.85955 1.000 19.88006 384 LEU A C 1
ATOM 2668 O O . LEU A 1 384 ? -3.59256 3.78671 -21.99487 1.000 19.55539 384 LEU A O 1
ATOM 2673 N N . ILE A 1 385 ? -3.24076 3.99919 -19.78071 1.000 15.67964 385 ILE A N 1
ATOM 2674 C CA . ILE A 1 385 ? -1.84717 3.59838 -19.85229 1.000 17.82395 385 ILE A CA 1
ATOM 2675 C C . ILE A 1 385 ? -1.72917 2.31982 -19.06468 1.000 21.82782 385 ILE A C 1
ATOM 2676 O O . ILE A 1 385 ? -2.15519 2.26500 -17.90505 1.000 20.61655 385 ILE A O 1
ATOM 2681 N N . LYS A 1 386 ? -1.20929 1.28345 -19.69897 1.000 18.50445 386 LYS A N 1
ATOM 2682 C CA . LYS A 1 386 ? -1.05708 -0.01483 -19.05286 1.000 22.22981 386 LYS A CA 1
ATOM 2683 C C . LYS A 1 386 ? 0.40958 -0.42076 -18.94944 1.000 23.07047 386 LYS A C 1
ATOM 2684 O O . LYS A 1 386 ? 1.25494 -0.01983 -19.75694 1.000 22.22398 386 LYS A O 1
ATOM 2690 N N . HIS A 1 387 ? 0.69152 -1.23765 -17.93299 1.000 19.71074 387 HIS A N 1
ATOM 2691 C CA . HIS A 1 387 ? 1.98820 -1.86763 -17.75392 1.000 19.29664 387 HIS A CA 1
ATOM 2692 C C . HIS A 1 387 ? 1.95549 -3.19039 -18.51680 1.000 23.98541 387 HIS A C 1
ATOM 2693 O O . HIS A 1 387 ? 1.24705 -4.11536 -18.12993 1.000 24.46229 387 HIS A O 1
ATOM 2700 N N . ASN A 1 388 ? 2.66732 -3.26572 -19.63903 1.000 21.92748 388 ASN A N 1
ATOM 2701 C CA . ASN A 1 388 ? 2.50560 -4.43262 -20.50847 1.000 22.12870 388 ASN A CA 1
ATOM 2702 C C . ASN A 1 388 ? 2.82250 -5.77855 -19.84377 1.000 26.10131 388 ASN A C 1
ATOM 2703 O O . ASN A 1 388 ? 2.12763 -6.76577 -20.15570 1.000 27.03881 388 ASN A O 1
ATOM 2708 N N . PRO A 1 389 ? 3.86366 -5.92347 -19.01757 1.000 23.55212 389 PRO A N 1
ATOM 2709 C CA . PRO A 1 389 ? 4.17542 -7.25560 -18.46966 1.000 29.16198 389 PRO A CA 1
ATOM 2710 C C . PRO A 1 389 ? 3.11569 -7.80870 -17.51904 1.000 30.75215 389 PRO A C 1
ATOM 2711 O O . PRO A 1 389 ? 3.09321 -9.03146 -17.30382 1.000 31.46099 389 PRO A O 1
ATOM 2715 N N . THR A 1 390 ? 2.27246 -6.95467 -16.93065 1.000 26.74708 390 THR A N 1
ATOM 2716 C CA . THR A 1 390 ? 1.25428 -7.37939 -15.96827 1.000 29.22501 390 THR A CA 1
ATOM 2717 C C . THR A 1 390 ? -0.17448 -7.03317 -16.36372 1.000 31.33387 390 THR A C 1
ATOM 2718 O O . THR A 1 390 ? -1.11091 -7.43739 -15.65426 1.000 31.28771 390 THR A O 1
ATOM 2722 N N . ASN A 1 391 ? -0.37071 -6.27755 -17.44148 1.000 25.80990 391 ASN A N 1
ATOM 2723 C CA . ASN A 1 391 ? -1.66698 -5.74029 -17.85135 1.000 24.76995 391 ASN A CA 1
ATOM 2724 C C . ASN A 1 391 ? -2.27074 -4.81182 -16.81333 1.000 27.92024 391 ASN A C 1
ATOM 2725 O O . ASN A 1 391 ? -3.45285 -4.49187 -16.88855 1.000 33.58009 391 ASN A O 1
ATOM 2730 N N . THR A 1 392 ? -1.46729 -4.29783 -15.89996 1.000 23.34578 392 THR A N 1
ATOM 2731 C CA . THR A 1 392 ? -1.99604 -3.38629 -14.89239 1.000 24.15687 392 THR A CA 1
ATOM 2732 C C . THR A 1 392 ? -2.33113 -2.01821 -15.48100 1.000 24.47950 392 THR A C 1
ATOM 2733 O O . THR A 1 392 ? -1.50955 -1.40598 -16.16770 1.000 23.03664 392 THR A O 1
ATOM 2737 N N . ILE A 1 393 ? -3.53754 -1.53355 -15.20192 1.000 18.94544 393 ILE A N 1
ATOM 2738 C CA . ILE A 1 393 ? -3.90845 -0.17446 -15.58666 1.000 18.62280 393 ILE A CA 1
ATOM 2739 C C . ILE A 1 393 ? -3.22391 0.83595 -14.67548 1.000 22.22146 393 ILE A C 1
ATOM 2740 O O . ILE A 1 393 ? -3.46406 0.88589 -13.45581 1.000 19.81180 393 ILE A O 1
ATOM 2745 N N . VAL A 1 394 ? -2.37381 1.66574 -15.26218 1.000 18.71781 394 VAL A N 1
ATOM 2746 C CA . VAL A 1 394 ? -1.65769 2.68443 -14.49747 1.000 19.04822 394 VAL A CA 1
ATOM 2747 C C . VAL A 1 394 ? -2.38457 4.02156 -14.52846 1.000 18.28330 394 VAL A C 1
ATOM 2748 O O . VAL A 1 394 ? -2.50504 4.70560 -13.49476 1.000 20.48553 394 VAL A O 1
ATOM 2752 N N . TYR A 1 395 ? -2.88824 4.43184 -15.70669 1.000 14.98084 395 TYR A N 1
ATOM 2753 C CA . TYR A 1 395 ? -3.75561 5.59138 -15.80834 1.000 16.41594 395 TYR A CA 1
ATOM 2754 C C . TYR A 1 395 ? -5.01418 5.20723 -16.56240 1.000 15.96219 395 TYR A C 1
ATOM 2755 O O . TYR A 1 395 ? -4.96783 4.40215 -17.50059 1.000 17.61216 395 TYR A O 1
ATOM 2764 N N . PHE A 1 396 ? -6.12214 5.85084 -16.19323 1.000 15.44446 396 PHE A N 1
ATOM 2765 C CA . PHE A 1 396 ? -7.35172 5.73264 -16.96888 1.000 16.69357 396 PHE A CA 1
ATOM 2766 C C . PHE A 1 396 ? -7.91789 7.12934 -17.16445 1.000 16.72826 396 PHE A C 1
ATOM 2767 O O . PHE A 1 396 ? -7.78283 7.99741 -16.29715 1.000 17.13161 396 PHE A O 1
ATOM 2775 N N . GLY A 1 397 ? -8.48268 7.38766 -18.34885 1.000 17.59850 397 GLY A N 1
ATOM 2776 C CA . GLY A 1 397 ? -8.89563 8.75674 -18.59245 1.000 18.30137 397 GLY A CA 1
ATOM 2777 C C . GLY A 1 397 ? -9.92570 8.88827 -19.69754 1.000 18.49496 397 GLY A C 1
ATOM 2778 O O . GLY A 1 397 ? -10.15499 7.96370 -20.46865 1.000 18.60267 397 GLY A O 1
ATOM 2779 N N . ARG A 1 398 ? -10.53206 10.06094 -19.72973 1.000 17.44244 398 ARG A N 1
ATOM 2780 C CA . ARG A 1 398 ? -11.41580 10.50787 -20.80028 1.000 17.95781 398 ARG A CA 1
ATOM 2781 C C . ARG A 1 398 ? -10.86744 11.80983 -21.34272 1.000 17.69075 398 ARG A C 1
ATOM 2782 O O . ARG A 1 398 ? -10.61583 12.75676 -20.57262 1.000 18.33126 398 ARG A O 1
ATOM 2790 N N . TYR A 1 399 ? -10.66868 11.86866 -22.68623 1.000 17.66940 399 TYR A N 1
ATOM 2791 C CA . TYR A 1 399 ? -10.35345 13.10459 -23.37342 1.000 18.78175 399 TYR A CA 1
ATOM 2792 C C . TYR A 1 399 ? -11.67245 13.64535 -23.91716 1.000 22.50536 399 TYR A C 1
ATOM 2793 O O . TYR A 1 399 ? -12.19269 13.16048 -24.92408 1.000 23.12293 399 TYR A O 1
ATOM 2802 N N . TRP A 1 400 ? -12.20576 14.64809 -23.23732 1.000 22.39405 400 TRP A N 1
ATOM 2803 C CA . TRP A 1 400 ? -13.44809 15.30257 -23.62107 1.000 22.51963 400 TRP A CA 1
ATOM 2804 C C . TRP A 1 400 ? -13.21862 16.53711 -24.46896 1.000 23.99886 400 TRP A C 1
ATOM 2805 O O . TRP A 1 400 ? -13.92703 16.72460 -25.46154 1.000 24.65262 400 TRP A O 1
ATOM 2816 N N . SER A 1 401 ? -12.24840 17.39540 -24.09988 1.000 26.90291 401 SER A N 1
ATOM 2817 C CA . SER A 1 401 ? -12.11040 18.68049 -24.74978 1.000 31.18999 401 SER A CA 1
ATOM 2818 C C . SER A 1 401 ? -10.69899 19.20446 -24.57034 1.000 25.64496 401 SER A C 1
ATOM 2819 O O . SER A 1 401 ? -10.10985 19.00963 -23.49905 1.000 30.77858 401 SER A O 1
ATOM 2822 N N . PRO A 1 402 ? -10.11495 19.84422 -25.58141 1.000 28.38643 402 PRO A N 1
ATOM 2823 C CA . PRO A 1 402 ? -8.87381 20.56173 -25.29929 1.000 28.43148 402 PRO A CA 1
ATOM 2824 C C . PRO A 1 402 ? -9.15850 21.75796 -24.37780 1.000 42.58460 402 PRO A C 1
ATOM 2825 O O . PRO A 1 402 ? -8.25436 22.33272 -23.77134 1.000 41.88058 402 PRO A O 1
#

B-factor: mean 36.37, std 15.85, range [14.98, 157.07]